Protein 8XJE (pdb70)

B-factor: mean 44.14, std 16.65, range [17.63, 106.44]

InterPro domains:
  IPR003789 Aspartyl/glutamyl-tRNA amidotransferase subunit B-like [SSF89095] (1-147)
  IPR019004 Uncharacterised protein YqeY/Aim41 [PF09424] (4-146)
  IPR019004 Uncharacterised protein YqeY/Aim41 [PTHR28055] (1-147)
  IPR023168 Aspartyl/glutamyl-tRNA(Asn/Gln) amidotransferase, C-terminal, domain 2 [G3DSA:1.10.10.410] (91-146)
  IPR042184 YqeY/Aim41, N-terminal domain [G3DSA:1.10.1510.10] (1-90)

Nearest PDB structures (foldseek):
  8xje-assembly1_A  TM=1.007E+00  e=1.521E-19  Campylobacter jejuni
  8xje-assembly3_C  TM=9.426E-01  e=9.479E-17  Campylobacter jejuni
  8xje-assembly4_D  TM=9.937E-01  e=7.173E-16  Campylobacter jejuni
  8xjg-assembly1_A  TM=7.263E-01  e=2.066E-08  Vibrio parahaemolyticus
  1ng6-assembly1_A  TM=7.360E-01  e=9.306E-08  Bacillus subtilis

Secondary structure (DSSP, 8-state):
--HHHHHHHHHHHHHHHT-HHHHHHHHHHHHHHHHHHHHHT----HHHHHHHHHHHHHHHHHHHHHHHHTT-HHHHHHHHHHHHHHHTTSPPPPPHHHHHHHHHHHHHHHT--SGGGHHHHHHHHHHHHGGGS-HHHHHHHHHHH-/-PPPPHHHHHHHHHHHHHHTT-HHHHHHHHHHHHHHHHHHHHHT----HHHHHHHHHHHHHHHHHHHHHHHHTT-HHHHHHHHHHHHHHHTTSPPPPPHHHHHHHHHHHHHHHT--SGGGHHHHHHHHHHHHGGGS-HHHHHHHHHHH-/--HHHHHHHHHHHHHHTT-HHHHHHHHHHHHHHHHHHHHHT-PPPHHHHHHHHHHHHHHHHHHHHHHHHTT-HHHHHHHHHHHHHHHTTSPPPPPHHHHHHHHHHHHH---TTHHHHHHHHHHHHGGGS-HHHHHHHHHHH-/--HHHHHHHHHHHHHHHT-HHHHHHHHHHHHHHHHHHHHHT----HHHHHHHHHHHHHHHHHHHHHHHHTT-HHHHHHHHHHHHHHHTTSPPPPPHHHHHHHHHH--HHHHHHHHHHHGGGS-HHHHHHHHHHH-

Organism: Campylobacter jejuni (NCBI:txid197)

Sequence (572 aa):
MTLKEQILNDIKEAMKQKDDFKRDSLRTLNAAFKQIEVDERIELDNERIYKIIASEIKKRKDAIELYLKANREDLAQKEQNEISLFEIYLPKQLSDEELTLALKQLIEELGVSSLKEQGLVMKEAKIKLGASVDGKRLNLALKELLKDPMTLKEQILNDIKEAMKQKDDFKRDSLRTLNAAFKQIEVDERIELDNERIYKIIASEIKKRKDAIELYLKANREDLAQKEQNEISLFEIYLPKQLSDEELTLALKQLIEELGVSSLKEQGLVMKEAKIKLGASVDGKRLNLALKELLMTLKEQILNDIKEAMKQKDDFKRDSLRTLNAAFKQIEVDERIELDNERIYKIIASEIKKRKDAIELYLKANREDLAQKEQNEISLFEIYLPKQLSDEELTLALKQLIEESLKEQGLVMKEAKIKLGASVDGKRLNLALKELLMTLKEQILNDIKEAMKQKDDFKRDSLRTLNAAFKQIEVDERIELDNERIYKIIASEIKKRKDAIELYLKANREDLAQKEQNEISLFEIYLPKQLSDEELTLALKQLQGLVMKEAKIKLGASVDGKRLNLALKELL

Foldseek 3Di:
DALLVVLVVQLVVCVVVVVVLSNVLSVVLVVLQVVCCVVVVDHDHLLNSLVSLVVLLVVLVVVLVVCVVVVNNVSNVSSVVSNVSSCVSFDAAADLVRLLVVLVVVCVVVVDDDCVCVVVSLVVCCVVCPRNYDSVSNVVSSVVPD/DDDDALVVVLVVQLVVCVVVVVVLLNVLSVVLVVLLVVCCVVVVDHDHLLNSLVSLLVLLVVLVVVLVVCVVVVNNVSNVSSVVSNVSSVVSFPAADDLVRLLVLLVVLCVVVVHQDCVCLVVSLVVCCVVVRSNHHSVVNSVSSVVRD/DALVVVLVVQLVVCVVVVVVLSNVLSVVLVVVVVVCCVVVVDDDDLLRSLVSLLVLLVVLVVVLVVCVVVVNVVSNVSSVVSNVSSVVSHPAADDPVRLLVVLVVVVVCPPVCVVVSLVVCCVVPRNSYHNVRNNVSSVVVD/DAVLVVLVVQLVVCVVVVVVLSNVLSVVLNVLQVVCCVVVVDHDHNLVSLVSLVVLLVVLVVVLVVCVVVVNVVSNVSSVVSNVSSCVSQDAAADLVRLLVLLVVDVVVSLVVVCVVCGRNDDSVSNVVSNVVVD

Solvent-accessible surface area: 34067 Å² total; per-residue (Å²): 161,73,14,26,84,81,0,36,72,32,13,73,43,2,72,182,129,181,62,82,77,55,62,68,6,0,66,64,1,12,37,22,1,16,107,26,12,34,106,87,204,54,59,7,31,70,88,65,2,26,131,8,0,52,63,28,10,51,116,21,107,88,22,23,88,120,58,82,161,60,131,108,129,86,49,7,102,88,20,71,63,18,3,60,30,1,80,121,18,54,38,94,88,44,54,108,150,97,4,47,104,13,0,114,88,11,28,77,125,60,64,19,90,40,90,142,67,21,55,85,0,35,123,53,0,94,82,107,28,20,28,20,6,73,22,66,59,0,52,125,18,1,119,92,60,41,156,137,125,101,81,20,52,80,72,1,78,61,26,16,37,60,2,94,151,135,183,58,78,77,54,60,61,6,0,103,68,1,42,61,22,0,123,118,25,29,91,104,88,214,69,151,19,88,82,47,69,2,46,128,14,0,43,72,27,10,121,88,20,78,53,1,20,50,6,5,47,55,24,83,25,72,76,32,4,95,101,26,68,61,21,1,55,34,1,75,112,7,35,40,186,60,44,66,101,82,38,5,66,107,17,2,124,110,37,32,79,93,77,64,16,84,58,59,100,81,22,53,100,0,73,91,34,0,56,86,70,38,36,19,23,8,50,43,47,70,3,29,54,24,3,65,91,51,45,152,39,16,43,68,67,1,63,64,37,9,88,70,0,71,163,126,108,59,74,81,45,45,67,4,0,41,69,2,34,56,24,0,87,110,36,39,89,100,87,215,70,31,11,38,51,116,78,2,44,51,18,0,28,68,38,9,125,86,27,94,73,23,23,120,102,52,102,170,63,135,112,68,84,73,7,100,56,36,70,62,27,2,59,30,1,80,121,11,37,38,94,80,39,56,106,79,90,5,52,106,19,0,110,107,40,63,155,107,106,69,100,58,29,52,130,16,38,50,31,0,124,154,90,26,40,19,21,8,56,44,147,60,6,70,90,18,2,68,148,62,55,138,47,18,42,40,96,0,70,96,32,12,68,51,1,99,177,136,133,61,69,77,58,67,58,2,0,122,46,1,34,61,23,0,62,102,35,42,103,101,86,220,67,167,10,68,58,119,72,0,39,137,8,0,52,69,47,12,70,58,6,112,91,6,25,42,26,0,37,86,24,117,43,62,76,10,8,86,61,3,52,61,12,2,59,38,0,83,117,9,50,36,97,96,51,62,97,151,39,3,66,110,22,16,60,140,113,100,62,84,45,36,70,66,11,59,91,85,40,37,38,22,17,58,49,50,40,18,56,41,21,28,59,94,79,109

Radius of gyration: 30.29 Å; Cα contacts (8 Å, |Δi|>4): 457; chains: 4; bounding box: 58×76×81 Å

Structure (mmCIF, N/CA/C/O backbone):
data_8XJE
#
_entry.id   8XJE
#
_cell.length_a   36.199
_cell.length_b   153.707
_cell.length_c   54.018
_cell.angle_alpha   90.000
_cell.angle_beta   91.741
_cell.angle_gamma   90.000
#
_symmetry.space_group_name_H-M   'P 1 21 1'
#
loop_
_entity.id
_entity.type
_entity.pdbx_description
1 polymer YqeY
2 water water
#
loop_
_atom_site.group_PDB
_atom_site.id
_atom_site.type_symbol
_atom_site.label_atom_id
_atom_site.label_alt_id
_atom_site.label_comp_id
_atom_site.label_asym_id
_atom_site.label_entity_id
_atom_site.label_seq_id
_atom_site.pdbx_PDB_ins_code
_atom_site.Cartn_x
_atom_site.Cartn_y
_atom_site.Cartn_z
_atom_site.occupancy
_atom_site.B_iso_or_equiv
_atom_site.auth_seq_id
_atom_site.auth_comp_id
_atom_site.auth_asym_id
_atom_site.auth_atom_id
_atom_site.pdbx_PDB_model_num
ATOM 1 N N . MET A 1 7 ? 10.54200 -36.40700 27.24600 1.000 70.39781 1 MET A N 1
ATOM 2 C CA . MET A 1 7 ? 10.30100 -34.97600 27.39900 1.000 66.09610 1 MET A CA 1
ATOM 3 C C . MET A 1 7 ? 10.47600 -34.56600 28.85500 1.000 49.28356 1 MET A C 1
ATOM 4 O O . MET A 1 7 ? 9.82900 -35.11900 29.74300 1.000 37.76067 1 MET A O 1
ATOM 9 N N . THR A 1 8 ? 11.33500 -33.57700 29.09200 1.000 47.16096 2 THR A N 1
ATOM 10 C CA . THR A 1 8 ? 11.70400 -33.20900 30.45400 1.000 44.05804 2 THR A CA 1
ATOM 11 C C . THR A 1 8 ? 10.57300 -32.42700 31.13900 1.000 42.82040 2 THR A C 1
ATOM 12 O O . THR A 1 8 ? 9.64500 -31.91600 30.50200 1.000 37.22544 2 THR A O 1
ATOM 16 N N . LEU A 1 9 ? 10.68100 -32.31400 32.46500 1.000 43.98858 3 LEU A N 1
ATOM 17 C CA . LEU A 1 9 ? 9.66500 -31.59800 33.22800 1.000 43.52307 3 LEU A CA 1
ATOM 18 C C . LEU A 1 9 ? 9.64500 -30.12100 32.84000 1.000 42.27570 3 LEU A C 1
ATOM 19 O O . LEU A 1 9 ? 8.57900 -29.49700 32.79000 1.000 45.02192 3 LEU A O 1
ATOM 24 N N . LYS A 1 10 ? 10.82600 -29.53800 32.62400 1.000 40.50331 4 LYS A N 1
ATOM 25 C CA . LYS A 1 10 ? 10.92800 -28.16500 32.14300 1.000 36.77721 4 LYS A CA 1
ATOM 26 C C . LYS A 1 10 ? 10.24400 -28.03000 30.79300 1.000 32.22197 4 LYS A C 1
ATOM 27 O O . LYS A 1 10 ? 9.51800 -27.06300 30.54500 1.000 30.19651 4 LYS A O 1
ATOM 33 N N . GLU A 1 11 ? 10.45300 -29.00900 29.91200 1.000 35.32214 5 GLU A N 1
ATOM 34 C CA . GLU A 1 11 ? 9.81300 -28.97600 28.60200 1.000 41.77678 5 GLU A CA 1
ATOM 35 C C . GLU A 1 11 ? 8.30500 -29.09100 28.74900 1.000 40.80451 5 GLU A C 1
ATOM 36 O O . GLU A 1 11 ? 7.54700 -28.40100 28.06000 1.000 40.95607 5 GLU A O 1
ATOM 42 N N . GLN A 1 12 ? 7.86200 -29.94700 29.66700 1.000 41.12829 6 GLN A N 1
ATOM 43 C CA . GLN A 1 12 ? 6.44200 -30.10700 29.93200 1.000 41.35174 6 GLN A CA 1
ATOM 44 C C . GLN A 1 12 ? 5.81700 -28.77600 30.32900 1.000 33.95999 6 GLN A C 1
ATOM 45 O O . GLN A 1 12 ? 4.80000 -28.35800 29.76600 1.000 32.83404 6 GLN A O 1
ATOM 51 N N . ILE A 1 13 ? 6.46400 -28.05100 31.23800 1.000 32.36044 7 ILE A N 1
ATOM 52 C CA . ILE A 1 13 ? 5.89700 -26.78600 31.68100 1.000 27.78837 7 ILE A CA 1
ATOM 53 C C . ILE A 1 13 ? 5.94200 -25.74800 30.56500 1.000 27.66806 7 ILE A C 1
ATOM 54 O O . ILE A 1 13 ? 4.96200 -25.02900 30.34300 1.000 28.82392 7 ILE A O 1
ATOM 59 N N . LEU A 1 14 ? 7.04600 -25.67400 29.81400 1.000 25.96021 8 LEU A N 1
ATOM 60 C CA . LEU A 1 14 ? 7.08700 -24.72600 28.70100 1.000 29.51126 8 LEU A CA 1
ATOM 61 C C . LEU A 1 14 ? 6.01900 -25.06000 27.66400 1.000 31.75996 8 LEU A C 1
ATOM 62 O O . LEU A 1 14 ? 5.39000 -24.16100 27.09000 1.000 33.02852 8 LEU A O 1
ATOM 67 N N . ASN A 1 15 ? 5.78200 -26.35200 27.43500 1.000 31.99605 9 ASN A N 1
ATOM 68 C CA . ASN A 1 15 ? 4.74700 -26.77700 26.49700 1.000 34.05958 9 ASN A CA 1
ATOM 69 C C . ASN A 1 15 ? 3.35600 -26.33800 26.95400 1.000 38.23300 9 ASN A C 1
ATOM 70 O O . ASN A 1 15 ? 2.51800 -25.93900 26.12700 1.000 36.19499 9 ASN A O 1
ATOM 75 N N . ASP A 1 16 ? 3.09000 -26.41000 28.27000 1.000 30.07627 10 ASP A N 1
ATOM 76 C CA . ASP A 1 16 ? 1.81300 -25.96000 28.82100 1.000 34.24974 10 ASP A CA 1
ATOM 77 C C . ASP A 1 16 ? 1.65100 -24.45000 28.72900 1.000 33.30124 10 ASP A C 1
ATOM 78 O O . ASP A 1 16 ? 0.52100 -23.95900 28.66100 1.000 32.88296 10 ASP A O 1
ATOM 83 N N . ILE A 1 17 ? 2.75300 -23.70100 28.78900 1.000 28.45758 11 ILE A N 1
ATOM 84 C CA . ILE A 1 17 ? 2.68800 -22.25600 28.58300 1.000 27.16078 11 ILE A CA 1
ATOM 85 C C . ILE A 1 17 ? 2.26100 -21.95000 27.15200 1.000 30.60484 11 ILE A C 1
ATOM 86 O O . ILE A 1 17 ? 1.40300 -21.09100 26.90500 1.000 35.02623 11 ILE A O 1
ATOM 91 N N . LYS A 1 18 ? 2.87600 -22.63700 26.18500 1.000 29.74545 12 LYS A N 1
ATOM 92 C CA . LYS A 1 18 ? 2.50900 -22.44300 24.79000 1.000 33.53005 12 LYS A CA 1
ATOM 93 C C . LYS A 1 18 ? 1.04900 -22.81300 24.56100 1.000 32.98072 12 LYS A C 1
ATOM 94 O O . LYS A 1 18 ? 0.30300 -22.07200 23.91300 1.000 33.87394 12 LYS A O 1
ATOM 98 N N . GLU A 1 19 ? 0.62400 -23.96000 25.09600 1.000 33.45908 13 GLU A N 1
ATOM 99 C CA . GLU A 1 19 ? -0.77100 -24.37400 24.97200 1.000 35.58865 13 GLU A CA 1
ATOM 100 C C . GLU A 1 19 ? -1.70800 -23.31100 25.54600 1.000 31.51299 13 GLU A C 1
ATOM 101 O O . GLU A 1 19 ? -2.66000 -22.88700 24.88300 1.000 35.44781 13 GLU A O 1
ATOM 104 N N . ALA A 1 20 ? -1.37800 -22.78600 26.73300 1.000 30.04253 14 ALA A N 1
ATOM 105 C CA . ALA A 1 20 ? -2.20000 -21.74900 27.35200 1.000 32.45020 14 ALA A CA 1
ATOM 106 C C . ALA A 1 20 ? -2.30000 -20.51900 26.46200 1.000 33.16985 14 ALA A C 1
ATOM 107 O O . ALA A 1 20 ? -3.34000 -19.84600 26.42100 1.000 33.83562 14 ALA A O 1
ATOM 109 N N . MET A 1 21 ? -1.20900 -20.18500 25.78300 1.000 34.46244 15 MET A N 1
ATOM 110 C CA . MET A 1 21 ? -1.21300 -19.06200 24.86200 1.000 36.09724 15 MET A CA 1
ATOM 111 C C . MET A 1 21 ? -2.11500 -19.35000 23.67900 1.000 35.70104 15 MET A C 1
ATOM 112 O O . MET A 1 21 ? -2.91500 -18.49600 23.27700 1.000 36.23458 15 MET A O 1
ATOM 117 N N . LYS A 1 22 ? -2.01500 -20.56200 23.12700 1.000 37.41054 16 LYS A N 1
ATOM 118 C CA . LYS A 1 22 ? -2.80200 -20.91700 21.94600 1.000 40.61089 16 LYS A CA 1
ATOM 119 C C . LYS A 1 22 ? -4.27700 -21.09200 22.28800 1.000 43.53621 16 LYS A C 1
ATOM 120 O O . LYS A 1 22 ? -5.13000 -20.92100 21.42000 1.000 42.37602 16 LYS A O 1
ATOM 126 N N . GLN A 1 23 ? -4.60400 -21.43900 23.53200 1.000 44.36733 17 GLN A N 1
ATOM 127 C CA . GLN A 1 23 ? -5.99900 -21.61000 23.91400 1.000 44.77323 17 GLN A CA 1
ATOM 128 C C . GLN A 1 23 ? -6.56300 -20.37400 24.59600 1.000 42.85719 17 GLN A C 1
ATOM 129 O O . GLN A 1 23 ? -7.75400 -20.34800 24.91900 1.000 48.82697 17 GLN A O 1
ATOM 135 N N . LYS A 1 24 ? -5.74200 -19.33800 24.76400 1.000 35.16279 18 LYS A N 1
ATOM 136 C CA . LYS A 1 24 ? -6.17000 -18.03900 25.26100 1.000 35.36211 18 LYS A CA 1
ATOM 137 C C . LYS A 1 24 ? -6.64900 -18.15200 26.70500 1.000 34.65706 18 LYS A C 1
ATOM 138 O O . LYS A 1 24 ? -7.75500 -17.74000 27.05300 1.000 36.94573 18 LYS A O 1
ATOM 144 N N . ASP A 1 25 ? -5.81500 -18.77300 27.52800 1.000 36.16535 19 ASP A N 1
ATOM 145 C CA . ASP A 1 25 ? -5.96600 -18.88500 28.97900 1.000 39.89752 19 ASP A CA 1
ATOM 146 C C . ASP A 1 25 ? -4.79900 -18.08300 29.57200 1.000 41.30945 19 ASP A C 1
ATOM 147 O O . ASP A 1 25 ? -3.72800 -18.62700 29.84900 1.000 36.17555 19 ASP A O 1
ATOM 152 N N . ASP A 1 26 ? -5.01100 -16.76800 29.71200 1.000 41.94138 20 ASP A N 1
ATOM 153 C CA . ASP A 1 26 ? -3.96000 -15.85900 30.16000 1.000 31.29874 20 ASP A CA 1
ATOM 154 C C . ASP A 1 26 ? -3.51000 -16.16700 31.58400 1.000 31.84454 20 ASP A C 1
ATOM 155 O O . ASP A 1 26 ? -2.31900 -16.05800 31.91200 1.000 29.17251 20 ASP A O 1
ATOM 160 N N . PHE A 1 27 ? -4.44300 -16.55800 32.44100 1.000 30.64678 21 PHE A N 1
ATOM 161 C CA . PHE A 1 27 ? -4.07500 -16.85300 33.82500 1.000 36.67475 21 PHE A CA 1
ATOM 162 C C . PHE A 1 27 ? -3.09300 -18.01700 33.89100 1.000 28.66614 21 PHE A C 1
ATOM 163 O O . PHE A 1 27 ? -2.10600 -17.96900 34.63700 1.000 27.85015 21 PHE A O 1
ATOM 171 N N . LYS A 1 28 ? -3.35000 -19.07700 33.12300 1.000 28.62996 22 LYS A N 1
ATOM 172 C CA . LYS A 1 28 ? -2.43300 -20.20900 33.10000 1.000 28.35249 22 LYS A CA 1
ATOM 173 C C . LYS A 1 28 ? -1.07700 -19.79400 32.54400 1.000 28.92110 22 LYS A C 1
ATOM 174 O O . LYS A 1 28 ? -0.03800 -20.12000 33.12100 1.000 25.77531 22 LYS A O 1
ATOM 180 N N . ARG A 1 29 ? -1.08000 -19.00400 31.46800 1.000 28.50670 23 ARG A N 1
ATOM 181 C CA . ARG A 1 29 ? 0.16500 -18.50800 30.89100 1.000 35.44356 23 ARG A CA 1
ATOM 182 C C . ARG A 1 29 ? 0.98200 -17.75000 31.93700 1.000 33.66098 23 ARG A C 1
ATOM 183 O O . ARG A 1 29 ? 2.16700 -18.02400 32.13600 1.000 27.53125 23 ARG A O 1
ATOM 191 N N . ASP A 1 30 ? 0.34600 -16.80700 32.62900 1.000 34.19830 24 ASP A N 1
ATOM 192 C CA . ASP A 1 30 ? 1.06200 -15.93800 33.55000 1.000 32.96558 24 ASP A CA 1
ATOM 193 C C . ASP A 1 30 ? 1.55200 -16.69800 34.77800 1.000 32.34592 24 ASP A C 1
ATOM 194 O O . ASP A 1 30 ? 2.66600 -16.44600 35.27100 1.000 27.58738 24 ASP A O 1
ATOM 199 N N . SER A 1 31 ? 0.74500 -17.63300 35.27800 1.000 25.93964 25 SER A N 1
ATOM 200 C CA . SER A 1 31 ? 1.13700 -18.39900 36.45800 1.000 28.80741 25 SER A CA 1
ATOM 201 C C . SER A 1 31 ? 2.32600 -19.30400 36.14700 1.000 31.16475 25 SER A C 1
ATOM 202 O O . SER A 1 31 ? 3.28800 -19.37200 36.91900 1.000 24.29422 25 SER A O 1
ATOM 205 N N . LEU A 1 32 ? 2.26700 -20.02600 35.02400 1.000 25.75706 26 LEU A N 1
ATOM 206 C CA . LEU A 1 32 ? 3.35200 -20.93900 34.68100 1.000 23.58233 26 LEU A CA 1
ATOM 207 C C . LEU A 1 32 ? 4.63300 -20.18500 34.31800 1.000 24.94772 26 LEU A C 1
ATOM 208 O O . LEU A 1 32 ? 5.73500 -20.64400 34.64400 1.000 30.26719 26 LEU A O 1
ATOM 213 N N . ARG A 1 33 ? 4.51200 -19.03900 33.63100 1.000 34.97766 27 ARG A N 1
ATOM 214 C CA . ARG A 1 33 ? 5.67700 -18.19500 33.37300 1.000 28.86778 27 ARG A CA 1
ATOM 215 C C . ARG A 1 33 ? 6.31300 -17.73900 34.68600 1.000 25.76611 27 ARG A C 1
ATOM 216 O O . ARG A 1 33 ? 7.53700 -17.65300 34.79700 1.000 23.41649 27 ARG A O 1
ATOM 224 N N . THR A 1 34 ? 5.49600 -17.45800 35.70000 1.000 23.90218 28 THR A N 1
ATOM 225 C CA . THR A 1 34 ? 6.06000 -17.14600 37.01000 1.000 24.09728 28 THR A CA 1
ATOM 226 C C . THR A 1 34 ? 6.88500 -18.31200 37.51000 1.000 34.67657 28 THR A C 1
ATOM 227 O O . THR A 1 34 ? 8.03500 -18.13900 37.93100 1.000 34.90765 28 THR A O 1
ATOM 231 N N . LEU A 1 35 ? 6.35700 -19.52500 37.36400 1.000 22.97070 29 LEU A N 1
ATOM 232 C CA . LEU A 1 35 ? 7.12700 -20.69500 37.75300 1.000 22.57422 29 LEU A CA 1
ATOM 233 C C . LEU A 1 35 ? 8.42000 -20.81500 36.93700 1.000 23.24287 29 LEU A C 1
ATOM 234 O O . LEU A 1 35 ? 9.49700 -21.04100 37.49900 1.000 23.30788 29 LEU A O 1
ATOM 239 N N . ASN A 1 36 ? 8.34500 -20.62500 35.61100 1.000 28.56626 30 ASN A N 1
ATOM 240 C CA . ASN A 1 36 ? 9.54900 -20.73900 34.78800 1.000 25.88401 30 ASN A CA 1
ATOM 241 C C . ASN A 1 36 ? 10.57200 -19.65700 35.10700 1.000 27.53498 30 ASN A C 1
ATOM 242 O O . ASN A 1 36 ? 11.78500 -19.91300 35.03300 1.000 28.77341 30 ASN A O 1
ATOM 247 N N . ALA A 1 37 ? 10.11000 -18.44800 35.44800 1.000 22.88546 31 ALA A N 1
ATOM 248 C CA . ALA A 1 37 ? 11.02100 -17.39300 35.87700 1.000 35.41555 31 ALA A CA 1
ATOM 249 C C . ALA A 1 37 ? 11.80700 -17.82200 37.11100 1.000 34.31522 31 ALA A C 1
ATOM 250 O O . ALA A 1 37 ? 12.99700 -17.50800 37.24100 1.000 37.59992 31 ALA A O 1
ATOM 252 N N . ALA A 1 38 ? 11.15000 -18.51700 38.04000 1.000 29.37172 32 ALA A N 1
ATOM 253 C CA . ALA A 1 38 ? 11.84400 -19.02100 39.22600 1.000 25.64766 32 ALA A CA 1
ATOM 254 C C . ALA A 1 38 ? 12.90900 -20.05300 38.85900 1.000 22.87630 32 ALA A C 1
ATOM 255 O O . ALA A 1 38 ? 13.99100 -20.07200 39.45300 1.000 28.97788 32 ALA A O 1
ATOM 257 N N . PHE A 1 39 ? 12.60000 -20.93900 37.90100 1.000 22.36841 33 PHE A N 1
ATOM 258 C CA . PHE A 1 39 ? 13.56400 -21.91700 37.41300 1.000 34.71793 33 PHE A CA 1
ATOM 259 C C . PHE A 1 39 ? 14.82100 -21.22900 36.86900 1.000 33.22846 33 PHE A C 1
ATOM 260 O O . PHE A 1 39 ? 15.94600 -21.58100 37.24100 1.000 28.93812 33 PHE A O 1
ATOM 268 N N . LYS A 1 40 ? 14.64600 -20.26000 35.95300 1.000 31.75720 34 LYS A N 1
ATOM 269 C CA . LYS A 1 40 ? 15.79700 -19.62100 35.32400 1.000 29.34722 34 LYS A CA 1
ATOM 270 C C . LYS A 1 40 ? 16.60000 -18.77400 36.30500 1.000 33.81210 34 LYS A C 1
ATOM 271 O O . LYS A 1 40 ? 17.81000 -18.60100 36.11500 1.000 27.07637 34 LYS A O 1
ATOM 277 N N . GLN A 1 41 ? 15.95900 -18.21900 37.33800 1.000 35.35039 35 GLN A N 1
ATOM 278 C CA . GLN A 1 41 ? 16.72700 -17.48200 38.33400 1.000 37.55132 35 GLN A CA 1
ATOM 279 C C . GLN A 1 41 ? 17.69300 -18.40100 39.07900 1.000 37.08612 35 GLN A C 1
ATOM 280 O O . GLN A 1 41 ? 18.85300 -18.04000 39.30900 1.000 30.24813 35 GLN A O 1
ATOM 286 N N . ILE A 1 42 ? 17.23200 -19.59300 39.46200 1.000 24.75222 36 ILE A N 1
ATOM 287 C CA . ILE A 1 42 ? 18.10100 -20.52400 40.16800 1.000 25.00968 36 ILE A CA 1
ATOM 288 C C . ILE A 1 42 ? 19.18300 -21.05400 39.23800 1.000 25.25405 36 ILE A C 1
ATOM 289 O O . ILE A 1 42 ? 20.33700 -21.22900 39.64400 1.000 26.06731 36 ILE A O 1
ATOM 294 N N . GLU A 1 43 ? 18.82200 -21.33300 37.98500 1.000 27.64827 37 GLU A N 1
ATOM 295 C CA . GLU A 1 43 ? 19.79400 -21.83100 37.02000 1.000 25.36003 37 GLU A CA 1
ATOM 296 C C . GLU A 1 43 ? 20.89400 -20.81200 36.78000 1.000 27.71192 37 GLU A C 1
ATOM 297 O O . GLU A 1 43 ? 22.06600 -21.17300 36.65300 1.000 27.44904 37 GLU A O 1
ATOM 303 N N . VAL A 1 44 ? 20.53900 -19.53300 36.72900 1.000 28.92905 38 VAL A N 1
ATOM 304 C CA . VAL A 1 44 ? 21.54300 -18.50100 36.51200 1.000 30.17120 38 VAL A CA 1
ATOM 305 C C . VAL A 1 44 ? 22.35000 -18.25700 37.78400 1.000 38.47952 38 VAL A C 1
ATOM 306 O O . VAL A 1 44 ? 23.58800 -18.25700 37.75600 1.000 40.12030 38 VAL A O 1
ATOM 310 N N . ASP A 1 45 ? 21.66800 -18.06900 38.92300 1.000 29.92372 39 ASP A N 1
ATOM 311 C CA . ASP A 1 45 ? 22.38100 -17.78700 40.16800 1.000 32.14569 39 ASP A CA 1
ATOM 312 C C . ASP A 1 45 ? 23.28800 -18.95100 40.54900 1.000 29.89765 39 ASP A C 1
ATOM 313 O O . ASP A 1 45 ? 24.44900 -18.74300 40.91300 1.000 31.56210 39 ASP A O 1
ATOM 318 N N . GLU A 1 46 ? 22.80900 -20.18400 40.41800 1.000 32.43863 40 GLU A N 1
ATOM 319 C CA . GLU A 1 46 ? 23.57800 -21.32300 40.91800 1.000 33.43949 40 GLU A CA 1
ATOM 320 C C . GLU A 1 46 ? 24.39000 -22.04700 39.84100 1.000 29.39587 40 GLU A C 1
ATOM 321 O O . GLU A 1 46 ? 25.07800 -23.01600 40.16400 1.000 29.94950 40 GLU A O 1
ATOM 327 N N . ARG A 1 47 ? 24.31500 -21.61300 38.58000 1.000 29.35350 41 ARG A N 1
ATOM 328 C CA . ARG A 1 47 ? 24.99300 -22.25300 37.44600 1.000 33.89796 41 ARG A CA 1
ATOM 329 C C . ARG A 1 47 ? 24.79400 -23.76900 37.44500 1.000 33.02476 41 ARG A C 1
ATOM 330 O O . ARG A 1 47 ? 25.74300 -24.54800 37.42700 1.000 36.26341 41 ARG A O 1
ATOM 338 N N . ILE A 1 48 ? 23.52800 -24.18400 37.44100 1.000 32.39489 42 ILE A N 1
ATOM 339 C CA . ILE A 1 48 ? 23.18300 -25.60100 37.45100 1.000 29.76926 42 ILE A CA 1
ATOM 340 C C . ILE A 1 48 ? 22.13100 -25.85100 36.39000 1.000 27.41858 42 ILE A C 1
ATOM 341 O O . ILE A 1 48 ? 21.48700 -24.92500 35.89400 1.000 31.20850 42 ILE A O 1
ATOM 346 N N . GLU A 1 49 ? 21.92500 -27.13300 36.09700 1.000 27.78561 43 GLU A N 1
ATOM 347 C CA . GLU A 1 49 ? 20.75300 -27.60400 35.36100 1.000 35.53110 43 GLU A CA 1
ATOM 348 C C . GLU A 1 49 ? 19.76500 -28.21800 36.33500 1.000 32.12623 43 GLU A C 1
ATOM 349 O O . GLU A 1 49 ? 20.16100 -28.93800 37.25700 1.000 34.96202 43 GLU A O 1
ATOM 355 N N . LEU A 1 50 ? 18.48500 -27.89800 36.16200 1.000 32.45597 44 LEU A N 1
ATOM 356 C CA . LEU A 1 50 ? 17.46600 -28.35400 37.10600 1.000 26.60283 44 LEU A CA 1
ATOM 357 C C . LEU A 1 50 ? 17.07000 -29.79600 36.81800 1.000 27.63267 44 LEU A C 1
ATOM 358 O O . LEU A 1 50 ? 16.64400 -30.11900 35.70500 1.000 35.91813 44 LEU A O 1
ATOM 363 N N . ASP A 1 51 ? 17.20600 -30.66100 37.81000 1.000 27.32616 45 ASP A N 1
ATOM 364 C CA . ASP A 1 51 ? 16.61300 -31.98200 37.71800 1.000 28.55362 45 ASP A CA 1
ATOM 365 C C . ASP A 1 51 ? 15.20500 -31.94400 38.32500 1.000 28.19315 45 ASP A C 1
ATOM 366 O O . ASP A 1 51 ? 14.75300 -30.91400 38.83400 1.000 27.02650 45 ASP A O 1
ATOM 371 N N . ASN A 1 52 ? 14.47200 -33.05600 38.20900 1.000 24.59658 46 ASN A N 1
ATOM 372 C CA . ASN A 1 52 ? 13.09700 -33.05000 38.69800 1.000 27.51464 46 ASN A CA 1
ATOM 373 C C . ASN A 1 52 ? 13.05400 -32.81300 40.20300 1.000 31.54369 46 ASN A C 1
ATOM 374 O O . ASN A 1 52 ? 12.13600 -32.15400 40.70600 1.000 32.04954 46 ASN A O 1
ATOM 379 N N . GLU A 1 53 ? 14.03700 -33.34600 40.93000 1.000 26.01835 47 GLU A N 1
ATOM 380 C CA . GLU A 1 53 ? 14.06400 -33.18000 42.37600 1.000 26.21901 47 GLU A CA 1
ATOM 381 C C . GLU A 1 53 ? 14.12300 -31.71000 42.76000 1.000 26.48339 47 GLU A C 1
ATOM 382 O O . GLU A 1 53 ? 13.35800 -31.25500 43.61300 1.000 32.43007 47 GLU A O 1
ATOM 388 N N . ARG A 1 54 ? 15.02400 -30.94600 42.13700 1.000 26.63462 48 ARG A N 1
ATOM 389 C CA . ARG A 1 54 ? 15.09600 -29.52300 42.44500 1.000 24.99295 48 ARG A CA 1
ATOM 390 C C . ARG A 1 54 ? 13.83200 -28.79800 41.99500 1.000 26.06210 48 ARG A C 1
ATOM 391 O O . ARG A 1 54 ? 13.38200 -27.85900 42.66200 1.000 28.11804 48 ARG A O 1
ATOM 399 N N . ILE A 1 55 ? 13.24000 -29.22200 40.87400 1.000 27.39512 49 ILE A N 1
ATOM 400 C CA . ILE A 1 55 ? 11.99500 -28.60900 40.42600 1.000 28.35934 49 ILE A CA 1
ATOM 401 C C . ILE A 1 55 ? 10.89800 -28.79500 41.46600 1.000 25.55448 49 ILE A C 1
ATOM 402 O O . ILE A 1 55 ? 10.13400 -27.87100 41.73800 1.000 24.23605 49 ILE A O 1
ATOM 407 N N . TYR A 1 56 ? 10.79900 -29.99100 42.05200 1.000 25.44142 50 TYR A N 1
ATOM 408 C CA . TYR A 1 56 ? 9.80900 -30.23800 43.10100 1.000 25.97894 50 TYR A CA 1
ATOM 409 C C . TYR A 1 56 ? 9.99300 -29.30100 44.28900 1.000 26.53144 50 TYR A C 1
ATOM 410 O O . TYR A 1 56 ? 9.00600 -28.84700 44.89100 1.000 28.05394 50 TYR A O 1
ATOM 419 N N . LYS A 1 57 ? 11.24300 -29.08600 44.70800 1.000 19.98453 51 LYS A N 1
ATOM 420 C CA . LYS A 1 57 ? 11.50000 -28.19100 45.83200 1.000 21.89249 51 LYS A CA 1
ATOM 421 C C . LYS A 1 57 ? 11.10300 -26.76700 45.49800 1.000 19.53186 51 LYS A C 1
ATOM 422 O O . LYS A 1 57 ? 10.56200 -26.04200 46.34700 1.000 22.42701 51 LYS A O 1
ATOM 428 N N . ILE A 1 58 ? 11.35800 -26.34000 44.26000 1.000 21.85035 52 ILE A N 1
ATOM 429 C CA . ILE A 1 58 ? 10.97200 -24.99000 43.87700 1.000 18.65577 52 ILE A CA 1
ATOM 430 C C . ILE A 1 58 ? 9.45600 -24.86400 43.92700 1.000 19.64801 52 ILE A C 1
ATOM 431 O O . ILE A 1 58 ? 8.91700 -23.87800 44.44500 1.000 24.59243 52 ILE A O 1
ATOM 436 N N . ILE A 1 59 ? 8.75200 -25.86600 43.38700 1.000 19.57324 53 ILE A N 1
ATOM 437 C CA . ILE A 1 59 ? 7.29000 -25.85600 43.40100 1.000 21.27163 53 ILE A CA 1
ATOM 438 C C . ILE A 1 59 ? 6.78100 -25.84800 44.83000 1.000 23.43299 53 ILE A C 1
ATOM 439 O O . ILE A 1 59 ? 5.89900 -25.05700 45.18300 1.000 31.25890 53 ILE A O 1
ATOM 444 N N . ALA A 1 60 ? 7.33500 -26.73000 45.67400 1.000 22.19282 54 ALA A N 1
ATOM 445 C CA . ALA A 1 60 ? 6.88100 -26.81000 47.05500 1.000 26.85170 54 ALA A CA 1
ATOM 446 C C . ALA A 1 60 ? 7.01300 -25.46700 47.75700 1.000 25.10402 54 ALA A C 1
ATOM 447 O O . ALA A 1 60 ? 6.12800 -25.06500 48.51800 1.000 27.95607 54 ALA A O 1
ATOM 449 N N . SER A 1 61 ? 8.11900 -24.76900 47.52500 1.000 23.81019 55 SER A N 1
ATOM 450 C CA . SER A 1 61 ? 8.35400 -23.48200 48.17700 1.000 22.51232 55 SER A CA 1
ATOM 451 C C . SER A 1 61 ? 7.41800 -22.40900 47.64900 1.000 19.73176 55 SER A C 1
ATOM 452 O O . SER A 1 61 ? 6.97200 -21.53400 48.40200 1.000 23.03754 55 SER A O 1
ATOM 455 N N . GLU A 1 62 ? 7.14500 -22.42900 46.35400 1.000 19.06927 56 GLU A N 1
ATOM 456 C CA . GLU A 1 62 ? 6.19900 -21.47600 45.79700 1.000 18.91746 56 GLU A CA 1
ATOM 457 C C . GLU A 1 62 ? 4.78000 -21.74300 46.29000 1.000 20.74226 56 GLU A C 1
ATOM 458 O O . GLU A 1 62 ? 3.99200 -20.80500 46.43600 1.000 21.14574 56 GLU A O 1
ATOM 464 N N . ILE A 1 63 ? 4.41300 -23.01500 46.47500 1.000 19.34694 57 ILE A N 1
ATOM 465 C CA . ILE A 1 63 ? 3.10300 -23.33300 47.03500 1.000 20.80112 57 ILE A CA 1
ATOM 466 C C . ILE A 1 63 ? 3.02100 -22.91200 48.50500 1.000 25.55316 57 ILE A C 1
ATOM 467 O O . ILE A 1 63 ? 1.99200 -22.37800 48.94800 1.000 26.08596 57 ILE A O 1
ATOM 472 N N . LYS A 1 64 ? 4.07500 -23.20300 49.29800 1.000 23.72935 58 LYS A N 1
ATOM 473 C CA . LYS A 1 64 ? 4.04200 -22.86800 50.73300 1.000 22.01905 58 LYS A CA 1
ATOM 474 C C . LYS A 1 64 ? 3.87800 -21.36800 50.92600 1.000 21.99333 58 LYS A C 1
ATOM 475 O O . LYS A 1 64 ? 3.03600 -20.91800 51.71100 1.000 31.76399 58 LYS A O 1
ATOM 477 N N . LYS A 1 65 ? 4.61800 -20.57400 50.15200 1.000 21.34157 59 LYS A N 1
ATOM 478 C CA . LYS A 1 65 ? 4.47000 -19.12700 50.23300 1.000 30.19787 59 LYS A CA 1
ATOM 479 C C . LYS A 1 65 ? 3.03100 -18.69900 49.94500 1.000 28.18020 59 LYS A C 1
ATOM 480 O O . LYS A 1 65 ? 2.48900 -17.81600 50.62700 1.000 24.03028 59 LYS A O 1
ATOM 486 N N . ARG A 1 66 ? 2.38700 -19.34400 48.95800 1.000 26.25271 60 ARG A N 1
ATOM 487 C CA . ARG A 1 66 ? 1.00900 -19.01500 48.60900 1.000 28.58050 60 ARG A CA 1
ATOM 488 C C . ARG A 1 66 ? 0.01600 -19.48700 49.67300 1.000 26.03499 60 ARG A C 1
ATOM 489 O O . ARG A 1 66 ? -0.97700 -18.80100 49.93900 1.000 24.77947 60 ARG A O 1
ATOM 497 N N . LYS A 1 67 ? 0.24100 -20.66200 50.26900 1.000 28.89621 61 LYS A N 1
ATOM 498 C CA . LYS A 1 67 ? -0.62000 -21.07400 51.37600 1.000 28.30676 61 LYS A CA 1
ATOM 499 C C . LYS A 1 67 ? -0.56000 -20.04800 52.49600 1.000 29.82844 61 LYS A C 1
ATOM 500 O O . LYS A 1 67 ? -1.59200 -19.67900 53.06100 1.000 36.41908 61 LYS A O 1
ATOM 506 N N . ASP A 1 68 ? 0.63900 -19.53700 52.78900 1.000 31.44172 62 ASP A N 1
ATOM 507 C CA . ASP A 1 68 ? 0.79200 -18.48100 53.78300 1.000 32.51270 62 ASP A CA 1
ATOM 508 C C . ASP A 1 68 ? 0.05300 -17.20900 53.37200 1.000 24.81878 62 ASP A C 1
ATOM 509 O O . ASP A 1 68 ? -0.57700 -16.56100 54.20600 1.000 33.02750 62 ASP A O 1
ATOM 514 N N . ALA A 1 69 ? 0.13600 -16.81600 52.09400 1.000 24.79694 63 ALA A N 1
ATOM 515 C CA . ALA A 1 69 ? -0.57700 -15.62100 51.64900 1.000 23.83479 63 ALA A CA 1
ATOM 516 C C . ALA A 1 69 ? -2.08800 -15.78800 51.78100 1.000 31.77873 63 ALA A C 1
ATOM 517 O O . ALA A 1 69 ? -2.79400 -14.84300 52.17100 1.000 28.83995 63 ALA A O 1
ATOM 519 N N . ILE A 1 70 ? -2.59900 -16.98600 51.47000 1.000 23.94861 64 ILE A N 1
ATOM 520 C CA . ILE A 1 70 ? -4.04200 -17.21000 51.46700 1.000 24.56394 64 ILE A CA 1
ATOM 521 C C . ILE A 1 70 ? -4.62000 -16.91000 52.84500 1.000 35.49002 64 ILE A C 1
ATOM 522 O O . ILE A 1 70 ? -5.69000 -16.30700 52.97200 1.000 31.78681 64 ILE A O 1
ATOM 527 N N . GLU A 1 71 ? -3.87500 -17.26700 53.89600 1.000 36.55946 65 GLU A N 1
ATOM 528 C CA . GLU A 1 71 ? -4.33300 -17.05100 55.26100 1.000 38.07912 65 GLU A CA 1
ATOM 529 C C . GLU A 1 71 ? -4.31400 -15.57500 55.64500 1.000 32.27447 65 GLU A C 1
ATOM 530 O O . GLU A 1 71 ? -5.25700 -15.08400 56.28200 1.000 34.04532 65 GLU A O 1
ATOM 536 N N . LEU A 1 72 ? -3.25400 -14.85600 55.28300 1.000 27.91471 66 LEU A N 1
ATOM 537 C CA . LEU A 1 72 ? -3.21700 -13.40700 55.48600 1.000 36.88712 66 LEU A CA 1
ATOM 538 C C . LEU A 1 72 ? -4.29900 -12.68700 54.67300 1.000 35.06613 66 LEU A C 1
ATOM 539 O O . LEU A 1 72 ? -4.84500 -11.66900 55.11800 1.000 29.35320 66 LEU A O 1
ATOM 544 N N . TYR A 1 73 ? -4.57800 -13.16300 53.45400 1.000 28.86686 67 TYR A N 1
ATOM 545 C CA . TYR A 1 73 ? -5.66000 -12.57800 52.66200 1.000 27.80823 67 TYR A CA 1
ATOM 546 C C . TYR A 1 73 ? -7.01100 -12.77000 53.34000 1.000 36.17945 67 TYR A C 1
ATOM 547 O O . TYR A 1 73 ? -7.83100 -11.84600 53.36500 1.000 39.93877 67 TYR A O 1
ATOM 556 N N . LEU A 1 74 ? -7.26700 -13.96700 53.87600 1.000 38.67699 68 LEU A N 1
ATOM 557 C CA . LEU A 1 74 ? -8.52600 -14.21200 54.57600 1.000 37.14316 68 LEU A CA 1
ATOM 558 C C . LEU A 1 74 ? -8.63100 -13.34500 55.82100 1.000 37.14350 68 LEU A C 1
ATOM 559 O O . LEU A 1 74 ? -9.69400 -12.78900 56.11000 1.000 37.89476 68 LEU A O 1
ATOM 564 N N . LYS A 1 75 ? -7.53100 -13.19700 56.56700 1.000 41.19985 69 LYS A N 1
ATOM 565 C CA . LYS A 1 75 ? -7.55800 -12.28600 57.70600 1.000 44.16106 69 LYS A CA 1
ATOM 566 C C . LYS A 1 75 ? -7.81000 -10.85100 57.25800 1.000 40.30858 69 LYS A C 1
ATOM 567 O O . LYS A 1 75 ? -8.39300 -10.06500 58.00600 1.000 45.34228 69 LYS A O 1
ATOM 573 N N . ALA A 1 76 ? -7.43400 -10.51000 56.02700 1.000 39.62343 70 ALA A N 1
ATOM 574 C CA . ALA A 1 76 ? -7.67300 -9.19200 55.45300 1.000 36.71380 70 ALA A CA 1
ATOM 575 C C . ALA A 1 76 ? -9.01400 -9.07900 54.73100 1.000 39.79187 70 ALA A C 1
ATOM 576 O O . ALA A 1 76 ? -9.26100 -8.05700 54.07800 1.000 40.29062 70 ALA A O 1
ATOM 578 N N . ASN A 1 77 ? -9.86800 -10.10400 54.80800 1.000 37.73488 71 ASN A N 1
ATOM 579 C CA . ASN A 1 77 ? -11.18700 -10.09400 54.16000 1.000 37.59433 71 ASN A CA 1
ATOM 580 C C . ASN A 1 77 ? -11.08500 -9.91900 52.64400 1.000 40.95216 71 ASN A C 1
ATOM 581 O O . ASN A 1 77 ? -11.90000 -9.22000 52.03700 1.000 48.59299 71 ASN A O 1
ATOM 586 N N . ARG A 1 78 ? -10.09700 -10.54800 52.01600 1.000 31.84233 72 ARG A N 1
ATOM 587 C CA . ARG A 1 78 ? -9.93200 -10.47200 50.55700 1.000 30.81393 72 ARG A CA 1
ATOM 588 C C . ARG A 1 78 ? -10.05700 -11.87500 49.97900 1.000 28.95412 72 ARG A C 1
ATOM 589 O O . ARG A 1 78 ? -9.06000 -12.46900 49.57400 1.000 30.53986 72 ARG A O 1
ATOM 597 N N . GLU A 1 79 ? -11.28000 -12.40700 49.97300 1.000 33.76991 73 GLU A N 1
ATOM 598 C CA . GLU A 1 79 ? -11.51700 -13.74100 49.42200 1.000 34.92853 73 GLU A CA 1
ATOM 599 C C . GLU A 1 79 ? -11.05900 -13.82800 47.96700 1.000 38.40352 73 GLU A C 1
ATOM 600 O O . GLU A 1 79 ? -10.56100 -14.87200 47.53200 1.000 32.53504 73 GLU A O 1
ATOM 606 N N . ASP A 1 80 ? -11.22600 -12.74100 47.20400 1.000 29.55435 74 ASP A N 1
ATOM 607 C CA . ASP A 1 80 ? -10.76300 -12.71400 45.82300 1.000 29.36816 74 ASP A CA 1
ATOM 608 C C . ASP A 1 80 ? -9.28000 -13.07300 45.72700 1.000 27.86691 74 ASP A C 1
ATOM 609 O O . ASP A 1 80 ? -8.88900 -13.93000 44.93000 1.000 39.00096 74 ASP A O 1
ATOM 614 N N . LEU A 1 81 ? -8.44000 -12.42200 46.53500 1.000 36.00767 75 LEU A N 1
ATOM 615 C CA . LEU A 1 81 ? -7.00000 -12.69800 46.50800 1.000 30.65198 75 LEU A CA 1
ATOM 616 C C . LEU A 1 81 ? -6.68300 -14.12600 46.95200 1.000 26.03959 75 LEU A C 1
ATOM 617 O O . LEU A 1 81 ? -5.82700 -14.79000 46.36200 1.000 25.40612 75 LEU A O 1
ATOM 622 N N . ALA A 1 82 ? -7.33900 -14.61100 48.00100 1.000 25.66635 76 ALA A N 1
ATOM 623 C CA . ALA A 1 82 ? -7.07000 -15.97200 48.44200 1.000 25.29330 76 ALA A CA 1
ATOM 624 C C . ALA A 1 82 ? -7.40600 -16.98000 47.35200 1.000 25.36128 76 ALA A C 1
ATOM 625 O O . ALA A 1 82 ? -6.67300 -17.95600 47.16100 1.000 35.55847 76 ALA A O 1
ATOM 627 N N . GLN A 1 83 ? -8.54800 -16.80100 46.66700 1.000 28.30877 77 GLN A N 1
ATOM 628 C CA . GLN A 1 83 ? -8.90800 -17.75400 45.61800 1.000 26.89594 77 GLN A CA 1
ATOM 629 C C . GLN A 1 83 ? -7.88300 -17.73200 44.49600 1.000 26.08422 77 GLN A C 1
ATOM 630 O O . GLN A 1 83 ? -7.53500 -18.78400 43.95500 1.000 29.47557 77 GLN A O 1
ATOM 636 N N . LYS A 1 84 ? -7.42200 -16.53600 44.11300 1.000 25.80233 78 LYS A N 1
ATOM 637 C CA . LYS A 1 84 ? -6.42500 -16.41400 43.04600 1.000 30.19054 78 LYS A CA 1
ATOM 638 C C . LYS A 1 84 ? -5.15400 -17.17400 43.39200 1.000 32.40404 78 LYS A C 1
ATOM 639 O O . LYS A 1 84 ? -4.59000 -17.88400 42.54900 1.000 34.49741 78 LYS A O 1
ATOM 645 N N . GLU A 1 85 ? -4.65900 -16.99100 44.62100 1.000 31.51574 79 GLU A N 1
ATOM 646 C CA . GLU A 1 85 ? -3.47600 -17.71900 45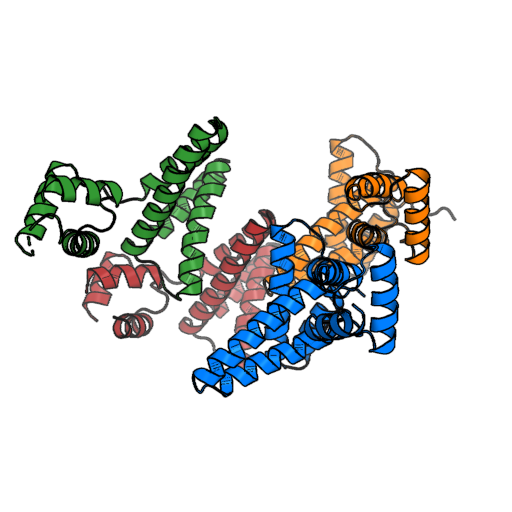.06200 1.000 31.24199 79 GLU A CA 1
ATOM 647 C C . GLU A 1 85 ? -3.74700 -19.21100 45.07500 1.000 30.57929 79 GLU A C 1
ATOM 648 O O . GLU A 1 85 ? -2.88200 -20.01200 44.70400 1.000 29.87218 79 GLU A O 1
ATOM 654 N N . GLN A 1 86 ? -4.94400 -19.60300 45.52000 1.000 23.42715 80 GLN A N 1
ATOM 655 C CA . GLN A 1 86 ? -5.27600 -21.01700 45.54900 1.000 26.75073 80 GLN A CA 1
ATOM 656 C C . GLN A 1 86 ? -5.34300 -21.59100 44.13900 1.000 30.07547 80 GLN A C 1
ATOM 657 O O . GLN A 1 86 ? -4.90300 -22.72400 43.90200 1.000 31.38400 80 GLN A O 1
ATOM 663 N N . ASN A 1 87 ? -5.87700 -20.81500 43.18700 1.000 24.90390 81 ASN A N 1
ATOM 664 C CA . ASN A 1 87 ? -5.88700 -21.25100 41.79800 1.000 25.57287 81 ASN A CA 1
ATOM 665 C C . ASN A 1 87 ? -4.47400 -21.43900 41.28700 1.000 24.45764 81 ASN A C 1
ATOM 666 O O . ASN A 1 87 ? -4.25100 -22.29200 40.42600 1.000 25.73641 81 ASN A O 1
ATOM 671 N N . GLU A 1 88 ? -3.52000 -20.62600 41.77100 1.000 23.24769 82 GLU A N 1
ATOM 672 C CA . GLU A 1 88 ? -2.12200 -20.80300 41.36600 1.000 26.98156 82 GLU A CA 1
ATOM 673 C C . GLU A 1 88 ? -1.56200 -22.12300 41.88000 1.000 27.86386 82 GLU A C 1
ATOM 674 O O . GLU A 1 88 ? -0.84900 -22.82700 41.15700 1.000 27.85342 82 GLU A O 1
ATOM 680 N N . ILE A 1 89 ? -1.86600 -22.46200 43.13500 1.000 30.68584 83 ILE A N 1
ATOM 681 C CA . ILE A 1 89 ? -1.40100 -23.71800 43.71500 1.000 27.74734 83 ILE A CA 1
ATOM 682 C C . ILE A 1 89 ? -1.90400 -24.90700 42.89900 1.000 30.47739 83 ILE A C 1
ATOM 683 O O . ILE A 1 89 ? -1.15700 -25.85600 42.62800 1.000 35.98431 83 ILE A O 1
ATOM 688 N N . SER A 1 90 ? -3.19400 -24.89500 42.53600 1.000 28.23085 84 SER A N 1
ATOM 689 C CA . SER A 1 90 ? -3.76300 -26.00200 41.76900 1.000 30.53950 84 SER A CA 1
ATOM 690 C C . SER A 1 90 ? -3.02200 -26.20700 40.45400 1.000 27.98497 84 SER A C 1
ATOM 691 O O . SER A 1 90 ? -2.81600 -27.34600 40.02700 1.000 28.44541 84 SER A O 1
ATOM 694 N N . LEU A 1 91 ? -2.59400 -25.11300 39.81200 1.000 28.70041 85 LEU A N 1
ATOM 695 C CA . LEU A 1 91 ? -1.80400 -25.22300 38.58800 1.000 34.29823 85 LEU A CA 1
ATOM 696 C C . LEU A 1 91 ? -0.41600 -25.80900 38.86700 1.000 31.70626 85 LEU A C 1
ATOM 697 O O . LEU A 1 91 ? 0.10600 -26.60600 38.06600 1.000 24.13895 85 LEU A O 1
ATOM 702 N N . PHE A 1 92 ? 0.22000 -25.40400 39.97700 1.000 23.45420 86 PHE A N 1
ATOM 703 C CA . PHE A 1 92 ? 1.58500 -25.88500 40.22200 1.000 25.84433 86 PHE A CA 1
ATOM 704 C C . PHE A 1 92 ? 1.59300 -27.33400 40.68600 1.000 24.67738 86 PHE A C 1
ATOM 705 O O . PHE A 1 92 ? 2.55400 -28.06000 40.42100 1.000 21.81605 86 PHE A O 1
ATOM 713 N N . GLU A 1 93 ? 0.55500 -27.74700 41.42200 1.000 22.82215 87 GLU A N 1
ATOM 714 C CA . GLU A 1 93 ? 0.50600 -29.07700 42.03200 1.000 33.36310 87 GLU A CA 1
ATOM 715 C C . GLU A 1 93 ? 0.49100 -30.18600 40.98800 1.000 32.91643 87 GLU A C 1
ATOM 716 O O . GLU A 1 93 ? 0.84600 -31.33400 41.28500 1.000 32.66821 87 GLU A O 1
ATOM 722 N N . ILE A 1 94 ? 0.01100 -29.87200 39.78800 1.000 33.03012 88 ILE A N 1
ATOM 723 C CA . ILE A 1 94 ? -0.14400 -30.84600 38.71000 1.000 35.20729 88 ILE A CA 1
ATOM 724 C C . ILE A 1 94 ? 1.17400 -31.52900 38.37900 1.000 33.38624 88 ILE A C 1
ATOM 725 O O . ILE A 1 94 ? 1.19900 -32.70100 37.97800 1.000 35.22672 88 ILE A O 1
ATOM 730 N N . TYR A 1 95 ? 2.28700 -30.82800 38.58000 1.000 30.51891 89 TYR A N 1
ATOM 731 C CA . TYR A 1 95 ? 3.60900 -31.30800 38.21200 1.000 26.33237 89 TYR A CA 1
ATOM 732 C C . TYR A 1 95 ? 4.30200 -32.12400 39.29200 1.000 32.20546 89 TYR A C 1
ATOM 733 O O . TYR A 1 95 ? 5.36300 -32.69300 39.00300 1.000 35.49724 89 TYR A O 1
ATOM 742 N N . LEU A 1 96 ? 3.74700 -32.17900 40.51600 1.000 33.50167 90 LEU A N 1
ATOM 743 C CA . LEU A 1 96 ? 4.36800 -32.91900 41.60900 1.000 33.83905 90 LEU A CA 1
ATOM 744 C C . LEU A 1 96 ? 4.28700 -34.43500 41.37700 1.000 40.48426 90 LEU A C 1
ATOM 745 O O . LEU A 1 96 ? 3.37700 -34.91800 40.70100 1.000 36.45398 90 LEU A O 1
ATOM 750 N N . PRO A 1 97 ? 5.24700 -35.19800 41.92200 1.000 41.04344 91 PRO A N 1
ATOM 751 C CA . PRO A 1 97 ? 5.25900 -36.65500 41.70400 1.000 35.35735 91 PRO A CA 1
ATOM 752 C C . PRO A 1 97 ? 4.14900 -37.37300 42.45900 1.000 32.47590 91 PRO A C 1
ATOM 753 O O . PRO A 1 97 ? 3.54700 -36.85100 43.40000 1.000 33.69829 91 PRO A O 1
ATOM 757 N N . LYS A 1 98 ? 3.93200 -38.62900 42.05100 1.000 31.99278 92 LYS A N 1
ATOM 758 C CA . LYS A 1 98 ? 2.98600 -39.51100 42.72600 1.000 37.40011 92 LYS A CA 1
ATOM 759 C C . LYS A 1 98 ? 3.31800 -39.60700 44.21300 1.000 36.42586 92 LYS A C 1
ATOM 760 O O . LYS A 1 98 ? 4.48100 -39.75400 44.59000 1.000 36.70118 92 LYS A O 1
ATOM 762 N N . GLN A 1 99 ? 2.31100 -39.43700 45.06100 1.000 35.15554 93 GLN A N 1
ATOM 763 C CA . GLN A 1 99 ? 2.53500 -39.49500 46.50300 1.000 40.05514 93 GLN A CA 1
ATOM 764 C C . GLN A 1 99 ? 2.48300 -40.92700 47.04200 1.000 38.27046 93 GLN A C 1
ATOM 765 O O . GLN A 1 99 ? 1.66000 -41.73800 46.61000 1.000 38.12777 93 GLN A O 1
ATOM 771 N N . LEU A 1 100 ? 3.37300 -41.24100 47.98600 1.000 34.06369 94 LEU A N 1
ATOM 772 C CA . LEU A 1 100 ? 3.38600 -42.57900 48.58200 1.000 33.24053 94 LEU A CA 1
ATOM 773 C C . LEU A 1 100 ? 2.08200 -42.84500 49.33400 1.000 31.44417 94 LEU A C 1
ATOM 774 O O . LEU A 1 100 ? 1.54400 -41.96300 50.01100 1.000 27.76912 94 LEU A O 1
ATOM 779 N N . SER A 1 101 ? 1.60600 -44.08400 49.26000 1.000 29.13959 95 SER A N 1
ATOM 780 C CA . SER A 1 101 ? 0.44800 -44.49300 50.03700 1.000 33.51091 95 SER A CA 1
ATOM 781 C C . SER A 1 101 ? 0.83100 -44.68000 51.50600 1.000 34.36658 95 SER A C 1
ATOM 782 O O . SER A 1 101 ? 2.00600 -44.71800 51.86400 1.000 39.56920 95 SER A O 1
ATOM 785 N N . ASP A 1 102 ? -0.18700 -44.75700 52.36500 1.000 35.88535 96 ASP A N 1
ATOM 786 C CA . ASP A 1 102 ? 0.06600 -44.95600 53.79100 1.000 37.10853 96 ASP A CA 1
ATOM 787 C C . ASP A 1 102 ? 0.88600 -46.21600 54.03800 1.000 38.84810 96 ASP A C 1
ATOM 788 O O . ASP A 1 102 ? 1.81900 -46.20500 54.84900 1.000 36.63079 96 ASP A O 1
ATOM 793 N N . GLU A 1 103 ? 0.56000 -47.31200 53.34000 1.000 32.64073 97 GLU A N 1
ATOM 794 C CA . GLU A 1 103 ? 1.29900 -48.55700 53.52900 1.000 36.59150 97 GLU A CA 1
ATOM 795 C C . GLU A 1 103 ? 2.70800 -48.46000 52.96300 1.000 35.29178 97 GLU A C 1
ATOM 796 O O . GLU A 1 103 ? 3.66400 -48.97300 53.56200 1.000 30.07264 97 GLU A O 1
ATOM 802 N N . GLU A 1 104 ? 2.85200 -47.79600 51.81300 1.000 37.28685 98 GLU A N 1
ATOM 803 C CA . GLU A 1 104 ? 4.17200 -47.56400 51.23500 1.000 33.13132 98 GLU A CA 1
ATOM 804 C C . GLU A 1 104 ? 5.00400 -46.64500 52.12300 1.000 27.88692 98 GLU A C 1
ATOM 805 O O . GLU A 1 104 ? 6.20300 -46.88000 52.31500 1.000 27.87929 98 GLU A O 1
ATOM 811 N N . LEU A 1 105 ? 4.38100 -45.61200 52.69100 1.000 28.70902 99 LEU A N 1
ATOM 812 C CA . LEU A 1 105 ? 5.11400 -44.71000 53.56800 1.000 29.53235 99 LEU A CA 1
ATOM 813 C C . LEU A 1 105 ? 5.62300 -45.44600 54.80300 1.000 31.91574 99 LEU A C 1
ATOM 814 O O . LEU A 1 105 ? 6.74000 -45.19200 55.27100 1.000 34.36732 99 LEU A O 1
ATOM 819 N N . THR A 1 106 ? 4.84100 -46.39300 55.31100 1.000 28.44977 100 THR A N 1
ATOM 820 C CA . THR A 1 106 ? 5.24200 -47.14100 56.50000 1.000 33.02704 100 THR A CA 1
ATOM 821 C C . THR A 1 106 ? 6.45600 -48.03000 56.25100 1.000 34.34352 100 THR A C 1
ATOM 822 O O . THR A 1 106 ? 7.39900 -48.04000 57.05500 1.000 28.60649 100 THR A O 1
ATOM 826 N N . LEU A 1 107 ? 6.44100 -48.81600 55.16500 1.000 35.34699 101 LEU A N 1
ATOM 827 C CA . LEU A 1 107 ? 7.60000 -49.65400 54.86300 1.000 37.71129 101 LEU A CA 1
ATOM 828 C C . LEU A 1 107 ? 8.84200 -48.80200 54.61900 1.000 34.09456 101 LEU A C 1
ATOM 829 O O . LEU A 1 107 ? 9.94600 -49.16000 55.04800 1.000 41.99288 101 LEU A O 1
ATOM 834 N N . ALA A 1 108 ? 8.68300 -47.67800 53.92300 1.000 33.05369 102 ALA A N 1
ATOM 835 C CA . ALA A 1 108 ? 9.81800 -46.79500 53.68800 1.000 34.60738 102 ALA A CA 1
ATOM 836 C C . ALA A 1 108 ? 10.38400 -46.28800 55.00500 1.000 33.75368 102 ALA A C 1
ATOM 837 O O . ALA A 1 108 ? 11.60000 -46.25000 55.18800 1.000 30.40202 102 ALA A O 1
ATOM 839 N N . LEU A 1 109 ? 9.52000 -45.90600 55.94300 1.000 36.55755 103 LEU A N 1
ATOM 840 C CA . LEU A 1 109 ? 10.02800 -45.42400 57.22000 1.000 33.87506 103 LEU A CA 1
ATOM 841 C C . LEU A 1 109 ? 10.65400 -46.55100 58.02500 1.000 43.49065 103 LEU A C 1
ATOM 842 O O . LEU A 1 109 ? 11.70800 -46.35900 58.64900 1.000 52.09999 103 LEU A O 1
ATOM 847 N N . LYS A 1 110 ? 10.05700 -47.74600 57.98600 1.000 40.86439 104 LYS A N 1
ATOM 848 C CA . LYS A 1 110 ? 10.65200 -48.88300 58.68300 1.000 47.63314 104 LYS A CA 1
ATOM 849 C C . LYS A 1 110 ? 12.05300 -49.17600 58.15800 1.000 48.11977 104 LYS A C 1
ATOM 850 O O . LYS A 1 110 ? 12.99700 -49.37800 58.93400 1.000 50.70590 104 LYS A O 1
ATOM 856 N N . GLN A 1 111 ? 12.20600 -49.18400 56.83700 1.000 44.97347 105 GLN A N 1
ATOM 857 C CA . GLN A 1 111 ? 13.51600 -49.39400 56.23700 1.000 46.51352 105 GLN A CA 1
ATOM 858 C C . GLN A 1 111 ? 14.50300 -48.32500 56.69300 1.000 51.56505 105 GLN A C 1
ATOM 859 O O . GLN A 1 111 ? 15.58400 -48.63600 57.20600 1.000 52.22866 105 GLN A O 1
ATOM 865 N N . LEU A 1 112 ? 14.10400 -47.05400 56.60100 1.000 50.55915 106 LEU A N 1
ATOM 866 C CA . LEU A 1 112 ? 15.01700 -45.97500 56.96100 1.000 48.37357 106 LEU A CA 1
ATOM 867 C C . LEU A 1 112 ? 15.33700 -45.97700 58.45400 1.000 52.46563 106 LEU A C 1
ATOM 868 O O . LEU A 1 112 ? 16.47300 -45.67600 58.84400 1.000 58.01923 106 LEU A O 1
ATOM 873 N N . ILE A 1 113 ? 14.36500 -46.33800 59.29700 1.000 51.44150 107 ILE A N 1
ATOM 874 C CA . ILE A 1 113 ? 14.61400 -46.42600 60.73500 1.000 50.51043 107 ILE A CA 1
ATOM 875 C C . ILE A 1 113 ? 15.65600 -47.49600 61.05100 1.000 51.53789 107 ILE A C 1
ATOM 876 O O . ILE A 1 113 ? 16.47500 -47.31900 61.96100 1.000 49.47674 107 ILE A O 1
ATOM 881 N N . GLU A 1 114 ? 15.66000 -48.60600 60.30200 1.000 57.48422 108 GLU A N 1
ATOM 882 C CA . GLU A 1 114 ? 16.67800 -49.63700 60.49200 1.000 59.17556 108 GLU A CA 1
ATOM 883 C C . GLU A 1 114 ? 18.03500 -49.16600 59.98900 1.000 58.95264 108 GLU A C 1
ATOM 884 O O . GLU A 1 114 ? 19.06300 -49.44400 60.61400 1.000 64.47364 108 GLU A O 1
ATOM 886 N N . GLU A 1 115 ? 18.05300 -48.44800 58.86500 1.000 56.39397 109 GLU A N 1
ATOM 887 C CA . GLU A 1 115 ? 19.30000 -47.89100 58.35200 1.000 60.92834 109 GLU A CA 1
ATOM 888 C C . GLU A 1 115 ? 19.95800 -46.96000 59.36700 1.000 60.38752 109 GLU A C 1
ATOM 889 O O . GLU A 1 115 ? 21.18700 -46.95600 59.51300 1.000 62.76796 109 GLU A O 1
ATOM 895 N N . LEU A 1 116 ? 19.15800 -46.15900 60.07400 1.000 55.30342 110 LEU A N 1
ATOM 896 C CA . LEU A 1 116 ? 19.69000 -45.19400 61.02900 1.000 55.55453 110 LEU A CA 1
ATOM 897 C C . LEU A 1 116 ? 19.99300 -45.80200 62.39100 1.000 57.90057 110 LEU A C 1
ATOM 898 O O . LEU A 1 116 ? 20.78500 -45.22600 63.14100 1.000 64.65396 110 LEU A O 1
ATOM 903 N N . GLY A 1 117 ? 19.38100 -46.93300 62.73500 1.000 55.53727 111 GLY A N 1
ATOM 904 C CA . GLY A 1 117 ? 19.52400 -47.48000 64.06900 1.000 67.79742 111 GLY A CA 1
ATOM 905 C C . GLY A 1 117 ? 18.72800 -46.76600 65.14000 1.000 69.60431 111 GLY A C 1
ATOM 906 O O . GLY A 1 117 ? 19.04200 -46.90700 66.33000 1.000 72.21696 111 GLY A O 1
ATOM 907 N N . VAL A 1 118 ? 17.70100 -46.00300 64.75300 1.000 65.56856 112 VAL A N 1
ATOM 908 C CA . VAL A 1 118 ? 16.89500 -45.26700 65.72300 1.000 69.15846 112 VAL A CA 1
ATOM 909 C C . VAL A 1 118 ? 15.99900 -46.22700 66.49800 1.000 72.51703 112 VAL A C 1
ATOM 910 O O . VAL A 1 118 ? 15.77700 -47.37900 66.11000 1.000 74.16564 112 VAL A O 1
ATOM 914 N N . SER A 1 119 ? 15.46500 -45.73200 67.60200 1.000 76.93553 113 SER A N 1
ATOM 915 C CA . SER A 1 119 ? 14.66500 -46.58300 68.47200 1.000 84.04368 113 SER A CA 1
ATOM 916 C C . SER A 1 119 ? 13.62300 -45.83300 69.28700 1.000 87.08856 113 SER A C 1
ATOM 917 O O . SER A 1 119 ? 12.87500 -46.48300 70.02100 1.000 96.51645 113 SER A O 1
ATOM 919 N N . SER A 1 120 ? 13.53500 -44.50900 69.19900 1.000 77.04518 114 SER A N 1
ATOM 920 C CA . SER A 1 120 ? 12.64000 -43.79200 70.09300 1.000 70.11075 114 SER A CA 1
ATOM 921 C C . SER A 1 120 ? 12.30500 -42.44200 69.48800 1.000 67.90366 114 SER A C 1
ATOM 922 O O . SER A 1 120 ? 12.97300 -41.97000 68.56500 1.000 63.28249 114 SER A O 1
ATOM 925 N N . LEU A 1 121 ? 11.25600 -41.82300 70.03500 1.000 67.73973 115 LEU A N 1
ATOM 926 C CA . LEU A 1 121 ? 10.81800 -40.51400 69.56400 1.000 65.59951 115 LEU A CA 1
ATOM 927 C C . LEU A 1 121 ? 11.87700 -39.44400 69.76200 1.000 62.02229 115 LEU A C 1
ATOM 928 O O . LEU A 1 121 ? 11.83400 -38.41800 69.07800 1.000 58.49767 115 LEU A O 1
ATOM 933 N N . LYS A 1 122 ? 12.82200 -39.66000 70.68300 1.000 63.36211 116 LYS A N 1
ATOM 934 C CA . LYS A 1 122 ? 13.87100 -38.67600 70.93100 1.000 63.69231 116 LYS A CA 1
ATOM 935 C C . LYS A 1 122 ? 14.74300 -38.43800 69.70400 1.000 59.59348 116 LYS A C 1
ATOM 936 O O . LYS A 1 122 ? 15.47200 -37.44300 69.66400 1.000 63.35040 116 LYS A O 1
ATOM 940 N N . GLU A 1 123 ? 14.69000 -39.32500 68.71100 1.000 52.35236 117 GLU A N 1
ATOM 941 C CA . GLU A 1 123 ? 15.42700 -39.16800 67.46500 1.000 48.81488 117 GLU A CA 1
ATOM 942 C C . GLU A 1 123 ? 14.52600 -38.78900 66.28900 1.000 48.46806 117 GLU A C 1
ATOM 943 O O . GLU A 1 123 ? 14.96700 -38.87100 65.13400 1.000 42.50241 117 GLU A O 1
ATOM 949 N N . GLN A 1 124 ? 13.28200 -38.36800 66.55500 1.000 41.57798 118 GLN A N 1
ATOM 950 C CA . GLN A 1 124 ? 12.34900 -38.10800 65.46400 1.000 44.02374 118 GLN A CA 1
ATOM 951 C C . GLN A 1 124 ? 12.83100 -36.97300 64.57500 1.000 39.94734 118 GLN A C 1
ATOM 952 O O . GLN A 1 124 ? 12.65700 -37.02300 63.35700 1.000 34.20950 118 GLN A O 1
ATOM 954 N N . GLY A 1 125 ? 13.41100 -35.92800 65.16800 1.000 42.12816 119 GLY A N 1
ATOM 955 C CA . GLY A 1 125 ? 13.91800 -34.83800 64.35500 1.000 40.69742 119 GLY A CA 1
ATOM 956 C C . GLY A 1 125 ? 14.95700 -35.30800 63.36100 1.000 42.49531 119 GLY A C 1
ATOM 957 O O . GLY A 1 125 ? 14.96200 -34.88000 62.20200 1.000 40.92216 119 GLY A O 1
ATOM 958 N N . LEU A 1 126 ? 15.80000 -36.25900 63.77800 1.000 41.96288 120 LEU A N 1
ATOM 959 C CA . LEU A 1 126 ? 16.80800 -36.80200 62.87800 1.000 45.04070 120 LEU A CA 1
ATOM 960 C C . LEU A 1 126 ? 16.15100 -37.60700 61.76900 1.000 43.49507 120 LEU A C 1
ATOM 961 O O . LEU A 1 126 ? 16.51400 -37.46700 60.59400 1.000 39.77898 120 LEU A O 1
ATOM 966 N N . VAL A 1 127 ? 15.13300 -38.40000 62.12100 1.000 39.48128 121 VAL A N 1
ATOM 967 C CA . VAL A 1 127 ? 14.43800 -39.21200 61.12800 1.000 39.27469 121 VAL A CA 1
ATOM 968 C C . VAL A 1 127 ? 13.63600 -38.33500 60.17100 1.000 37.24688 121 VAL A C 1
ATOM 969 O O . VAL A 1 127 ? 13.58900 -38.60400 58.96400 1.000 35.43077 121 VAL A O 1
ATOM 973 N N . MET A 1 128 ? 12.99500 -37.27700 60.68500 1.000 36.09666 122 MET A N 1
ATOM 974 C CA . MET A 1 128 ? 12.20800 -36.39000 59.82600 1.000 33.47619 122 MET A CA 1
ATOM 975 C C . MET A 1 128 ? 13.06400 -35.78800 58.71400 1.000 33.70027 122 MET A C 1
ATOM 976 O O . MET A 1 128 ? 12.67700 -35.79400 57.53500 1.000 32.36013 122 MET A O 1
ATOM 981 N N . LYS A 1 129 ? 14.24400 -35.27800 59.07800 1.000 31.45039 123 LYS A N 1
ATOM 982 C CA . LYS A 1 129 ? 15.12400 -34.63300 58.11000 1.000 32.40274 123 LYS A CA 1
ATOM 983 C C . LYS A 1 129 ? 15.64500 -35.63400 57.09500 1.000 32.58041 123 LYS A C 1
ATOM 984 O O . LYS A 1 129 ? 15.73000 -35.32000 55.90000 1.000 33.04959 123 LYS A O 1
ATOM 990 N N . GLU A 1 130 ? 16.01300 -36.83300 57.55500 1.000 33.15422 124 GLU A N 1
ATOM 991 C CA . GLU A 1 130 ? 16.55300 -37.84400 56.65300 1.000 41.44504 124 GLU A CA 1
ATOM 992 C C . GLU A 1 130 ? 15.48100 -38.38200 55.71700 1.000 39.70675 124 GLU A C 1
ATOM 993 O O . GLU A 1 130 ? 15.74600 -38.61200 54.52700 1.000 41.75817 124 GLU A O 1
ATOM 999 N N . ALA A 1 131 ? 14.26100 -38.55900 56.22800 1.000 37.58406 125 ALA A N 1
ATOM 1000 C CA . ALA A 1 131 ? 13.16400 -39.02400 55.39000 1.000 33.20187 125 ALA A CA 1
ATOM 1001 C C . ALA A 1 131 ? 12.82500 -38.00300 54.31400 1.000 33.98391 125 ALA A C 1
ATOM 1002 O O . ALA A 1 131 ? 12.51000 -38.37100 53.17000 1.000 34.69186 125 ALA A O 1
ATOM 1004 N N . LYS A 1 132 ? 12.87200 -36.71200 54.66300 1.000 30.59722 126 LYS A N 1
ATOM 1005 C CA . LYS A 1 132 ? 12.60800 -35.68400 53.66600 1.000 41.81145 126 LYS A CA 1
ATOM 1006 C C . LYS A 1 132 ? 13.64500 -35.71900 52.55400 1.000 48.58293 126 LYS A C 1
ATOM 1007 O O . LYS A 1 132 ? 13.35300 -35.31700 51.42400 1.000 52.78919 126 LYS A O 1
ATOM 1013 N N . ILE A 1 133 ? 14.84500 -36.21500 52.84700 1.000 47.74436 127 ILE A N 1
ATOM 1014 C CA . ILE A 1 133 ? 15.87400 -36.30300 51.82500 1.000 50.99181 127 ILE A CA 1
ATOM 1015 C C . ILE A 1 133 ? 15.70400 -37.57000 51.00000 1.000 48.06221 127 ILE A C 1
ATOM 1016 O O . ILE A 1 133 ? 15.80500 -37.54000 49.76900 1.000 44.97589 127 ILE A O 1
ATOM 1018 N N . LYS A 1 134 ? 15.40200 -38.69300 51.65100 1.000 49.44354 128 LYS A N 1
ATOM 1019 C CA . LYS A 1 134 ? 15.34100 -39.95300 50.91900 1.000 55.64152 128 LYS A CA 1
ATOM 1020 C C . LYS A 1 134 ? 14.05100 -40.05900 50.11100 1.000 56.50359 128 LYS A C 1
ATOM 1021 O O . LYS A 1 134 ? 14.06500 -40.56100 48.97900 1.000 57.26722 128 LYS A O 1
ATOM 1027 N N . LEU A 1 135 ? 12.94200 -39.54800 50.65600 1.000 48.06291 129 LEU A N 1
ATOM 1028 C CA . LEU A 1 135 ? 11.64900 -39.64900 49.99700 1.000 43.80974 129 LEU A CA 1
ATOM 1029 C C . LEU A 1 135 ? 11.31700 -38.41200 49.16800 1.000 44.21307 129 LEU A C 1
ATOM 1030 O O . LEU A 1 135 ? 10.60600 -38.52300 48.16500 1.000 39.06109 129 LEU A O 1
ATOM 1035 N N . GLY A 1 136 ? 11.81200 -37.24300 49.55600 1.000 45.23873 130 GLY A N 1
ATOM 1036 C CA . GLY A 1 136 ? 11.63500 -36.06100 48.72400 1.000 42.89202 130 GLY A CA 1
ATOM 1037 C C . GLY A 1 136 ? 10.19700 -35.59300 48.66400 1.000 40.23732 130 GLY A C 1
ATOM 1038 O O . GLY A 1 136 ? 9.51000 -35.47000 49.68400 1.000 37.02387 130 GLY A O 1
ATOM 1039 N N . ALA A 1 137 ? 9.72800 -35.32400 47.45000 1.000 40.28735 131 ALA A N 1
ATOM 1040 C CA . ALA A 1 137 ? 8.40500 -34.75600 47.23700 1.000 40.30682 131 ALA A CA 1
ATOM 1041 C C . ALA A 1 137 ? 7.32300 -35.81600 47.11300 1.000 34.99535 131 ALA A C 1
ATOM 1042 O O . ALA A 1 137 ? 6.19600 -35.48700 46.74400 1.000 39.41844 131 ALA A O 1
ATOM 1044 N N . SER A 1 138 ? 7.65500 -37.07900 47.36200 1.000 34.04767 132 SER A N 1
ATOM 1045 C CA . SER A 1 138 ? 6.68500 -38.16100 47.36700 1.000 38.37514 132 SER A CA 1
ATOM 1046 C C . SER A 1 138 ? 5.89600 -38.24100 48.66300 1.000 34.28438 132 SER A C 1
ATOM 1047 O O . SER A 1 138 ? 4.98200 -39.06100 48.75000 1.000 35.49994 132 SER A O 1
ATOM 1050 N N . VAL A 1 139 ? 6.27300 -37.48500 49.69100 1.000 37.25688 133 VAL A N 1
ATOM 1051 C CA . VAL A 1 139 ? 5.47100 -37.39300 50.90900 1.000 38.88974 133 VAL A CA 1
ATOM 1052 C C . VAL A 1 139 ? 5.63600 -36.00200 51.51800 1.000 40.78809 133 VAL A C 1
ATOM 1053 O O . VAL A 1 139 ? 6.74300 -35.45100 51.55600 1.000 35.05767 133 VAL A O 1
ATOM 1057 N N . ASP A 1 140 ? 4.54300 -35.45300 52.04200 1.000 43.37800 134 ASP A N 1
ATOM 1058 C CA . ASP A 1 140 ? 4.61400 -34.15100 52.68900 1.000 50.05316 134 ASP A CA 1
ATOM 1059 C C . ASP A 1 140 ? 4.98200 -34.28500 54.17200 1.000 48.62000 134 ASP A C 1
ATOM 1060 O O . ASP A 1 140 ? 4.94400 -35.37100 54.75500 1.000 47.79269 134 ASP A O 1
ATOM 1065 N N . GLY A 1 141 ? 5.38800 -33.15500 54.75700 1.000 47.36739 135 GLY A N 1
ATOM 1066 C CA . GLY A 1 141 ? 5.84100 -33.14300 56.14200 1.000 44.24875 135 GLY A CA 1
ATOM 1067 C C . GLY A 1 141 ? 4.81000 -33.66400 57.13300 1.000 41.26676 135 GLY A C 1
ATOM 1068 O O . GLY A 1 141 ? 5.15000 -34.41200 58.05400 1.000 33.89965 135 GLY A O 1
ATOM 1069 N N . LYS A 1 142 ? 3.54600 -33.24800 56.97700 1.000 42.50705 136 LYS A N 1
ATOM 1070 C CA . LYS A 1 142 ? 2.50400 -33.64200 57.92300 1.000 45.23935 136 LYS A CA 1
ATOM 1071 C C . LYS A 1 142 ? 2.33800 -35.15600 57.98100 1.000 44.23482 136 LYS A C 1
ATOM 1072 O O . LYS A 1 142 ? 2.27100 -35.74200 59.07000 1.000 43.03472 136 LYS A O 1
ATOM 1074 N N . ARG A 1 143 ? 2.27300 -35.81100 56.81800 1.000 36.57201 137 ARG A N 1
ATOM 1075 C CA . ARG A 1 143 ? 2.08000 -37.25800 56.81100 1.000 31.33678 137 ARG A CA 1
ATOM 1076 C C . ARG A 1 143 ? 3.30100 -37.95700 57.36900 1.000 36.28994 137 ARG A C 1
ATOM 1077 O O . ARG A 1 143 ? 3.19600 -38.98900 58.04800 1.000 31.51734 137 ARG A O 1
ATOM 1085 N N . LEU A 1 144 ? 4.47200 -37.40500 57.05700 1.000 36.61433 138 LEU A N 1
ATOM 1086 C CA . LEU A 1 144 ? 5.71800 -37.95600 57.53400 1.000 35.45787 138 LEU A CA 1
ATOM 1087 C C . LEU A 1 144 ? 5.77500 -37.86000 59.05100 1.000 39.39551 138 LEU A C 1
ATOM 1088 O O . LEU A 1 144 ? 6.18800 -38.80500 59.73400 1.000 40.15533 138 LEU A O 1
ATOM 1093 N N . ASN A 1 145 ? 5.33900 -36.71700 59.58700 1.000 31.56766 139 ASN A N 1
ATOM 1094 C CA . ASN A 1 145 ? 5.27200 -36.51800 61.02600 1.000 32.40388 139 ASN A CA 1
ATOM 1095 C C . ASN A 1 145 ? 4.32200 -37.52000 61.66900 1.000 36.51216 139 ASN A C 1
ATOM 1096 O O . ASN A 1 145 ? 4.66300 -38.16800 62.66600 1.000 30.53874 139 ASN A O 1
ATOM 1101 N N . LEU A 1 146 ? 3.12700 -37.67800 61.09500 1.000 31.80607 140 LEU A N 1
ATOM 1102 C CA . LEU A 1 146 ? 2.14700 -38.56000 61.70900 1.000 33.05630 140 LEU A CA 1
ATOM 1103 C C . LEU A 1 146 ? 2.60600 -40.00700 61.65100 1.000 35.29671 140 LEU A C 1
ATOM 1104 O O . LEU A 1 146 ? 2.41600 -40.75900 62.61300 1.000 32.18862 140 LEU A O 1
ATOM 1109 N N . ALA A 1 147 ? 3.24200 -40.42000 60.55000 1.000 28.75309 141 ALA A N 1
ATOM 1110 C CA . ALA A 1 147 ? 3.67400 -41.81500 60.47900 1.000 34.20888 141 ALA A CA 1
ATOM 1111 C C . ALA A 1 147 ? 4.85400 -42.09200 61.41900 1.000 35.89710 141 ALA A C 1
ATOM 1112 O O . ALA A 1 147 ? 4.93800 -43.17700 62.01000 1.000 36.85963 141 ALA A O 1
ATOM 1114 N N . LEU A 1 148 ? 5.73400 -41.10900 61.61400 1.000 39.01941 142 LEU A N 1
ATOM 1115 C CA . LEU A 1 148 ? 6.86900 -41.28100 62.51900 1.000 41.67794 142 LEU A CA 1
ATOM 1116 C C . LEU A 1 148 ? 6.39600 -41.48400 63.95400 1.000 42.83601 142 LEU A C 1
ATOM 1117 O O . LEU A 1 148 ? 6.93000 -42.32600 64.68600 1.000 40.82334 142 LEU A O 1
ATOM 1122 N N . LYS A 1 149 ? 5.43000 -40.67200 64.38700 1.000 47.33276 143 LYS A N 1
ATOM 1123 C CA . LYS A 1 149 ? 4.85100 -40.83200 65.71500 1.000 50.68773 143 LYS A CA 1
ATOM 1124 C C . LYS A 1 149 ? 4.34600 -42.25800 65.94100 1.000 51.76207 143 LYS A C 1
ATOM 1125 O O . LYS A 1 149 ? 4.63100 -42.86400 66.98300 1.000 60.31305 143 LYS A O 1
ATOM 1131 N N . GLU A 1 150 ? 3.63300 -42.82600 64.95100 1.000 43.39560 144 GLU A N 1
ATOM 1132 C CA . GLU A 1 150 ? 3.08600 -44.17800 65.08300 1.000 44.47490 144 GLU A CA 1
ATOM 1133 C C . GLU A 1 150 ? 4.17100 -45.24500 65.15400 1.000 51.70047 144 GLU A C 1
ATOM 1134 O O . GLU A 1 150 ? 3.97400 -46.27700 65.80200 1.000 56.30213 144 GLU A O 1
ATOM 1136 N N . LEU A 1 151 ? 5.29300 -45.05400 64.46000 1.000 51.55243 145 LEU A N 1
ATOM 1137 C CA . LEU A 1 151 ? 6.34700 -46.06100 64.45700 1.000 46.85671 145 LEU A CA 1
ATOM 1138 C C . LEU A 1 151 ? 7.31000 -45.93500 65.63100 1.000 51.91221 145 LEU A C 1
ATOM 1139 O O . LEU A 1 151 ? 7.69400 -46.95000 66.21500 1.000 59.15172 145 LEU A O 1
ATOM 1144 N N . LEU A 1 152 ? 7.73600 -44.72300 65.97600 1.000 53.08632 146 LEU A N 1
ATOM 1145 C CA . LEU A 1 152 ? 8.68100 -44.55700 67.08200 1.000 60.07307 146 LEU A CA 1
ATOM 1146 C C . LEU A 1 152 ? 7.94700 -44.53100 68.41900 1.000 65.87818 146 LEU A C 1
ATOM 1147 O O . LEU A 1 152 ? 8.54900 -44.77400 69.46400 1.000 72.26838 146 LEU A O 1
ATOM 1152 N N . LYS B 1 4 ? 28.81200 -44.86000 -4.62700 1.000 56.66240 -2 LYS B N 1
ATOM 1153 C CA . LYS B 1 4 ? 29.23400 -45.93600 -3.72900 1.000 58.99198 -2 LYS B CA 1
ATOM 1154 C C . LYS B 1 4 ? 29.94400 -45.42200 -2.46200 1.000 55.75089 -2 LYS B C 1
ATOM 1155 O O . LYS B 1 4 ? 29.65200 -45.86900 -1.35500 1.000 54.81952 -2 LYS B O 1
ATOM 1157 N N . ASP B 1 5 ? 30.87300 -44.49200 -2.62200 1.000 54.89134 -1 ASP B N 1
ATOM 1158 C CA . ASP B 1 5 ? 31.58200 -43.98900 -1.44300 1.000 51.54219 -1 ASP B CA 1
ATOM 1159 C C . ASP B 1 5 ? 30.75300 -42.90000 -0.76700 1.000 55.08901 -1 ASP B C 1
ATOM 1160 O O . ASP B 1 5 ? 30.17400 -42.05600 -1.45900 1.000 58.94697 -1 ASP B O 1
ATOM 1165 N N . PRO B 1 6 ? 30.63900 -42.90000 0.56000 1.000 53.49163 0 PRO B N 1
ATOM 1166 C CA . PRO B 1 6 ? 29.87700 -41.83700 1.22800 1.000 49.11612 0 PRO B CA 1
ATOM 1167 C C . PRO B 1 6 ? 30.58800 -40.49100 1.17900 1.000 46.84216 0 PRO B C 1
ATOM 1168 O O . PRO B 1 6 ? 31.81900 -40.39800 1.20800 1.000 43.55335 0 PRO B O 1
ATOM 1172 N N . MET B 1 7 ? 29.77800 -39.43700 1.08300 1.000 48.63899 1 MET B N 1
ATOM 1173 C CA . MET B 1 7 ? 30.27700 -38.07000 1.15500 1.000 45.93178 1 MET B CA 1
ATOM 1174 C C . MET B 1 7 ? 30.95100 -37.83200 2.49800 1.000 42.23353 1 MET B C 1
ATOM 1175 O O . MET B 1 7 ? 30.46000 -38.28900 3.53100 1.000 42.27681 1 MET B O 1
ATOM 1180 N N . THR B 1 8 ? 32.07600 -37.11000 2.50200 1.000 40.57785 2 THR B N 1
ATOM 1181 C CA . THR B 1 8 ? 32.57000 -36.67900 3.80200 1.000 36.82329 2 THR B CA 1
ATOM 1182 C C . THR B 1 8 ? 31.52400 -35.77300 4.43800 1.000 37.75678 2 THR B C 1
ATOM 1183 O O . THR B 1 8 ? 30.61900 -35.25300 3.76900 1.000 35.58317 2 THR B O 1
ATOM 1187 N N . LEU B 1 9 ? 31.67400 -35.56500 5.74400 1.000 32.49081 3 LEU B N 1
ATOM 1188 C CA . LEU B 1 9 ? 30.71500 -34.75800 6.48800 1.000 28.81303 3 LEU B CA 1
ATOM 1189 C C . LEU B 1 9 ? 30.69400 -33.31300 6.01100 1.000 28.95364 3 LEU B C 1
ATOM 1190 O O . LEU B 1 9 ? 29.62700 -32.73500 5.79600 1.000 30.31902 3 LEU B O 1
ATOM 1195 N N . LYS B 1 10 ? 31.86700 -32.72900 5.79700 1.000 29.47705 4 LYS B N 1
ATOM 1196 C CA . LYS B 1 10 ? 31.94500 -31.36600 5.29000 1.000 29.24649 4 LYS B CA 1
ATOM 1197 C C . LYS B 1 10 ? 31.29400 -31.24200 3.90300 1.000 29.94802 4 LYS B C 1
ATOM 1198 O O . LYS B 1 10 ? 30.62700 -30.24100 3.60400 1.000 23.92153 4 LYS B O 1
ATOM 1204 N N . GLU B 1 11 ? 31.50900 -32.23500 3.03000 1.000 29.05776 5 GLU B N 1
ATOM 1205 C CA . GLU B 1 11 ? 30.86700 -32.21000 1.72200 1.000 35.60266 5 GLU B CA 1
ATOM 1206 C C . GLU B 1 11 ? 29.36100 -32.33200 1.87300 1.000 33.64500 5 GLU B C 1
ATOM 1207 O O . GLU B 1 11 ? 28.59800 -31.70000 1.13200 1.000 35.95805 5 GLU B O 1
ATOM 1213 N N . GLN B 1 12 ? 28.91600 -33.15900 2.82000 1.000 27.43312 6 GLN B N 1
ATOM 1214 C CA . GLN B 1 12 ? 27.48600 -33.30300 3.06100 1.000 27.20709 6 GLN B CA 1
ATOM 1215 C C . GLN B 1 12 ? 26.85200 -31.95500 3.39200 1.000 26.29563 6 GLN B C 1
ATOM 1216 O O . GLN B 1 12 ? 25.76900 -31.61200 2.88800 1.000 26.59415 6 GLN B O 1
ATOM 1222 N N . ILE B 1 13 ? 27.50700 -31.17900 4.25100 1.000 23.81705 7 ILE B N 1
ATOM 1223 C CA . ILE B 1 13 ? 26.95600 -29.89800 4.66400 1.000 23.48073 7 ILE B CA 1
ATOM 1224 C C . ILE B 1 13 ? 26.98600 -28.90600 3.51300 1.000 23.45819 7 ILE B C 1
ATOM 1225 O O . ILE B 1 13 ? 26.03600 -28.14000 3.31300 1.000 25.48107 7 ILE B O 1
ATOM 1230 N N . LEU B 1 14 ? 28.08600 -28.88900 2.75000 1.000 25.16784 8 LEU B N 1
ATOM 1231 C CA . LEU B 1 14 ? 28.18300 -28.02800 1.57400 1.000 25.41201 8 LEU B CA 1
ATOM 1232 C C . LEU B 1 14 ? 27.12500 -28.40100 0.54500 1.000 25.98680 8 LEU B C 1
ATOM 1233 O O . LEU B 1 14 ? 26.51000 -27.52700 -0.07100 1.000 31.42845 8 LEU B O 1
ATOM 1238 N N . ASN B 1 15 ? 26.88200 -29.70100 0.37200 1.000 27.27220 9 ASN B N 1
ATOM 1239 C CA . ASN B 1 15 ? 25.85100 -30.16100 -0.55000 1.000 32.53231 9 ASN B CA 1
ATOM 1240 C C . ASN B 1 15 ? 24.46000 -29.72100 -0.09600 1.000 29.50722 9 ASN B C 1
ATOM 1241 O O . ASN B 1 15 ? 23.63000 -29.32600 -0.91900 1.000 27.18805 9 ASN B O 1
ATOM 1246 N N . ASP B 1 16 ? 24.19600 -29.75500 1.21500 1.000 30.20113 10 ASP B N 1
ATOM 1247 C CA . ASP B 1 16 ? 22.90400 -29.29800 1.72000 1.000 34.00453 10 ASP B CA 1
ATOM 1248 C C . ASP B 1 16 ? 22.71900 -27.79600 1.52800 1.000 34.74679 10 ASP B C 1
ATOM 1249 O O . ASP B 1 16 ? 21.57900 -27.32200 1.36000 1.000 31.37204 10 ASP B O 1
ATOM 1254 N N . ILE B 1 17 ? 23.81700 -27.04000 1.55700 1.000 29.76396 11 ILE B N 1
ATOM 1255 C CA . ILE B 1 17 ? 23.75100 -25.61800 1.24500 1.000 24.43494 11 ILE B CA 1
ATOM 1256 C C . ILE B 1 17 ? 23.31400 -25.44300 -0.20900 1.000 25.38440 11 ILE B C 1
ATOM 1257 O O . ILE B 1 17 ? 22.37600 -24.69800 -0.50300 1.000 25.79460 11 ILE B O 1
ATOM 1262 N N . LYS B 1 18 ? 23.93600 -26.19400 -1.12100 1.000 26.06040 12 LYS B N 1
ATOM 1263 C CA . LYS B 1 18 ? 23.54700 -26.13900 -2.53200 1.000 34.02683 12 LYS B CA 1
ATOM 1264 C C . LYS B 1 18 ? 22.08900 -26.55100 -2.71700 1.000 33.23780 12 LYS B C 1
ATOM 1265 O O . LYS B 1 18 ? 21.34100 -25.89000 -3.44400 1.000 32.85990 12 LYS B O 1
ATOM 1267 N N . GLU B 1 19 ? 21.66200 -27.64400 -2.06800 1.000 28.50922 13 GLU B N 1
ATOM 1268 C CA . GLU B 1 19 ? 20.25600 -28.03200 -2.15400 1.000 33.37471 13 GLU B CA 1
ATOM 1269 C C . GLU B 1 19 ? 19.35200 -26.90300 -1.67700 1.000 36.97380 13 GLU B C 1
ATOM 1270 O O . GLU B 1 19 ? 18.36200 -26.57200 -2.33800 1.000 30.92589 13 GLU B O 1
ATOM 1276 N N . ALA B 1 20 ? 19.72300 -26.25100 -0.57400 1.000 28.13612 14 ALA B N 1
ATOM 1277 C CA . ALA B 1 20 ? 18.91800 -25.14900 -0.05300 1.000 28.09630 14 ALA B CA 1
ATOM 1278 C C . ALA B 1 20 ? 18.80200 -24.01600 -1.06700 1.000 28.34652 14 ALA B C 1
ATOM 1279 O O . ALA B 1 20 ? 17.74900 -23.38700 -1.18500 1.000 31.15440 14 ALA B O 1
ATOM 1281 N N . MET B 1 21 ? 19.87900 -23.73300 -1.79100 1.000 27.91223 15 MET B N 1
ATOM 1282 C CA . MET B 1 21 ? 19.84000 -22.71200 -2.83200 1.000 33.63440 15 MET B CA 1
ATOM 1283 C C . MET B 1 21 ? 18.90800 -23.12100 -3.96700 1.000 33.57906 15 MET B C 1
ATOM 1284 O O . MET B 1 21 ? 18.11300 -22.30800 -4.45200 1.000 31.28879 15 MET B O 1
ATOM 1289 N N . LYS B 1 22 ? 19.00300 -24.38500 -4.39400 1.000 31.33292 16 LYS B N 1
ATOM 1290 C CA . LYS B 1 22 ? 18.16400 -24.91200 -5.46500 1.000 33.60971 16 LYS B CA 1
ATOM 1291 C C . LYS B 1 22 ? 16.68000 -24.84700 -5.11300 1.000 34.58590 16 LYS B C 1
ATOM 1292 O O . LYS B 1 22 ? 15.82400 -24.82300 -6.00500 1.000 36.67210 16 LYS B O 1
ATOM 1298 N N . GLN B 1 23 ? 16.35100 -24.82300 -3.82600 1.000 33.51514 17 GLN B N 1
ATOM 1299 C CA . GLN B 1 23 ? 14.96200 -24.82700 -3.39900 1.000 36.22558 17 GLN B CA 1
ATOM 1300 C C . GLN B 1 23 ? 14.56400 -23.47800 -2.82500 1.000 37.39405 17 GLN B C 1
ATOM 1301 O O . GLN B 1 23 ? 13.42500 -23.30900 -2.37900 1.000 43.75773 17 GLN B O 1
ATOM 1307 N N . LYS B 1 24 ? 15.46800 -22.49800 -2.91100 1.000 32.54398 18 LYS B N 1
ATOM 1308 C CA . LYS B 1 24 ? 15.25700 -21.13200 -2.44200 1.000 31.89764 18 LYS B CA 1
ATOM 1309 C C . LYS B 1 24 ? 14.86500 -21.09900 -0.95900 1.000 31.52738 18 LYS B C 1
ATOM 1310 O O . LYS B 1 24 ? 13.98500 -20.34400 -0.53700 1.000 38.94464 18 LYS B O 1
ATOM 1316 N N . ASP B 1 25 ? 15.51400 -21.93200 -0.16100 1.000 30.67249 19 ASP B N 1
ATOM 1317 C CA . ASP B 1 25 ? 15.32300 -21.89900 1.29000 1.000 30.55363 19 ASP B CA 1
ATOM 1318 C C . ASP B 1 25 ? 16.41600 -20.99700 1.85600 1.000 28.89135 19 ASP B C 1
ATOM 1319 O O . ASP B 1 25 ? 17.48300 -21.46300 2.23900 1.000 27.79133 19 ASP B O 1
ATOM 1324 N N . ASP B 1 26 ? 16.16500 -19.68300 1.87400 1.000 24.04072 20 ASP B N 1
ATOM 1325 C CA . ASP B 1 26 ? 17.20600 -18.74800 2.29800 1.000 25.08501 20 ASP B CA 1
ATOM 1326 C C . ASP B 1 26 ? 17.62400 -18.98000 3.74900 1.000 29.03647 20 ASP B C 1
ATOM 1327 O O . ASP B 1 26 ? 18.80400 -18.81000 4.09500 1.000 30.92349 20 ASP B O 1
ATOM 1332 N N . PHE B 1 27 ? 16.68200 -19.35500 4.61900 1.000 23.28947 21 PHE B N 1
ATOM 1333 C CA . PHE B 1 27 ? 17.05300 -19.58800 6.01500 1.000 32.12793 21 PHE B CA 1
ATOM 1334 C C . PHE B 1 27 ? 18.02300 -20.75600 6.13200 1.000 28.68532 21 PHE B C 1
ATOM 1335 O O . PHE B 1 27 ? 19.04200 -20.67000 6.82800 1.000 27.38044 21 PHE B O 1
ATOM 1343 N N . LYS B 1 28 ? 17.71800 -21.86100 5.44800 1.000 28.24422 22 LYS B N 1
ATOM 1344 C CA . LYS B 1 28 ? 18.60000 -23.01500 5.49900 1.000 21.66912 22 LYS B CA 1
ATOM 1345 C C . LYS B 1 28 ? 19.96400 -22.67300 4.91000 1.000 24.35649 22 LYS B C 1
ATOM 1346 O O . LYS B 1 28 ? 20.99900 -23.01900 5.48400 1.000 24.09003 22 LYS B O 1
ATOM 1352 N N . ARG B 1 29 ? 19.97900 -21.97200 3.78000 1.000 23.56633 23 ARG B N 1
ATOM 1353 C CA . ARG B 1 29 ? 21.23400 -21.57100 3.15500 1.000 25.43032 23 ARG B CA 1
ATOM 1354 C C . ARG B 1 29 ? 22.06700 -20.71200 4.10400 1.000 26.77293 23 ARG B C 1
ATOM 1355 O O . ARG B 1 29 ? 23.26100 -20.96800 4.32700 1.000 25.10949 23 ARG B O 1
ATOM 1363 N N . ASP B 1 30 ? 21.45200 -19.67900 4.66700 1.000 26.28710 24 ASP B N 1
ATOM 1364 C CA . ASP B 1 30 ? 22.20900 -18.74100 5.49000 1.000 29.09697 24 ASP B CA 1
ATOM 1365 C C . ASP B 1 30 ? 22.69100 -19.38900 6.79200 1.000 26.71338 24 ASP B C 1
ATOM 1366 O O . ASP B 1 30 ? 23.83600 -19.16100 7.20800 1.000 25.45928 24 ASP B O 1
ATOM 1371 N N . SER B 1 31 ? 21.86500 -20.25400 7.40600 1.000 23.94046 25 SER B N 1
ATOM 1372 C CA . SER B 1 31 ? 22.25800 -20.89700 8.67100 1.000 24.50220 25 SER B CA 1
ATOM 1373 C C . SER B 1 31 ? 23.45600 -21.82100 8.47600 1.000 24.32516 25 SER B C 1
ATOM 1374 O O . SER B 1 31 ? 24.40100 -21.78200 9.25700 1.000 22.27863 25 SER B O 1
ATOM 1377 N N . LEU B 1 32 ? 23.41100 -22.68100 7.44800 1.000 24.74679 26 LEU B N 1
ATOM 1378 C CA . LEU B 1 32 ? 24.50200 -23.61200 7.18200 1.000 22.92659 26 LEU B CA 1
ATOM 1379 C C . LEU B 1 32 ? 25.76000 -22.88300 6.70600 1.000 21.48116 26 LEU B C 1
ATOM 1380 O O . LEU B 1 32 ? 26.87400 -23.32300 7.00200 1.000 20.83108 26 LEU B O 1
ATOM 1385 N N . ARG B 1 33 ? 25.60500 -21.75600 6.00000 1.000 28.45803 27 ARG B N 1
ATOM 1386 C CA . ARG B 1 33 ? 26.76400 -20.92500 5.68900 1.000 28.06075 27 ARG B CA 1
ATOM 1387 C C . ARG B 1 33 ? 27.41700 -20.39100 6.95100 1.000 27.31042 27 ARG B C 1
ATOM 1388 O O . ARG B 1 33 ? 28.64000 -20.21500 6.99600 1.000 27.05647 27 ARG B O 1
ATOM 1396 N N . THR B 1 34 ? 26.61600 -20.11300 7.97500 1.000 27.02730 28 THR B N 1
ATOM 1397 C CA . THR B 1 34 ? 27.17400 -19.72000 9.25700 1.000 31.25064 28 THR B CA 1
ATOM 1398 C C . THR B 1 34 ? 27.98700 -20.86200 9.84000 1.000 30.07781 28 THR B C 1
ATOM 1399 O O . THR B 1 34 ? 29.10700 -20.65800 10.31500 1.000 30.04198 28 THR B O 1
ATOM 1403 N N . LEU B 1 35 ? 27.46400 -22.08600 9.75000 1.000 25.92099 29 LEU B N 1
ATOM 1404 C CA . LEU B 1 35 ? 28.21100 -23.22800 10.25000 1.000 27.41435 29 LEU B CA 1
ATOM 1405 C C . LEU B 1 35 ? 29.52700 -23.39400 9.49300 1.000 28.40770 29 LEU B C 1
ATOM 1406 O O . LEU B 1 35 ? 30.57700 -23.60200 10.10600 1.000 29.88040 29 LEU B O 1
ATOM 1411 N N . ASN B 1 36 ? 29.49000 -23.27800 8.15900 1.000 27.32847 30 ASN B N 1
ATOM 1412 C CA . ASN B 1 36 ? 30.70300 -23.41300 7.36300 1.000 27.15307 30 ASN B CA 1
ATOM 1413 C C . ASN B 1 36 ? 31.70600 -22.30600 7.68000 1.000 26.32955 30 ASN B C 1
ATOM 1414 O O . ASN B 1 36 ? 32.92700 -22.53400 7.65100 1.000 24.54775 30 ASN B O 1
ATOM 1419 N N . ALA B 1 37 ? 31.21400 -21.09700 7.97300 1.000 27.65178 31 ALA B N 1
ATOM 1420 C CA . ALA B 1 37 ? 32.10200 -20.01100 8.37300 1.000 31.67065 31 ALA B CA 1
ATOM 1421 C C . ALA B 1 37 ? 32.85700 -20.37800 9.63200 1.000 34.34314 31 ALA B C 1
ATOM 1422 O O . ALA B 1 37 ? 34.04100 -20.06100 9.76800 1.000 42.07692 31 ALA B O 1
ATOM 1424 N N . ALA B 1 38 ? 32.18400 -21.02900 10.57100 1.000 26.74547 32 ALA B N 1
ATOM 1425 C CA . ALA B 1 38 ? 32.87300 -21.49100 11.77100 1.000 32.44750 32 ALA B CA 1
ATOM 1426 C C . ALA B 1 38 ? 33.91900 -22.53300 11.41600 1.000 35.13894 32 ALA B C 1
ATOM 1427 O O . ALA B 1 38 ? 35.02600 -22.51600 11.96100 1.000 35.88913 32 ALA B O 1
ATOM 1429 N N . PHE B 1 39 ? 33.58700 -23.44600 10.49100 1.000 30.19800 33 PHE B N 1
ATOM 1430 C CA . PHE B 1 39 ? 34.56800 -24.42700 10.03400 1.000 36.08035 33 PHE B CA 1
ATOM 1431 C C . PHE B 1 39 ? 35.80000 -23.73800 9.44400 1.000 36.96985 33 PHE B C 1
ATOM 1432 O O . PHE B 1 39 ? 36.94000 -24.11900 9.74200 1.000 31.00519 33 PHE B O 1
ATOM 1440 N N . LYS B 1 40 ? 35.58300 -22.71100 8.61300 1.000 35.36518 34 LYS B N 1
ATOM 1441 C CA . LYS B 1 40 ? 36.68300 -22.03400 7.93400 1.000 35.89302 34 LYS B CA 1
ATOM 1442 C C . LYS B 1 40 ? 37.58400 -21.29300 8.91800 1.000 32.26356 34 LYS B C 1
ATOM 1443 O O . LYS B 1 40 ? 38.80900 -21.32700 8.78100 1.000 34.77292 34 LYS B O 1
ATOM 1449 N N . GLN B 1 41 ? 36.99900 -20.60700 9.90200 1.000 31.53719 35 GLN B N 1
ATOM 1450 C CA . GLN B 1 41 ? 37.79400 -19.94600 10.92900 1.000 36.38493 35 GLN B CA 1
ATOM 1451 C C . GLN B 1 41 ? 38.79700 -20.91100 11.56000 1.000 37.87705 35 GLN B C 1
ATOM 1452 O O . GLN B 1 41 ? 39.95500 -20.55500 11.79100 1.000 39.82610 35 GLN B O 1
ATOM 1458 N N . ILE B 1 42 ? 38.36300 -22.13400 11.86500 1.000 30.81258 36 ILE B N 1
ATOM 1459 C CA . ILE B 1 42 ? 39.26600 -23.09500 12.47900 1.000 27.57056 36 ILE B CA 1
ATOM 1460 C C . ILE B 1 42 ? 40.28600 -23.62500 11.47900 1.000 30.49141 36 ILE B C 1
ATOM 1461 O O . ILE B 1 42 ? 41.45900 -23.80500 11.81500 1.000 27.26282 36 ILE B O 1
ATOM 1466 N N . GLU B 1 43 ? 39.86700 -23.91300 10.24700 1.000 30.77165 37 GLU B N 1
ATOM 1467 C CA . GLU B 1 43 ? 40.83300 -24.41300 9.27400 1.000 26.17311 37 GLU B CA 1
ATOM 1468 C C . GLU B 1 43 ? 41.90600 -23.36600 9.00700 1.000 28.39845 37 GLU B C 1
ATOM 1469 O O . GLU B 1 43 ? 43.09900 -23.68400 8.91600 1.000 28.28603 37 GLU B O 1
ATOM 1475 N N . VAL B 1 44 ? 41.50000 -22.10000 8.92700 1.000 25.78515 38 VAL B N 1
ATOM 1476 C CA . VAL B 1 44 ? 42.43600 -21.03700 8.59900 1.000 31.40504 38 VAL B CA 1
ATOM 1477 C C . VAL B 1 44 ? 43.34600 -20.75000 9.78500 1.000 27.36162 38 VAL B C 1
ATOM 1478 O O . VAL B 1 44 ? 44.56000 -20.63600 9.63200 1.000 30.28870 38 VAL B O 1
ATOM 1482 N N . ASP B 1 45 ? 42.76000 -20.60900 10.97900 1.000 29.45596 39 ASP B N 1
ATOM 1483 C CA . ASP B 1 45 ? 43.52400 -20.26700 12.17500 1.000 28.30242 39 ASP B CA 1
ATOM 1484 C C . ASP B 1 45 ? 44.48400 -21.38500 12.58600 1.000 28.12331 39 ASP B C 1
ATOM 1485 O O . ASP B 1 45 ? 45.65800 -21.13500 12.88700 1.000 27.60625 39 ASP B O 1
ATOM 1490 N N . GLU B 1 46 ? 44.01200 -22.62700 12.58900 1.000 33.14332 40 GLU B N 1
ATOM 1491 C CA . GLU B 1 46 ? 44.79000 -23.72600 13.13900 1.000 33.36291 40 GLU B CA 1
ATOM 1492 C C . GLU B 1 46 ? 45.54400 -24.50400 12.08300 1.000 25.19360 40 GLU B C 1
ATOM 1493 O O . GLU B 1 46 ? 46.19700 -25.48700 12.41900 1.000 25.15312 40 GLU B O 1
ATOM 1499 N N . ARG B 1 47 ? 45.42300 -24.11400 10.81700 1.000 27.99497 41 ARG B N 1
ATOM 1500 C CA . ARG B 1 47 ? 46.04900 -24.81200 9.69800 1.000 31.84761 41 ARG B CA 1
ATOM 1501 C C . ARG B 1 47 ? 45.78100 -26.31300 9.75700 1.000 32.23619 41 ARG B C 1
ATOM 1502 O O . ARG B 1 47 ? 46.69700 -27.13400 9.77800 1.000 37.55223 41 ARG B O 1
ATOM 1510 N N . ILE B 1 48 ? 44.50700 -26.68300 9.82700 1.000 30.76435 42 ILE B N 1
ATOM 1511 C CA . ILE B 1 48 ? 44.13600 -28.09100 9.86000 1.000 31.59236 42 ILE B CA 1
ATOM 1512 C C . ILE B 1 48 ? 42.97000 -28.32900 8.92400 1.000 30.76542 42 ILE B C 1
ATOM 1513 O O . ILE B 1 48 ? 42.25400 -27.40800 8.52900 1.000 30.92642 42 ILE B O 1
ATOM 1518 N N . GLU B 1 49 ? 42.75100 -29.60700 8.64700 1.000 37.71395 43 GLU B N 1
ATOM 1519 C CA . GLU B 1 49 ? 41.51900 -30.09800 8.05600 1.000 40.86099 43 GLU B CA 1
ATOM 1520 C C . GLU B 1 49 ? 40.67000 -30.71600 9.16400 1.000 37.17598 43 GLU B C 1
ATOM 1521 O O . GLU B 1 49 ? 41.19200 -31.38100 10.06200 1.000 37.17641 43 GLU B O 1
ATOM 1527 N N . LEU B 1 50 ? 39.37000 -30.45200 9.13300 1.000 34.77496 44 LEU B N 1
ATOM 1528 C CA . LEU B 1 50 ? 38.49700 -30.88100 10.21600 1.000 30.26672 44 LEU B CA 1
ATOM 1529 C C . LEU B 1 50 ? 38.17300 -32.36400 10.08800 1.000 29.91107 44 LEU B C 1
ATOM 1530 O O . LEU B 1 50 ? 37.56100 -32.78200 9.10400 1.000 35.68980 44 LEU B O 1
ATOM 1535 N N . ASP B 1 51 ? 38.48100 -33.14500 11.11600 1.000 29.48617 45 ASP B N 1
ATOM 1536 C CA . ASP B 1 51 ? 37.97800 -34.51000 11.12800 1.000 32.54499 45 ASP B CA 1
ATOM 1537 C C . ASP B 1 51 ? 36.55700 -34.52100 11.72200 1.000 31.17558 45 ASP B C 1
ATOM 1538 O O . ASP B 1 51 ? 36.01700 -33.48500 12.11500 1.000 25.40276 45 ASP B O 1
ATOM 1543 N N . ASN B 1 52 ? 35.91100 -35.69300 11.71100 1.000 25.88390 46 ASN B N 1
ATOM 1544 C CA . ASN B 1 52 ? 34.51100 -35.77100 12.13100 1.000 26.51942 46 ASN B CA 1
ATOM 1545 C C . ASN B 1 52 ? 34.34300 -35.37300 13.58900 1.000 21.81614 46 ASN B C 1
ATOM 1546 O O . ASN B 1 52 ? 33.42100 -34.62300 13.91700 1.000 26.09389 46 ASN B O 1
ATOM 1551 N N . GLU B 1 53 ? 35.22900 -35.86100 14.47400 1.000 22.34628 47 GLU B N 1
ATOM 1552 C CA . GLU B 1 53 ? 35.14400 -35.50900 15.89100 1.000 30.79430 47 GLU B CA 1
ATOM 1553 C C . GLU B 1 53 ? 35.23200 -34.00600 16.09500 1.000 27.34149 47 GLU B C 1
ATOM 1554 O O . GLU B 1 53 ? 34.50400 -33.44500 16.92400 1.000 25.47320 47 GLU B O 1
ATOM 1556 N N . ARG B 1 54 ? 36.10300 -33.32800 15.34000 1.000 27.04670 48 ARG B N 1
ATOM 1557 C CA . ARG B 1 54 ? 36.22100 -31.88200 15.51100 1.000 27.52594 48 ARG B CA 1
ATOM 1558 C C . ARG B 1 54 ? 34.97200 -31.15400 15.01000 1.000 26.55993 48 ARG B C 1
ATOM 1559 O O . ARG B 1 54 ? 34.55500 -30.14900 15.61100 1.000 23.09984 48 ARG B O 1
ATOM 1567 N N . ILE B 1 55 ? 34.37600 -31.63500 13.90800 1.000 23.37777 49 ILE B N 1
ATOM 1568 C CA . ILE B 1 55 ? 33.13100 -31.05200 13.40600 1.000 22.47079 49 ILE B CA 1
ATOM 1569 C C . ILE B 1 55 ? 32.00300 -31.25400 14.41000 1.000 23.52961 49 ILE B C 1
ATOM 1570 O O . ILE B 1 55 ? 31.24000 -30.33000 14.68300 1.000 20.93293 49 ILE B O 1
ATOM 1575 N N . TYR B 1 56 ? 31.88400 -32.45900 14.97700 1.000 20.70687 50 TYR B N 1
ATOM 1576 C CA . TYR B 1 56 ? 30.87100 -32.69600 16.00900 1.000 24.02151 50 TYR B CA 1
ATOM 1577 C C . TYR B 1 56 ? 31.02300 -31.72600 17.18100 1.000 21.18656 50 TYR B C 1
ATOM 1578 O O . TYR B 1 56 ? 30.03200 -31.16700 17.66100 1.000 29.63699 50 TYR B O 1
ATOM 1587 N N . LYS B 1 57 ? 32.26200 -31.51200 17.65400 1.000 23.65421 51 LYS B N 1
ATOM 1588 C CA . LYS B 1 57 ? 32.50800 -30.57500 18.75500 1.000 26.76993 51 LYS B CA 1
ATOM 1589 C C . LYS B 1 57 ? 32.16200 -29.14200 18.36800 1.000 25.81248 51 LYS B C 1
ATOM 1590 O O . LYS B 1 57 ? 31.67600 -28.36700 19.20600 1.000 21.00398 51 LYS B O 1
ATOM 1596 N N . ILE B 1 58 ? 32.44200 -28.75400 17.11100 1.000 28.62149 52 ILE B N 1
ATOM 1597 C CA . ILE B 1 58 ? 32.05900 -27.41700 16.64900 1.000 21.95717 52 ILE B CA 1
ATOM 1598 C C . ILE B 1 58 ? 30.54000 -27.29300 16.65500 1.000 25.11818 52 ILE B C 1
ATOM 1599 O O . ILE B 1 58 ? 29.97200 -26.31000 17.14800 1.000 22.86453 52 ILE B O 1
ATOM 1604 N N . ILE B 1 59 ? 29.86000 -28.31700 16.14000 1.000 24.82149 53 ILE B N 1
ATOM 1605 C CA . ILE B 1 59 ? 28.40400 -28.30300 16.11700 1.000 22.83670 53 ILE B CA 1
ATOM 1606 C C . ILE B 1 59 ? 27.84000 -28.27800 17.53900 1.000 22.47671 53 ILE B C 1
ATOM 1607 O O . ILE B 1 59 ? 26.95700 -27.46800 17.86000 1.000 21.75099 53 ILE B O 1
ATOM 1612 N N . ALA B 1 60 ? 28.33500 -29.16600 18.40900 1.000 19.47177 54 ALA B N 1
ATOM 1613 C CA . ALA B 1 60 ? 27.81400 -29.21300 19.77800 1.000 28.92227 54 ALA B CA 1
ATOM 1614 C C . ALA B 1 60 ? 27.92700 -27.85700 20.46200 1.000 25.97419 54 ALA B C 1
ATOM 1615 O O . ALA B 1 60 ? 27.00900 -27.44000 21.16700 1.000 30.18972 54 ALA B O 1
ATOM 1617 N N . SER B 1 61 ? 29.04600 -27.15600 20.26600 1.000 23.63436 55 SER B N 1
ATOM 1618 C CA . SER B 1 61 ? 29.22900 -25.84200 20.87500 1.000 22.81625 55 SER B CA 1
ATOM 1619 C C . SER B 1 61 ? 28.30400 -24.80000 20.26200 1.000 24.46968 55 SER B C 1
ATOM 1620 O O . SER B 1 61 ? 27.85100 -23.88700 20.95700 1.000 22.90539 55 SER B O 1
ATOM 1623 N N . GLU B 1 62 ? 28.07800 -24.86700 18.94400 1.000 27.46033 56 GLU B N 1
ATOM 1624 C CA . GLU B 1 62 ? 27.14200 -23.93700 18.32300 1.000 23.43519 56 GLU B CA 1
ATOM 1625 C C . GLU B 1 62 ? 25.72900 -24.19600 18.82600 1.000 25.35197 56 GLU B C 1
ATOM 1626 O O . GLU B 1 62 ? 24.95800 -23.26100 19.05900 1.000 19.26357 56 GLU B O 1
ATOM 1632 N N . ILE B 1 63 ? 25.38900 -25.46700 19.02200 1.000 22.81685 57 ILE B N 1
ATOM 1633 C CA . ILE B 1 63 ? 24.08000 -25.81100 19.55800 1.000 29.44764 57 ILE B CA 1
ATOM 1634 C C . ILE B 1 63 ? 23.95900 -25.38200 21.02300 1.000 30.42914 57 ILE B C 1
ATOM 1635 O O . ILE B 1 63 ? 22.92700 -24.83800 21.43400 1.000 27.69683 57 ILE B O 1
ATOM 1640 N N . LYS B 1 64 ? 24.99800 -25.62600 21.83800 1.000 29.05663 58 LYS B N 1
ATOM 1641 C CA . LYS B 1 64 ? 24.91100 -25.27700 23.26100 1.000 26.00431 58 LYS B CA 1
ATOM 1642 C C . LYS B 1 64 ? 24.70100 -23.78100 23.45900 1.000 25.76049 58 LYS B C 1
ATOM 1643 O O . LYS B 1 64 ? 23.87300 -23.36200 24.27500 1.000 32.01583 58 LYS B O 1
ATOM 1649 N N . LYS B 1 65 ? 25.43900 -22.95800 22.71700 1.000 27.48697 59 LYS B N 1
ATOM 1650 C CA . LYS B 1 65 ? 25.25500 -21.51400 22.80600 1.000 29.59248 59 LYS B CA 1
ATOM 1651 C C . LYS B 1 65 ? 23.81900 -21.12500 22.47000 1.000 30.41340 59 LYS B C 1
ATOM 1652 O O . LYS B 1 65 ? 23.24300 -20.21200 23.08400 1.000 27.78550 59 LYS B O 1
ATOM 1658 N N . ARG B 1 66 ? 23.22600 -21.81800 21.49700 1.000 27.29171 60 ARG B N 1
ATOM 1659 C CA . ARG B 1 66 ? 21.86000 -21.51600 21.10200 1.000 26.34491 60 ARG B CA 1
ATOM 1660 C C . ARG B 1 66 ? 20.84900 -21.97400 22.14200 1.000 20.64294 60 ARG B C 1
ATOM 1661 O O . ARG B 1 66 ? 19.90600 -21.24200 22.43200 1.000 22.00818 60 ARG B O 1
ATOM 1669 N N . LYS B 1 67 ? 21.04000 -23.15500 22.73700 1.000 22.18346 61 LYS B N 1
ATOM 1670 C CA . LYS B 1 67 ? 20.13100 -23.60200 23.79000 1.000 29.20376 61 LYS B CA 1
ATOM 1671 C C . LYS B 1 67 ? 20.09900 -22.62900 24.97000 1.000 31.68480 61 LYS B C 1
ATOM 1672 O O . LYS B 1 67 ? 19.03000 -22.36000 25.53200 1.000 30.59501 61 LYS B O 1
ATOM 1678 N N . ASP B 1 68 ? 21.26100 -22.10400 25.36300 1.000 26.68387 62 ASP B N 1
ATOM 1679 C CA . ASP B 1 68 ? 21.32600 -21.12200 26.44400 1.000 29.10414 62 ASP B CA 1
ATOM 1680 C C . ASP B 1 68 ? 20.56000 -19.85900 26.07600 1.000 26.39117 62 ASP B C 1
ATOM 1681 O O . ASP B 1 68 ? 19.74600 -19.36400 26.85500 1.000 25.41344 62 ASP B O 1
ATOM 1686 N N . ALA B 1 69 ? 20.75300 -19.36700 24.85300 1.000 25.50608 63 ALA B N 1
ATOM 1687 C CA . ALA B 1 69 ? 20.02900 -18.17800 24.41600 1.000 23.42903 63 ALA B CA 1
ATOM 1688 C C . ALA B 1 69 ? 18.52300 -18.41300 24.40600 1.000 19.31448 63 ALA B C 1
ATOM 1689 O O . ALA B 1 69 ? 17.75200 -17.49800 24.69300 1.000 23.83914 63 ALA B O 1
ATOM 1691 N N . ILE B 1 70 ? 18.08800 -19.61600 24.01700 1.000 17.73023 64 ILE B N 1
ATOM 1692 C CA . ILE B 1 70 ? 16.66000 -19.91900 23.90000 1.000 23.67006 64 ILE B CA 1
ATOM 1693 C C . ILE B 1 70 ? 15.95900 -19.78000 25.25100 1.000 25.52216 64 ILE B C 1
ATOM 1694 O O . ILE B 1 70 ? 14.87800 -19.19200 25.35600 1.000 26.52796 64 ILE B O 1
ATOM 1699 N N . GLU B 1 71 ? 16.56200 -20.32800 26.30400 1.000 26.42783 65 GLU B N 1
ATOM 1700 C CA . GLU B 1 71 ? 15.94300 -20.25400 27.61800 1.000 27.76282 65 GLU B CA 1
ATOM 1701 C C . GLU B 1 71 ? 15.87900 -18.81800 28.13100 1.000 24.93542 65 GLU B C 1
ATOM 1702 O O . GLU B 1 71 ? 14.90500 -18.43400 28.77900 1.000 26.35352 65 GLU B O 1
ATOM 1708 N N . LEU B 1 72 ? 16.88300 -17.99600 27.83400 1.000 25.40389 66 LEU B N 1
ATOM 1709 C CA . LEU B 1 72 ? 16.79000 -16.59100 28.21800 1.000 25.12967 66 LEU B CA 1
ATOM 1710 C C . LEU B 1 72 ? 15.74500 -15.85400 27.38600 1.000 26.99546 66 LEU B C 1
ATOM 1711 O O . LEU B 1 72 ? 15.02600 -14.99900 27.92000 1.000 25.08511 66 LEU B O 1
ATOM 1716 N N . TYR B 1 73 ? 15.66300 -16.15800 26.07200 1.000 20.90562 67 TYR B N 1
ATOM 1717 C CA . TYR B 1 73 ? 14.64700 -15.55300 25.21800 1.000 23.36253 67 TYR B CA 1
ATOM 1718 C C . TYR B 1 73 ? 13.24300 -15.91400 25.68100 1.000 21.95157 67 TYR B C 1
ATOM 1719 O O . TYR B 1 73 ? 12.34800 -15.07100 25.67300 1.000 20.36505 67 TYR B O 1
ATOM 1728 N N . LEU B 1 74 ? 13.02400 -17.17500 26.04600 1.000 21.40130 68 LEU B N 1
ATOM 1729 C CA . LEU B 1 74 ? 11.71300 -17.57800 26.53000 1.000 21.54882 68 LEU B CA 1
ATOM 1730 C C . LEU B 1 74 ? 11.34300 -16.84700 27.82300 1.000 24.88295 68 LEU B C 1
ATOM 1731 O O . LEU B 1 74 ? 10.22500 -16.33000 27.95400 1.000 23.02443 68 LEU B O 1
ATOM 1736 N N . LYS B 1 75 ? 12.27700 -16.75800 28.77400 1.000 22.93115 69 LYS B N 1
ATOM 1737 C CA . LYS B 1 75 ? 12.01200 -15.97600 29.98300 1.000 23.29594 69 LYS B CA 1
ATOM 1738 C C . LYS B 1 75 ? 11.78300 -14.50200 29.66000 1.000 27.72190 69 LYS B C 1
ATOM 1739 O O . LYS B 1 75 ? 10.98000 -13.84100 30.32400 1.000 23.78416 69 LYS B O 1
ATOM 1745 N N . ALA B 1 76 ? 12.46700 -13.97000 28.63900 1.000 36.12071 70 ALA B N 1
ATOM 1746 C CA . ALA B 1 76 ? 12.22500 -12.59600 28.20000 1.000 33.65979 70 ALA B CA 1
ATOM 1747 C C . ALA B 1 76 ? 10.90500 -12.42800 27.44800 1.000 32.06228 70 ALA B C 1
ATOM 1748 O O . ALA B 1 76 ? 10.56600 -11.29900 27.08400 1.000 33.04966 70 ALA B O 1
ATOM 1750 N N . ASN B 1 77 ? 10.15200 -13.50500 27.23900 1.000 31.99223 71 ASN B N 1
ATOM 1751 C CA . ASN B 1 77 ? 8.96700 -13.48700 26.37500 1.000 38.32856 71 ASN B CA 1
ATOM 1752 C C . ASN B 1 77 ? 9.30900 -13.01300 24.96200 1.000 38.45384 71 ASN B C 1
ATOM 1753 O O . ASN B 1 77 ? 8.57300 -12.23400 24.35000 1.000 36.28053 71 ASN B O 1
ATOM 1758 N N . ARG B 1 78 ? 10.43200 -13.49000 24.43500 1.000 30.57702 72 ARG B N 1
ATOM 1759 C CA . ARG B 1 78 ? 10.74600 -13.32400 23.02400 1.000 30.01961 72 ARG B CA 1
ATOM 1760 C C . ARG B 1 78 ? 10.71100 -14.68900 22.35000 1.000 29.00985 72 ARG B C 1
ATOM 1761 O O . ARG B 1 78 ? 11.74400 -15.24200 21.97400 1.000 27.71940 72 ARG B O 1
ATOM 1769 N N . GLU B 1 79 ? 9.49500 -15.21000 22.16900 1.000 34.34316 73 GLU B N 1
ATOM 1770 C CA . GLU B 1 79 ? 9.33300 -16.53200 21.57400 1.000 29.24561 73 GLU B CA 1
ATOM 1771 C C . GLU B 1 79 ? 9.73900 -16.53700 20.11000 1.000 30.33714 73 GLU B C 1
ATOM 1772 O O . GLU B 1 79 ? 10.13500 -17.58500 19.59000 1.000 30.28488 73 GLU B O 1
ATOM 1778 N N . ASP B 1 80 ? 9.64200 -15.38700 19.43900 1.000 29.22031 74 ASP B N 1
ATOM 1779 C CA . ASP B 1 80 ? 10.13800 -15.27900 18.06900 1.000 28.80419 74 ASP B CA 1
ATOM 1780 C C . ASP B 1 80 ? 11.63000 -15.58400 17.99400 1.000 32.15801 74 ASP B C 1
ATOM 1781 O O . ASP B 1 80 ? 12.06200 -16.43000 17.20300 1.000 29.51467 74 ASP B O 1
ATOM 1786 N N . LEU B 1 81 ? 12.43100 -14.92800 18.84600 1.000 34.72698 75 LEU B N 1
ATOM 1787 C CA . LEU B 1 81 ? 13.87500 -15.15200 18.84900 1.000 26.09083 75 LEU B CA 1
ATOM 1788 C C . LEU B 1 81 ? 14.21200 -16.58300 19.24600 1.000 24.99608 75 LEU B C 1
ATOM 1789 O O . LEU B 1 81 ? 15.10500 -17.20700 18.65500 1.000 24.35450 75 LEU B O 1
ATOM 1794 N N . ALA B 1 82 ? 13.53300 -17.10400 20.27300 1.000 28.84323 76 ALA B N 1
ATOM 1795 C CA . ALA B 1 82 ? 13.75300 -18.47500 20.70800 1.000 24.51615 76 ALA B CA 1
ATOM 1796 C C . ALA B 1 82 ? 13.50400 -19.45200 19.56300 1.000 29.65713 76 ALA B C 1
ATOM 1797 O O . ALA B 1 82 ? 14.30600 -20.36300 19.32000 1.000 30.37398 76 ALA B O 1
ATOM 1799 N N . GLN B 1 83 ? 12.40400 -19.26100 18.82900 1.000 30.71087 77 GLN B N 1
ATOM 1800 C CA . GLN B 1 83 ? 12.07400 -20.17500 17.73400 1.000 24.98861 77 GLN B CA 1
ATOM 1801 C C . GLN B 1 83 ? 13.13400 -20.13100 16.64000 1.000 24.23250 77 GLN B C 1
ATOM 1802 O O . GLN B 1 83 ? 13.48100 -21.16500 16.05900 1.000 23.77864 77 GLN B O 1
ATOM 1808 N N . LYS B 1 84 ? 13.63700 -18.93500 16.33200 1.000 25.48082 78 LYS B N 1
ATOM 1809 C CA . LYS B 1 84 ? 14.67400 -18.79300 15.30900 1.000 25.06918 78 LYS B CA 1
ATOM 1810 C C . LYS B 1 84 ? 15.93700 -19.57200 15.68000 1.000 30.39928 78 LYS B C 1
ATOM 1811 O O . LYS B 1 84 ? 16.48600 -20.30800 14.84800 1.000 31.77901 78 LYS B O 1
ATOM 1817 N N . GLU B 1 85 ? 16.39800 -19.43700 16.93800 1.000 24.16381 79 GLU B N 1
ATOM 1818 C CA . GLU B 1 85 ? 17.57300 -20.17300 17.41000 1.000 27.17893 79 GLU B CA 1
ATOM 1819 C C . GLU B 1 85 ? 17.34200 -21.67600 17.34600 1.000 26.03036 79 GLU B C 1
ATOM 1820 O O . GLU B 1 85 ? 18.24700 -22.43900 16.98300 1.000 28.31865 79 GLU B O 1
ATOM 1826 N N . GLN B 1 86 ? 16.14400 -22.11700 17.72700 1.000 22.05529 80 GLN B N 1
ATOM 1827 C CA . GLN B 1 86 ? 15.79400 -23.53200 17.66400 1.000 22.10798 80 GLN B CA 1
ATOM 1828 C C . GLN B 1 86 ? 15.75300 -24.03300 16.23100 1.000 22.39459 80 GLN B C 1
ATOM 1829 O O . GLN B 1 86 ? 16.07500 -25.19900 15.96500 1.000 23.20435 80 GLN B O 1
ATOM 1835 N N . ASN B 1 87 ? 15.28700 -23.19600 15.30400 1.000 23.48022 81 ASN B N 1
ATOM 1836 C CA . ASN B 1 87 ? 15.27100 -23.61800 13.90000 1.000 24.03403 81 ASN B CA 1
ATOM 1837 C C . ASN B 1 87 ? 16.69000 -23.84800 13.39000 1.000 24.33133 81 ASN B C 1
ATOM 1838 O O . ASN B 1 87 ? 16.91000 -24.73000 12.55800 1.000 25.79900 81 ASN B O 1
ATOM 1843 N N . GLU B 1 88 ? 17.65000 -23.05700 13.87100 1.000 21.82248 82 GLU B N 1
ATOM 1844 C CA . GLU B 1 88 ? 19.06100 -23.27400 13.54100 1.000 21.59040 82 GLU B CA 1
ATOM 1845 C C . GLU B 1 88 ? 19.56900 -24.58100 14.13200 1.000 22.88035 82 GLU B C 1
ATOM 1846 O O . GLU B 1 88 ? 20.25100 -25.35600 13.45400 1.000 23.95497 82 GLU B O 1
ATOM 1852 N N . ILE B 1 89 ? 19.23800 -24.84600 15.40900 1.000 25.68037 83 ILE B N 1
ATOM 1853 C CA . ILE B 1 89 ? 19.64200 -26.09500 16.04500 1.000 20.98162 83 ILE B CA 1
ATOM 1854 C C . ILE B 1 89 ? 19.12100 -27.28800 15.25700 1.000 26.15481 83 ILE B C 1
ATOM 1855 O O . ILE B 1 89 ? 19.83200 -28.27700 15.06800 1.000 22.80099 83 ILE B O 1
ATOM 1860 N N . SER B 1 90 ? 17.85400 -27.24600 14.82700 1.000 32.58228 84 SER B N 1
ATOM 1861 C CA . SER B 1 90 ? 17.29900 -28.37200 14.07400 1.000 29.80844 84 SER B CA 1
ATOM 1862 C C . SER B 1 90 ? 18.09100 -28.63400 12.79700 1.000 23.07527 84 SER B C 1
ATOM 1863 O O . SER B 1 90 ? 18.24600 -29.78500 12.37200 1.000 24.66470 84 SER B O 1
ATOM 1866 N N . LEU B 1 91 ? 18.59000 -27.58000 12.16300 1.000 22.02535 85 LEU B N 1
ATOM 1867 C CA . LEU B 1 91 ? 19.43500 -27.76800 10.98600 1.000 26.24640 85 LEU B CA 1
ATOM 1868 C C . LEU B 1 91 ? 20.79900 -28.38100 11.34900 1.000 27.46886 85 LEU B C 1
ATOM 1869 O O . LEU B 1 91 ? 21.28400 -29.29100 10.66300 1.000 28.47117 85 LEU B O 1
ATOM 1874 N N . PHE B 1 92 ? 21.42700 -27.90600 12.43300 1.000 24.94062 86 PHE B N 1
ATOM 1875 C CA . PHE B 1 92 ? 22.77400 -28.36900 12.78700 1.000 23.24196 86 PHE B CA 1
ATOM 1876 C C . PHE B 1 92 ? 22.75100 -29.78700 13.33500 1.000 22.07361 86 PHE B C 1
ATOM 1877 O O . PHE B 1 92 ? 23.74000 -30.51800 13.20700 1.000 22.51059 86 PHE B O 1
ATOM 1885 N N . GLU B 1 93 ? 21.65000 -30.16400 13.98500 1.000 22.03508 87 GLU B N 1
ATOM 1886 C CA . GLU B 1 93 ? 21.57000 -31.41000 14.74800 1.000 30.43466 87 GLU B CA 1
ATOM 1887 C C . GLU B 1 93 ? 21.74900 -32.64200 13.88300 1.000 28.77713 87 GLU B C 1
ATOM 1888 O O . GLU B 1 93 ? 22.24000 -33.67200 14.36200 1.000 23.89230 87 GLU B O 1
ATOM 1894 N N . ILE B 1 94 ? 21.28900 -32.57800 12.63300 1.000 23.40730 88 ILE B N 1
ATOM 1895 C CA . ILE B 1 94 ? 21.26400 -33.74600 11.76900 1.000 29.11097 88 ILE B CA 1
ATOM 1896 C C . ILE B 1 94 ? 22.65600 -34.29300 11.51800 1.000 24.69066 88 ILE B C 1
ATOM 1897 O O . ILE B 1 94 ? 22.79600 -35.45800 11.13900 1.000 28.38970 88 ILE B O 1
ATOM 1902 N N . TYR B 1 95 ? 23.70200 -33.46800 11.67500 1.000 30.40454 89 TYR B N 1
ATOM 1903 C CA . TYR B 1 95 ? 25.06700 -33.90300 11.37300 1.000 31.43893 89 TYR B CA 1
ATOM 1904 C C . TYR B 1 95 ? 25.75900 -34.57500 12.55100 1.000 33.91172 89 TYR B C 1
ATOM 1905 O O . TYR B 1 95 ? 26.85500 -35.11500 12.37600 1.000 35.79042 89 TYR B O 1
ATOM 1914 N N . LEU B 1 96 ? 25.15500 -34.54200 13.73400 1.000 30.95297 90 LEU B N 1
ATOM 1915 C CA . LEU B 1 96 ? 25.72800 -35.19600 14.89500 1.000 28.02857 90 LEU B CA 1
ATOM 1916 C C . LEU B 1 96 ? 25.63600 -36.70900 14.74200 1.000 29.37331 90 LEU B C 1
ATOM 1917 O O . LEU B 1 96 ? 24.72600 -37.21200 14.09000 1.000 31.29186 90 LEU B O 1
ATOM 1922 N N . PRO B 1 97 ? 26.53900 -37.46000 15.36900 1.000 35.87549 91 PRO B N 1
ATOM 1923 C CA . PRO B 1 97 ? 26.41600 -38.92000 15.32000 1.000 30.45342 91 PRO B CA 1
ATOM 1924 C C . PRO B 1 97 ? 25.14400 -39.33300 16.04100 1.000 33.28932 91 PRO B C 1
ATOM 1925 O O . PRO B 1 97 ? 24.49900 -38.54000 16.72800 1.000 34.04887 91 PRO B O 1
ATOM 1929 N N . LYS B 1 98 ? 24.75800 -40.58500 15.84600 1.000 34.95540 92 LYS B N 1
ATOM 1930 C CA . LYS B 1 98 ? 23.55500 -41.08600 16.48900 1.000 42.23644 92 LYS B CA 1
ATOM 1931 C C . LYS B 1 98 ? 23.63900 -40.86900 17.99900 1.000 37.71369 92 LYS B C 1
ATOM 1932 O O . LYS B 1 98 ? 24.66200 -41.15600 18.62500 1.000 36.47920 92 LYS B O 1
ATOM 1938 N N . GLN B 1 99 ? 22.58200 -40.28800 18.56500 1.000 34.25151 93 GLN B N 1
ATOM 1939 C CA . GLN B 1 99 ? 22.55600 -40.00200 19.99200 1.000 39.02480 93 GLN B CA 1
ATOM 1940 C C . GLN B 1 99 ? 22.22900 -41.26900 20.77100 1.000 38.46875 93 GLN B C 1
ATOM 1941 O O . GLN B 1 99 ? 21.38400 -42.07200 20.36200 1.000 38.97120 93 GLN B O 1
ATOM 1947 N N . LEU B 1 100 ? 22.91200 -41.44600 21.89500 1.000 41.79832 94 LEU B N 1
ATOM 1948 C CA . LEU B 1 100 ? 22.68900 -42.62000 22.73000 1.000 45.02848 94 LEU B CA 1
ATOM 1949 C C . LEU B 1 100 ? 21.24700 -42.68400 23.19600 1.000 41.27067 94 LEU B C 1
ATOM 1950 O O . LEU B 1 100 ? 20.61400 -41.65800 23.45400 1.000 39.10684 94 LEU B O 1
ATOM 1955 N N . SER B 1 101 ? 20.72500 -43.89900 23.28400 1.000 40.24503 95 SER B N 1
ATOM 1956 C CA . SER B 1 101 ? 19.43800 -44.06300 23.92400 1.000 48.79056 95 SER B CA 1
ATOM 1957 C C . SER B 1 101 ? 19.62200 -43.91900 25.43500 1.000 54.61553 95 SER B C 1
ATOM 1958 O O . SER B 1 101 ? 20.74200 -43.98100 25.95200 1.000 54.74647 95 SER B O 1
ATOM 1961 N N . ASP B 1 102 ? 18.51200 -43.68400 26.14300 1.000 66.92852 96 ASP B N 1
ATOM 1962 C CA . ASP B 1 102 ? 18.58200 -43.55200 27.60200 1.000 66.72044 96 ASP B CA 1
ATOM 1963 C C . ASP B 1 102 ? 19.12500 -44.81300 28.27200 1.000 63.72259 96 ASP B C 1
ATOM 1964 O O . ASP B 1 102 ? 19.91200 -44.72600 29.21900 1.000 63.36027 96 ASP B O 1
ATOM 1969 N N . GLU B 1 103 ? 18.70800 -45.99300 27.81100 1.000 66.83053 97 GLU B N 1
ATOM 1970 C CA . GLU B 1 103 ? 19.23500 -47.22200 28.40000 1.000 70.00688 97 GLU B CA 1
ATOM 1971 C C . GLU B 1 103 ? 20.70500 -47.40300 28.04500 1.000 74.63647 97 GLU B C 1
ATOM 1972 O O . GLU B 1 103 ? 21.49400 -47.87700 28.87200 1.000 83.34808 97 GLU B O 1
ATOM 1974 N N . GLU B 1 104 ? 21.08800 -47.03800 26.81400 1.000 68.53105 98 GLU B N 1
ATOM 1975 C CA . GLU B 1 104 ? 22.49900 -47.06800 26.43800 1.000 62.65377 98 GLU B CA 1
ATOM 1976 C C . GLU B 1 104 ? 23.29300 -46.02900 27.22400 1.000 50.97451 98 GLU B C 1
ATOM 1977 O O . GLU B 1 104 ? 24.44400 -46.27400 27.60000 1.000 50.45239 98 GLU B O 1
ATOM 1979 N N . LEU B 1 105 ? 22.70000 -44.85400 27.45700 1.000 58.54107 99 LEU B N 1
ATOM 1980 C CA . LEU B 1 105 ? 23.37000 -43.81200 28.22600 1.000 53.03542 99 LEU B CA 1
ATOM 1981 C C . LEU B 1 105 ? 23.58800 -44.25200 29.66400 1.000 53.98485 99 LEU B C 1
ATOM 1982 O O . LEU B 1 105 ? 24.60100 -43.90700 30.27700 1.000 51.69654 99 LEU B O 1
ATOM 1987 N N . THR B 1 106 ? 22.62600 -44.98900 30.21700 1.000 59.11637 100 THR B N 1
ATOM 1988 C CA . THR B 1 106 ? 22.71600 -45.47500 31.58900 1.000 54.19535 100 THR B CA 1
ATOM 1989 C C . THR B 1 106 ? 23.80800 -46.52500 31.74400 1.000 57.23540 100 THR B C 1
ATOM 1990 O O . THR B 1 106 ? 24.61600 -46.45600 32.67800 1.000 63.08847 100 THR B O 1
ATOM 1994 N N . LEU B 1 107 ? 23.85000 -47.51100 30.84500 1.000 59.25023 101 LEU B N 1
ATOM 1995 C CA . LEU B 1 107 ? 24.90800 -48.51500 30.93200 1.000 66.43226 101 LEU B CA 1
ATOM 1996 C C . LEU B 1 107 ? 26.27600 -47.85900 30.81100 1.000 67.25542 101 LEU B C 1
ATOM 1997 O O . LEU B 1 107 ? 27.22100 -48.23600 31.51500 1.000 64.53367 101 LEU B O 1
ATOM 2002 N N . ALA B 1 108 ? 26.39700 -46.87000 29.92600 1.000 62.43976 102 ALA B N 1
ATOM 2003 C CA . ALA B 1 108 ? 27.66800 -46.17300 29.78200 1.000 59.41861 102 ALA B CA 1
ATOM 2004 C C . ALA B 1 108 ? 28.07000 -45.49800 31.08900 1.000 56.97271 102 ALA B C 1
ATOM 2005 O O . ALA B 1 108 ? 29.23100 -45.58300 31.50500 1.000 54.14667 102 ALA B O 1
ATOM 2007 N N . LEU B 1 109 ? 27.11500 -44.84200 31.76200 1.000 53.39843 103 LEU B N 1
ATOM 2008 C CA . LEU B 1 109 ? 27.42600 -44.17600 33.02300 1.000 52.44202 103 LEU B CA 1
ATOM 2009 C C . LEU B 1 109 ? 27.69300 -45.18400 34.13600 1.000 60.15193 103 LEU B C 1
ATOM 2010 O O . LEU B 1 109 ? 28.58000 -44.96800 34.96800 1.000 62.19124 103 LEU B O 1
ATOM 2015 N N . LYS B 1 110 ? 26.92800 -46.28200 34.17900 1.000 67.57949 104 LYS B N 1
ATOM 2016 C CA . LYS B 1 110 ? 27.21600 -47.34900 35.13700 1.000 72.27082 104 LYS B CA 1
ATOM 2017 C C . LYS B 1 110 ? 28.60300 -47.94100 34.89900 1.000 73.00199 104 LYS B C 1
ATOM 2018 O O . LYS B 1 110 ? 29.35200 -48.19200 35.85200 1.000 68.39590 104 LYS B O 1
ATOM 2024 N N . GLN B 1 111 ? 28.95900 -48.17000 33.62700 1.000 74.95715 105 GLN B N 1
ATOM 2025 C CA . GLN B 1 111 ? 30.30500 -48.63000 33.28600 1.000 76.92343 105 GLN B CA 1
ATOM 2026 C C . GLN B 1 111 ? 31.36200 -47.67400 33.81500 1.000 72.19875 105 GLN B C 1
ATOM 2027 O O . GLN B 1 111 ? 32.34600 -48.09500 34.43300 1.000 73.23079 105 GLN B O 1
ATOM 2033 N N . LEU B 1 112 ? 31.17500 -46.37500 33.56900 1.000 64.14097 106 LEU B N 1
ATOM 2034 C CA . LEU B 1 112 ? 32.16000 -45.39400 34.00000 1.000 59.66216 106 LEU B CA 1
ATOM 2035 C C . LEU B 1 112 ? 32.18600 -45.26900 35.51500 1.000 56.87499 106 LEU B C 1
ATOM 2036 O O . LEU B 1 112 ? 33.25600 -45.10000 36.11200 1.000 62.24526 106 LEU B O 1
ATOM 2041 N N . ILE B 1 113 ? 31.02000 -45.35100 36.15300 1.000 53.05719 107 ILE B N 1
ATOM 2042 C CA . ILE B 1 113 ? 30.96300 -45.27300 37.60900 1.000 57.65282 107 ILE B CA 1
ATOM 2043 C C . ILE B 1 113 ? 31.65200 -46.48100 38.24200 1.000 60.91619 107 ILE B C 1
ATOM 2044 O O . ILE B 1 113 ? 32.39900 -46.34600 39.22000 1.000 66.47868 107 ILE B O 1
ATOM 2049 N N . GLU B 1 114 ? 31.43700 -47.67300 37.68200 1.000 62.97554 108 GLU B N 1
ATOM 2050 C CA . GLU B 1 114 ? 32.06900 -48.87600 38.21500 1.000 60.13585 108 GLU B CA 1
ATOM 2051 C C . GLU B 1 114 ? 33.57400 -48.85200 37.99600 1.000 60.19094 108 GLU B C 1
ATOM 2052 O O . GLU B 1 114 ? 34.35000 -49.05900 38.93600 1.000 64.25044 108 GLU B O 1
ATOM 2054 N N . GLU B 1 115 ? 34.01000 -48.61800 36.75600 1.000 60.91778 109 GLU B N 1
ATOM 2055 C CA . GLU B 1 115 ? 35.44300 -48.58400 36.47700 1.000 67.46144 109 GLU B CA 1
ATOM 2056 C C . GLU B 1 115 ? 36.14900 -47.52300 37.31800 1.000 71.05847 109 GLU B C 1
ATOM 2057 O O . GLU B 1 115 ? 37.20900 -47.78600 37.90000 1.000 71.70448 109 GLU B O 1
ATOM 2059 N N . LEU B 1 116 ? 35.56500 -46.32400 37.41200 1.000 71.42775 110 LEU B N 1
ATOM 2060 C CA . LEU B 1 116 ? 36.22200 -45.23200 38.12500 1.000 72.44319 110 LEU B CA 1
ATOM 2061 C C . LEU B 1 116 ? 36.20000 -45.43200 39.63700 1.000 76.30115 110 LEU B C 1
ATOM 2062 O O . LEU B 1 116 ? 37.04800 -44.87400 40.34500 1.000 78.51804 110 LEU B O 1
ATOM 2067 N N . GLY B 1 117 ? 35.25200 -46.20500 40.15600 1.000 78.78718 111 GLY B N 1
ATOM 2068 C CA . GLY B 1 117 ? 35.17200 -46.38400 41.59300 1.000 79.69892 111 GLY B CA 1
ATOM 2069 C C . GLY B 1 117 ? 34.67000 -45.13200 42.27600 1.000 82.99903 111 GLY B C 1
ATOM 2070 O O . GLY B 1 117 ? 35.31600 -44.59200 43.18000 1.000 85.21086 111 GLY B O 1
ATOM 2071 N N . VAL B 1 118 ? 33.51000 -44.66200 41.82900 1.000 84.03911 112 VAL B N 1
ATOM 2072 C CA . VAL B 1 118 ? 32.88200 -43.44300 42.32400 1.000 87.63134 112 VAL B CA 1
ATOM 2073 C C . VAL B 1 118 ? 31.41500 -43.75100 42.58500 1.000 87.66555 112 VAL B C 1
ATOM 2074 O O . VAL B 1 118 ? 30.79000 -44.50800 41.83700 1.000 94.79465 112 VAL B O 1
ATOM 2078 N N . SER B 1 119 ? 30.86900 -43.18700 43.65400 1.000 80.62685 113 SER B N 1
ATOM 2079 C CA . SER B 1 119 ? 29.46100 -43.41500 43.95500 1.000 79.72866 113 SER B CA 1
ATOM 2080 C C . SER B 1 119 ? 28.70400 -42.16100 44.36200 1.000 78.72718 113 SER B C 1
ATOM 2081 O O . SER B 1 119 ? 27.49900 -42.08400 44.09900 1.000 80.01514 113 SER B O 1
ATOM 2083 N N . SER B 1 120 ? 29.35200 -41.17700 44.96700 1.000 75.93108 114 SER B N 1
ATOM 2084 C CA . SER B 1 120 ? 28.66100 -40.01800 45.50200 1.000 76.83746 114 SER B CA 1
ATOM 2085 C C . SER B 1 120 ? 28.62400 -38.90400 44.46900 1.000 75.98487 114 SER B C 1
ATOM 2086 O O . SER B 1 120 ? 29.53200 -38.75900 43.64500 1.000 76.12988 114 SER B O 1
ATOM 2088 N N . LEU B 1 121 ? 27.55200 -38.11500 44.51300 1.000 79.16258 115 LEU B N 1
ATOM 2089 C CA . LEU B 1 121 ? 27.44300 -36.96700 43.61900 1.000 77.43931 115 LEU B CA 1
ATOM 2090 C C . LEU B 1 121 ? 28.44200 -35.87200 43.96100 1.000 75.97161 115 LEU B C 1
ATOM 2091 O O . LEU B 1 121 ? 28.46100 -34.83500 43.28800 1.000 70.68423 115 LEU B O 1
ATOM 2093 N N . LYS B 1 122 ? 29.25500 -36.07700 45.00100 1.000 81.96235 116 LYS B N 1
ATOM 2094 C CA . LYS B 1 122 ? 30.32100 -35.13700 45.31800 1.000 81.91053 116 LYS B CA 1
ATOM 2095 C C . LYS B 1 122 ? 31.36400 -35.09400 44.21000 1.000 76.16174 116 LYS B C 1
ATOM 2096 O O . LYS B 1 122 ? 31.91800 -34.02800 43.91700 1.000 73.01255 116 LYS B O 1
ATOM 2098 N N . GLU B 1 123 ? 31.64500 -36.23500 43.58500 1.000 68.45544 117 GLU B N 1
ATOM 2099 C CA . GLU B 1 123 ? 32.54600 -36.28500 42.44600 1.000 64.94131 117 GLU B CA 1
ATOM 2100 C C . GLU B 1 123 ? 31.78700 -36.34200 41.12900 1.000 65.10775 117 GLU B C 1
ATOM 2101 O O . GLU B 1 123 ? 32.29100 -36.91300 40.16000 1.000 58.25471 117 GLU B O 1
ATOM 2107 N N . GLN B 1 124 ? 30.57500 -35.77300 41.08900 1.000 66.66509 118 GLN B N 1
ATOM 2108 C CA . GLN B 1 124 ? 29.79300 -35.77000 39.85600 1.000 67.57638 118 GLN B CA 1
ATOM 2109 C C . GLN B 1 124 ? 30.49600 -34.97600 38.76900 1.000 57.12419 118 GLN B C 1
ATOM 2110 O O . GLN B 1 124 ? 30.50500 -35.37700 37.60400 1.000 63.80822 118 GLN B O 1
ATOM 2112 N N . GLY B 1 125 ? 31.08400 -33.84300 39.13300 1.000 63.23018 119 GLY B N 1
ATOM 2113 C CA . GLY B 1 125 ? 31.91100 -33.11200 38.19500 1.000 65.53403 119 GLY B CA 1
ATOM 2114 C C . GLY B 1 125 ? 33.06200 -33.94500 37.66700 1.000 65.05365 119 GLY B C 1
ATOM 2115 O O . GLY B 1 125 ? 33.47500 -33.78300 36.51800 1.000 70.60698 119 GLY B O 1
ATOM 2116 N N . LEU B 1 126 ? 33.59100 -34.84900 38.49000 1.000 62.95257 120 LEU B N 1
ATOM 2117 C CA . LEU B 1 126 ? 34.69400 -35.69200 38.03900 1.000 67.50944 120 LEU B CA 1
ATOM 2118 C C . LEU B 1 126 ? 34.23700 -36.69000 36.97700 1.000 64.74369 120 LEU B C 1
ATOM 2119 O O . LEU B 1 126 ? 34.90800 -36.86000 35.95300 1.000 66.50429 120 LEU B O 1
ATOM 2124 N N . VAL B 1 127 ? 33.08700 -37.33500 37.18600 1.000 58.52980 121 VAL B N 1
ATOM 2125 C CA . VAL B 1 127 ? 32.60000 -38.30600 36.20900 1.000 51.98075 121 VAL B CA 1
ATOM 2126 C C . VAL B 1 127 ? 32.17000 -37.59500 34.94000 1.000 55.26479 121 VAL B C 1
ATOM 2127 O O . VAL B 1 127 ? 32.40700 -38.08100 33.82800 1.000 47.97839 121 VAL B O 1
ATOM 2131 N N . MET B 1 128 ? 31.52600 -36.43200 35.09300 1.000 65.23062 122 MET B N 1
ATOM 2132 C CA . MET B 1 128 ? 31.05600 -35.65300 33.94900 1.000 75.80096 122 MET B CA 1
ATOM 2133 C C . MET B 1 128 ? 32.19800 -35.29700 33.01500 1.000 73.39906 122 MET B C 1
ATOM 2134 O O . MET B 1 128 ? 32.03700 -35.31300 31.78900 1.000 75.28238 122 MET B O 1
ATOM 2139 N N . LYS B 1 129 ? 33.35500 -34.95200 33.57400 1.000 72.86359 123 LYS B N 1
ATOM 2140 C CA . LYS B 1 129 ? 34.48600 -34.58400 32.73400 1.000 72.04134 123 LYS B CA 1
ATOM 2141 C C . LYS B 1 129 ? 34.92300 -35.76300 31.87100 1.000 69.24094 123 LYS B C 1
ATOM 2142 O O . LYS B 1 129 ? 35.05900 -35.63500 30.65000 1.000 70.14793 123 LYS B O 1
ATOM 2145 N N . GLU B 1 130 ? 35.06500 -36.94200 32.48400 1.000 63.56531 124 GLU B N 1
ATOM 2146 C CA . GLU B 1 130 ? 35.51200 -38.12500 31.75400 1.000 62.77378 124 GLU B CA 1
ATOM 2147 C C . GLU B 1 130 ? 34.43600 -38.65200 30.81400 1.000 62.57253 124 GLU B C 1
ATOM 2148 O O . GLU B 1 130 ? 34.74800 -39.18400 29.74400 1.000 61.11190 124 GLU B O 1
ATOM 2150 N N . ALA B 1 131 ? 33.16500 -38.54300 31.20400 1.000 61.58935 125 ALA B N 1
ATOM 2151 C CA . ALA B 1 131 ? 32.09500 -38.98400 30.31300 1.000 61.81056 125 ALA B CA 1
ATOM 2152 C C . ALA B 1 131 ? 32.08300 -38.15100 29.03600 1.000 61.56986 125 ALA B C 1
ATOM 2153 O O . ALA B 1 131 ? 32.12700 -38.69600 27.92200 1.000 62.39954 125 ALA B O 1
ATOM 2155 N N . LYS B 1 132 ? 32.05200 -36.81900 29.18600 1.000 57.68386 126 LYS B N 1
ATOM 2156 C CA . LYS B 1 132 ? 32.20600 -35.91700 28.04800 1.000 59.07419 126 LYS B CA 1
ATOM 2157 C C . LYS B 1 132 ? 33.36000 -36.33900 27.15000 1.000 60.28572 126 LYS B C 1
ATOM 2158 O O . LYS B 1 132 ? 33.27800 -36.21400 25.92200 1.000 65.03203 126 LYS B O 1
ATOM 2160 N N . ILE B 1 133 ? 34.43900 -36.85700 27.74100 1.000 60.35694 127 ILE B N 1
ATOM 2161 C CA . ILE B 1 133 ? 35.59000 -37.28900 26.95400 1.000 67.79322 127 ILE B CA 1
ATOM 2162 C C . ILE B 1 133 ? 35.33700 -38.65200 26.31300 1.000 64.05062 127 ILE B C 1
ATOM 2163 O O . ILE B 1 133 ? 35.65600 -38.86400 25.13800 1.000 66.31556 127 ILE B O 1
ATOM 2165 N N . LYS B 1 134 ? 34.74600 -39.59100 27.05700 1.000 58.16323 128 LYS B N 1
ATOM 2166 C CA . LYS B 1 134 ? 34.56400 -40.94800 26.54600 1.000 58.53666 128 LYS B CA 1
ATOM 2167 C C . LYS B 1 134 ? 33.37400 -41.06400 25.59200 1.000 65.03633 128 LYS B C 1
ATOM 2168 O O . LYS B 1 134 ? 33.43700 -41.82200 24.61700 1.000 71.10560 128 LYS B O 1
ATOM 2170 N N . LEU B 1 135 ? 32.28300 -40.33200 25.84200 1.000 60.91639 129 LEU B N 1
ATOM 2171 C CA . LEU B 1 135 ? 31.08700 -40.46400 25.01000 1.000 57.14610 129 LEU B CA 1
ATOM 2172 C C . LEU B 1 135 ? 31.04600 -39.45400 23.87000 1.000 57.41653 129 LEU B C 1
ATOM 2173 O O . LEU B 1 135 ? 30.38400 -39.70200 22.84700 1.000 52.26727 129 LEU B O 1
ATOM 2178 N N . GLY B 1 136 ? 31.67800 -38.30000 24.04800 1.000 57.82841 130 GLY B N 1
ATOM 2179 C CA . GLY B 1 136 ? 31.79800 -37.34400 22.95500 1.000 58.19245 130 GLY B CA 1
ATOM 2180 C C . GLY B 1 136 ? 30.46600 -36.73300 22.56600 1.000 55.63459 130 GLY B C 1
ATOM 2181 O O . GLY B 1 136 ? 29.67900 -36.31600 23.42000 1.000 53.35485 130 GLY B O 1
ATOM 2182 N N . ALA B 1 137 ? 30.20500 -36.67600 21.26000 1.000 59.34603 131 ALA B N 1
ATOM 2183 C CA . ALA B 1 137 ? 29.01800 -36.01700 20.73500 1.000 54.79251 131 ALA B CA 1
ATOM 2184 C C . ALA B 1 137 ? 27.83300 -36.95800 20.58700 1.000 53.70717 131 ALA B C 1
ATOM 2185 O O . ALA B 1 137 ? 26.83800 -36.58400 19.95600 1.000 53.43688 131 ALA B O 1
ATOM 2187 N N . SER B 1 138 ? 27.93900 -38.17900 21.11000 1.000 52.30246 132 SER B N 1
ATOM 2188 C CA . SER B 1 138 ? 26.83000 -39.12100 21.11200 1.000 53.09580 132 SER B CA 1
ATOM 2189 C C . SER B 1 138 ? 25.78300 -38.81800 22.18200 1.000 48.57513 132 SER B C 1
ATOM 2190 O O . SER B 1 138 ? 24.72800 -39.45400 22.18600 1.000 53.34999 132 SER B O 1
ATOM 2193 N N . VAL B 1 139 ? 26.06000 -37.88700 23.09000 1.000 47.19612 133 VAL B N 1
ATOM 2194 C CA . VAL B 1 139 ? 25.10300 -37.39500 24.08000 1.000 45.51694 133 VAL B CA 1
ATOM 2195 C C . VAL B 1 139 ? 25.41300 -35.92100 24.30600 1.000 45.65389 133 VAL B C 1
ATOM 2196 O O . VAL B 1 139 ? 26.57800 -35.51600 24.28000 1.000 51.69267 133 VAL B O 1
ATOM 2200 N N . ASP B 1 140 ? 24.38900 -35.10400 24.49900 1.000 45.39075 134 ASP B N 1
ATOM 2201 C CA . ASP B 1 140 ? 24.70800 -33.70900 24.75100 1.000 50.32557 134 ASP B CA 1
ATOM 2202 C C . ASP B 1 140 ? 24.97100 -33.48600 26.23900 1.000 55.27719 134 ASP B C 1
ATOM 2203 O O . ASP B 1 140 ? 24.57600 -34.28600 27.09500 1.000 55.76959 134 ASP B O 1
ATOM 2208 N N . GLY B 1 141 ? 25.66500 -32.38300 26.53200 1.000 55.99871 135 GLY B N 1
ATOM 2209 C CA . GLY B 1 141 ? 26.09500 -32.11600 27.90000 1.000 55.16177 135 GLY B CA 1
ATOM 2210 C C . GLY B 1 141 ? 24.94500 -32.06300 28.88600 1.000 55.57427 135 GLY B C 1
ATOM 2211 O O . GLY B 1 141 ? 25.00100 -32.67600 29.95300 1.000 55.99846 135 GLY B O 1
ATOM 2212 N N . LYS B 1 142 ? 23.87700 -31.34200 28.53300 1.000 54.13805 136 LYS B N 1
ATOM 2213 C CA . LYS B 1 142 ? 22.75700 -31.21000 29.45600 1.000 52.42120 136 LYS B CA 1
ATOM 2214 C C . LYS B 1 142 ? 22.18200 -32.57400 29.79900 1.000 47.71682 136 LYS B C 1
ATOM 2215 O O . LYS B 1 142 ? 21.86900 -32.85500 30.96100 1.000 48.79894 136 LYS B O 1
ATOM 2217 N N . ARG B 1 143 ? 22.02400 -33.43200 28.79900 1.000 46.28534 137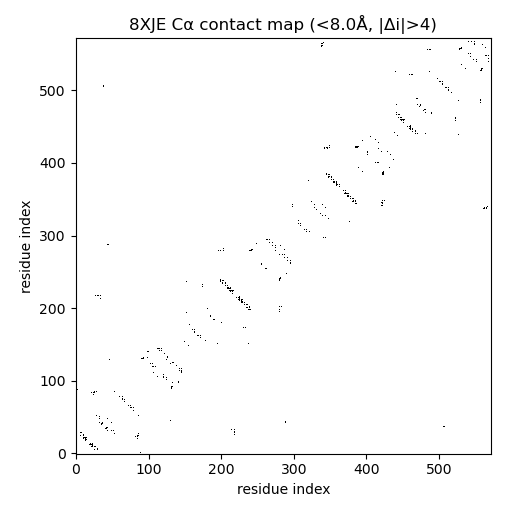 ARG B N 1
ATOM 2218 C CA . ARG B 1 143 ? 21.47300 -34.75200 29.06300 1.000 51.83296 137 ARG B CA 1
ATOM 2219 C C . ARG B 1 143 ? 22.42900 -35.58400 29.90500 1.000 51.04616 137 ARG B C 1
ATOM 2220 O O . ARG B 1 143 ? 21.98500 -36.37200 30.75300 1.000 52.03281 137 ARG B O 1
ATOM 2228 N N . LEU B 1 144 ? 23.73600 -35.39900 29.70600 1.000 48.27009 138 LEU B N 1
ATOM 2229 C CA . LEU B 1 144 ? 24.72600 -36.11300 30.50700 1.000 48.15594 138 LEU B CA 1
ATOM 2230 C C . LEU B 1 144 ? 24.63900 -35.71700 31.97500 1.000 52.16733 138 LEU B C 1
ATOM 2231 O O . LEU B 1 144 ? 24.74600 -36.57100 32.86400 1.000 53.82208 138 LEU B O 1
ATOM 2236 N N . ASN B 1 145 ? 24.47000 -34.42400 32.25200 1.000 53.35740 139 ASN B N 1
ATOM 2237 C CA . ASN B 1 145 ? 24.37900 -33.96800 33.63700 1.000 54.32499 139 ASN B CA 1
ATOM 2238 C C . ASN B 1 145 ? 23.19200 -34.59800 34.36200 1.000 57.46433 139 ASN B C 1
ATOM 2239 O O . ASN B 1 145 ? 23.34200 -35.17100 35.44800 1.000 59.72512 139 ASN B O 1
ATOM 2244 N N . LEU B 1 146 ? 22.00500 -34.53100 33.75800 1.000 57.80553 140 LEU B N 1
ATOM 2245 C CA . LEU B 1 146 ? 20.81000 -35.02900 34.43300 1.000 60.44568 140 LEU B CA 1
ATOM 2246 C C . LEU B 1 146 ? 20.83500 -36.53900 34.59900 1.000 58.00204 140 LEU B C 1
ATOM 2247 O O . LEU B 1 146 ? 20.26300 -37.05800 35.56100 1.000 56.83034 140 LEU B O 1
ATOM 2252 N N . ALA B 1 147 ? 21.42700 -37.26500 33.65100 1.000 50.45910 141 ALA B N 1
ATOM 2253 C CA . ALA B 1 147 ? 21.56500 -38.70200 33.84000 1.000 51.17660 141 ALA B CA 1
ATOM 2254 C C . ALA B 1 147 ? 22.57200 -39.00900 34.94800 1.000 58.44057 141 ALA B C 1
ATOM 2255 O O . ALA B 1 147 ? 22.43500 -40.01400 35.65800 1.000 52.82685 141 ALA B O 1
ATOM 2257 N N . LEU B 1 148 ? 23.60300 -38.17800 35.08600 1.000 56.56119 142 LEU B N 1
ATOM 2258 C CA . LEU B 1 148 ? 24.54400 -38.35300 36.18000 1.000 57.80414 142 LEU B CA 1
ATOM 2259 C C . LEU B 1 148 ? 23.88700 -38.06900 37.51700 1.000 64.98017 142 LEU B C 1
ATOM 2260 O O . LEU B 1 148 ? 23.92000 -38.90700 38.42400 1.000 74.94456 142 LEU B O 1
ATOM 2265 N N . LYS B 1 149 ? 23.23400 -36.90800 37.63600 1.000 66.83404 143 LYS B N 1
ATOM 2266 C CA . LYS B 1 149 ? 22.58700 -36.54200 38.89000 1.000 73.67405 143 LYS B CA 1
ATOM 2267 C C . LYS B 1 149 ? 21.64800 -37.63700 39.37500 1.000 80.42127 143 LYS B C 1
ATOM 2268 O O . LYS B 1 149 ? 21.67600 -38.01300 40.55200 1.000 82.82299 143 LYS B O 1
ATOM 2274 N N . GLU B 1 150 ? 20.83800 -38.19100 38.47200 1.000 82.65966 144 GLU B N 1
ATOM 2275 C CA . GLU B 1 150 ? 19.91200 -39.24200 38.87300 1.000 89.13966 144 GLU B CA 1
ATOM 2276 C C . GLU B 1 150 ? 20.66100 -40.49500 39.31300 1.000 88.97875 144 GLU B C 1
ATOM 2277 O O . GLU B 1 150 ? 20.23300 -41.18200 40.24800 1.000 93.01082 144 GLU B O 1
ATOM 2279 N N . LEU B 1 151 ? 21.78100 -40.80200 38.65700 1.000 80.18586 145 LEU B N 1
ATOM 2280 C CA . LEU B 1 151 ? 22.55400 -42.00500 38.93800 1.000 74.49263 145 LEU B CA 1
ATOM 2281 C C . LEU B 1 151 ? 23.57500 -41.83900 40.06100 1.000 80.42826 145 LEU B C 1
ATOM 2282 O O . LEU B 1 151 ? 24.30200 -42.79700 40.35000 1.000 86.50560 145 LEU B O 1
ATOM 2284 N N . LEU B 1 152 ? 23.66000 -40.67200 40.70000 1.000 79.65339 146 LEU B N 1
ATOM 2285 C CA . LEU B 1 152 ? 24.61700 -40.48400 41.79800 1.000 75.71224 146 LEU B CA 1
ATOM 2286 C C . LEU B 1 152 ? 23.93100 -40.14100 43.12200 1.000 79.20567 146 LEU B C 1
ATOM 2287 O O . LEU B 1 152 ? 22.70400 -40.06500 43.20000 1.000 81.62784 146 LEU B O 1
ATOM 2292 N N . MET C 1 7 ? 22.17400 16.46200 32.15300 1.000 70.08336 1 MET C N 1
ATOM 2293 C CA . MET C 1 7 ? 22.21600 15.01800 32.37000 1.000 65.61261 1 MET C CA 1
ATOM 2294 C C . MET C 1 7 ? 21.62400 14.67700 33.72600 1.000 59.82110 1 MET C C 1
ATOM 2295 O O . MET C 1 7 ? 22.06700 15.20900 34.73800 1.000 67.23298 1 MET C O 1
ATOM 2300 N N . THR C 1 8 ? 20.62100 13.80200 33.76200 1.000 49.30815 2 THR C N 1
ATOM 2301 C CA . THR C 1 8 ? 20.13000 13.35600 35.05600 1.000 48.92315 2 THR C CA 1
ATOM 2302 C C . THR C 1 8 ? 21.14800 12.42700 35.71100 1.000 46.72168 2 THR C C 1
ATOM 2303 O O . THR C 1 8 ? 22.08100 11.92600 35.07500 1.000 43.50916 2 THR C O 1
ATOM 2307 N N . LEU C 1 9 ? 20.94000 12.17300 37.00400 1.000 44.12148 3 LEU C N 1
ATOM 2308 C CA . LEU C 1 9 ? 21.86800 11.31800 37.72700 1.000 43.04027 3 LEU C CA 1
ATOM 2309 C C . LEU C 1 9 ? 21.85900 9.89300 37.18900 1.000 42.61985 3 LEU C C 1
ATOM 2310 O O . LEU C 1 9 ? 22.92400 9.29700 36.98500 1.000 46.33803 3 LEU C O 1
ATOM 2315 N N . LYS C 1 10 ? 20.67500 9.32800 36.93600 1.000 37.51039 4 LYS C N 1
ATOM 2316 C CA . LYS C 1 10 ? 20.63600 7.99600 36.33600 1.000 39.92192 4 LYS C CA 1
ATOM 2317 C C . LYS C 1 10 ? 21.30600 7.98100 34.96000 1.000 39.98715 4 LYS C C 1
ATOM 2318 O O . LYS C 1 10 ? 21.97600 7.00500 34.60800 1.000 40.56925 4 LYS C O 1
ATOM 2324 N N . GLU C 1 11 ? 21.09900 9.02500 34.14700 1.000 37.56460 5 GLU C N 1
ATOM 2325 C CA . GLU C 1 11 ? 21.75700 9.06600 32.84100 1.000 36.60125 5 GLU C CA 1
ATOM 2326 C C . GLU C 1 11 ? 23.27100 9.12900 32.99700 1.000 34.17233 5 GLU C C 1
ATOM 2327 O O . GLU C 1 11 ? 24.00500 8.41800 32.30100 1.000 34.16826 5 GLU C O 1
ATOM 2333 N N . GLN C 1 12 ? 23.75000 9.94400 33.94000 1.000 36.28254 6 GLN C N 1
ATOM 2334 C CA . GLN C 1 12 ? 25.18000 10.02700 34.20700 1.000 43.07719 6 GLN C CA 1
ATOM 2335 C C . GLN C 1 12 ? 25.75600 8.65200 34.53100 1.000 41.59963 6 GLN C C 1
ATOM 2336 O O . GLN C 1 12 ? 26.84100 8.29300 34.05800 1.000 39.55045 6 GLN C O 1
ATOM 2342 N N . ILE C 1 13 ? 25.06100 7.87800 35.36100 1.000 36.55171 7 ILE C N 1
ATOM 2343 C CA . ILE C 1 13 ? 25.58000 6.56900 35.74000 1.000 34.33054 7 ILE C CA 1
ATOM 2344 C C . ILE C 1 13 ? 25.52100 5.60100 34.56400 1.000 33.59222 7 ILE C C 1
ATOM 2345 O O . ILE C 1 13 ? 26.45100 4.81900 34.33900 1.000 37.51806 7 ILE C O 1
ATOM 2350 N N . LEU C 1 14 ? 24.43500 5.63300 33.79400 1.000 38.67879 8 LEU C N 1
ATOM 2351 C CA . LEU C 1 14 ? 24.35000 4.78200 32.60700 1.000 36.94265 8 LEU C CA 1
ATOM 2352 C C . LEU C 1 14 ? 25.44100 5.12100 31.60200 1.000 36.21992 8 LEU C C 1
ATOM 2353 O O . LEU C 1 14 ? 25.97900 4.22900 30.94100 1.000 39.62372 8 LEU C O 1
ATOM 2358 N N . ASN C 1 15 ? 25.75800 6.40900 31.44900 1.000 37.36873 9 ASN C N 1
ATOM 2359 C CA . ASN C 1 15 ? 26.82700 6.81500 30.53900 1.000 43.90069 9 ASN C CA 1
ATOM 2360 C C . ASN C 1 15 ? 28.19900 6.33400 31.01400 1.000 39.26721 9 ASN C C 1
ATOM 2361 O O . ASN C 1 15 ? 29.05500 5.98800 30.19200 1.000 34.07364 9 ASN C O 1
ATOM 2366 N N . ASP C 1 16 ? 28.44400 6.36600 32.32500 1.000 34.54340 10 ASP C N 1
ATOM 2367 C CA . ASP C 1 16 ? 29.70300 5.86500 32.88300 1.000 31.20532 10 ASP C CA 1
ATOM 2368 C C . ASP C 1 16 ? 29.83100 4.35100 32.73600 1.000 30.69606 10 ASP C C 1
ATOM 2369 O O . ASP C 1 16 ? 30.94900 3.82600 32.69000 1.000 33.10949 10 ASP C O 1
ATOM 2374 N N . ILE C 1 17 ? 28.71200 3.63200 32.70400 1.000 32.12243 11 ILE C N 1
ATOM 2375 C CA . ILE C 1 17 ? 28.75800 2.21200 32.37000 1.000 33.79310 11 ILE C CA 1
ATOM 2376 C C . ILE C 1 17 ? 29.21400 2.02000 30.92900 1.000 35.74142 11 ILE C C 1
ATOM 2377 O O . ILE C 1 17 ? 30.07300 1.17700 30.64100 1.000 38.40056 11 ILE C O 1
ATOM 2382 N N . LYS C 1 18 ? 28.64900 2.80600 30.00500 1.000 36.87887 12 LYS C N 1
ATOM 2383 C CA . LYS C 1 18 ? 29.03700 2.70500 28.59900 1.000 40.76173 12 LYS C CA 1
ATOM 2384 C C . LYS C 1 18 ? 30.49900 3.07700 28.40300 1.000 39.89412 12 LYS C C 1
ATOM 2385 O O . LYS C 1 18 ? 31.24300 2.37700 27.71000 1.000 44.23280 12 LYS C O 1
ATOM 2391 N N . GLU C 1 19 ? 30.92500 4.18500 29.00700 1.000 33.61065 13 GLU C N 1
ATOM 2392 C CA . GLU C 1 19 ? 32.32000 4.58200 28.93700 1.000 37.09720 13 GLU C CA 1
ATOM 2393 C C . GLU C 1 19 ? 33.23700 3.47300 29.45200 1.000 37.96285 13 GLU C C 1
ATOM 2394 O O . GLU C 1 19 ? 34.28300 3.19900 28.85700 1.000 38.72396 13 GLU C O 1
ATOM 2400 N N . ALA C 1 20 ? 32.86200 2.82600 30.56200 1.000 35.41905 14 ALA C N 1
ATOM 2401 C CA . ALA C 1 20 ? 33.67000 1.72700 31.08300 1.000 35.02315 14 ALA C CA 1
ATOM 2402 C C . ALA C 1 20 ? 33.74700 0.58100 30.07800 1.000 34.54318 14 ALA C C 1
ATOM 2403 O O . ALA C 1 20 ? 34.80100 -0.04700 29.90900 1.000 42.78907 14 ALA C O 1
ATOM 2405 N N . MET C 1 21 ? 32.63900 0.30100 29.39600 1.000 33.54517 15 MET C N 1
ATOM 2406 C CA . MET C 1 21 ? 32.64500 -0.73200 28.37300 1.000 38.90524 15 MET C CA 1
ATOM 2407 C C . MET C 1 21 ? 33.53500 -0.35200 27.19900 1.000 37.73687 15 MET C C 1
ATOM 2408 O O . MET C 1 21 ? 34.29500 -1.18900 26.70700 1.000 42.99643 15 MET C O 1
ATOM 2413 N N . LYS C 1 22 ? 33.45500 0.90200 26.73700 1.000 37.09946 16 LYS C N 1
ATOM 2414 C CA . LYS C 1 22 ? 34.28200 1.32800 25.60800 1.000 40.54405 16 LYS C CA 1
ATOM 2415 C C . LYS C 1 22 ? 35.76100 1.25800 25.94800 1.000 45.21056 16 LYS C C 1
ATOM 2416 O O . LYS C 1 22 ? 36.59700 1.15800 25.04700 1.000 43.88626 16 LYS C O 1
ATOM 2422 N N . GLN C 1 23 ? 36.09300 1.29300 27.23400 1.000 40.50317 17 GLN C N 1
ATOM 2423 C CA . GLN C 1 23 ? 37.46400 1.28700 27.69400 1.000 46.46401 17 GLN C CA 1
ATOM 2424 C C . GLN C 1 23 ? 37.90200 -0.05800 28.24100 1.000 42.56924 17 GLN C C 1
ATOM 2425 O O . GLN C 1 23 ? 39.05700 -0.19300 28.64600 1.000 44.78290 17 GLN C O 1
ATOM 2431 N N . LYS C 1 24 ? 37.02400 -1.05900 28.22200 1.000 40.76433 18 LYS C N 1
ATOM 2432 C CA . LYS C 1 24 ? 37.34700 -2.40500 28.68600 1.000 41.27534 18 LYS C CA 1
ATOM 2433 C C . LYS C 1 24 ? 37.70200 -2.40900 30.16900 1.000 43.34349 18 LYS C C 1
ATOM 2434 O O . LYS C 1 24 ? 38.55400 -3.18400 30.62000 1.000 43.47011 18 LYS C O 1
ATOM 2437 N N . ASP C 1 25 ? 37.06700 -1.51900 30.92900 1.000 40.02526 19 ASP C N 1
ATOM 2438 C CA . ASP C 1 25 ? 37.22000 -1.49600 32.38500 1.000 40.27911 19 ASP C CA 1
ATOM 2439 C C . ASP C 1 25 ? 36.05700 -2.31100 32.95100 1.000 38.47075 19 ASP C C 1
ATOM 2440 O O . ASP C 1 25 ? 34.97100 -1.80300 33.24300 1.000 36.43147 19 ASP C O 1
ATOM 2445 N N . ASP C 1 26 ? 36.27300 -3.62700 33.00700 1.000 29.91567 20 ASP C N 1
ATOM 2446 C CA . ASP C 1 26 ? 35.23000 -4.55500 33.42400 1.000 29.46523 20 ASP C CA 1
ATOM 2447 C C . ASP C 1 26 ? 34.84100 -4.36000 34.89200 1.000 28.86123 20 ASP C C 1
ATOM 2448 O O . ASP C 1 26 ? 33.66900 -4.50600 35.24300 1.000 27.90610 20 ASP C O 1
ATOM 2453 N N . PHE C 1 27 ? 35.79900 -4.05300 35.76600 1.000 29.67453 21 PHE C N 1
ATOM 2454 C CA . PHE C 1 27 ? 35.46100 -3.84000 37.17800 1.000 29.36945 21 PHE C CA 1
ATOM 2455 C C . PHE C 1 27 ? 34.55700 -2.62700 37.34200 1.000 27.66564 21 PHE C C 1
ATOM 2456 O O . PHE C 1 27 ? 33.56500 -2.67400 38.07700 1.000 33.82868 21 PHE C O 1
ATOM 2464 N N . LYS C 1 28 ? 34.89400 -1.52200 36.66200 1.000 32.72533 22 LYS C N 1
ATOM 2465 C CA . LYS C 1 28 ? 34.03000 -0.34600 36.68800 1.000 28.95617 22 LYS C CA 1
ATOM 2466 C C . LYS C 1 28 ? 32.67800 -0.68100 36.07600 1.000 28.57785 22 LYS C C 1
ATOM 2467 O O . LYS C 1 28 ? 31.62500 -0.32400 36.61300 1.000 31.09523 22 LYS C O 1
ATOM 2473 N N . ARG C 1 29 ? 32.70500 -1.40800 34.96100 1.000 29.27680 23 ARG C N 1
ATOM 2474 C CA . ARG C 1 29 ? 31.49400 -1.83400 34.28900 1.000 27.15624 23 ARG C CA 1
ATOM 2475 C C . ARG C 1 29 ? 30.60400 -2.63000 35.23100 1.000 28.11462 23 ARG C C 1
ATOM 2476 O O . ARG C 1 29 ? 29.41600 -2.32800 35.38300 1.000 23.88501 23 ARG C O 1
ATOM 2484 N N . ASP C 1 30 ? 31.17100 -3.65600 35.87000 1.000 30.63979 24 ASP C N 1
ATOM 2485 C CA . ASP C 1 30 ? 30.37900 -4.55300 36.70300 1.000 33.83697 24 ASP C CA 1
ATOM 2486 C C . ASP C 1 30 ? 29.88600 -3.85800 37.96800 1.000 32.79469 24 ASP C C 1
ATOM 2487 O O . ASP C 1 30 ? 28.75700 -4.08900 38.40700 1.000 31.13698 24 ASP C O 1
ATOM 2492 N N . SER C 1 31 ? 30.71600 -3.00400 38.56800 1.000 33.76330 25 SER C N 1
ATOM 2493 C CA . SER C 1 31 ? 30.32000 -2.32400 39.79800 1.000 27.38507 25 SER C CA 1
ATOM 2494 C C . SER C 1 31 ? 29.18400 -1.34200 39.55000 1.000 26.05979 25 SER C C 1
ATOM 2495 O O . SER C 1 31 ? 28.20200 -1.31700 40.29900 1.000 23.53542 25 SER C O 1
ATOM 2498 N N . LEU C 1 32 ? 29.28800 -0.51900 38.50300 1.000 25.34678 26 LEU C N 1
ATOM 2499 C CA . LEU C 1 32 ? 28.21400 0.43900 38.26200 1.000 22.45315 26 LEU C CA 1
ATOM 2500 C C . LEU C 1 32 ? 26.91500 -0.26400 37.87700 1.000 28.53579 26 LEU C C 1
ATOM 2501 O O . LEU C 1 32 ? 25.82700 0.17500 38.28100 1.000 27.83446 26 LEU C O 1
ATOM 2506 N N . ARG C 1 33 ? 27.01100 -1.37700 37.14500 1.000 31.37722 27 ARG C N 1
ATOM 2507 C CA . ARG C 1 33 ? 25.83000 -2.18900 36.87100 1.000 28.98523 27 ARG C CA 1
ATOM 2508 C C . ARG C 1 33 ? 25.20600 -2.73800 38.14800 1.000 28.72265 27 ARG C C 1
ATOM 2509 O O . ARG C 1 33 ? 23.98100 -2.90700 38.21600 1.000 27.02931 27 ARG C O 1
ATOM 2517 N N . THR C 1 34 ? 26.03000 -3.06500 39.14500 1.000 25.96285 28 THR C N 1
ATOM 2518 C CA . THR C 1 34 ? 25.50700 -3.50000 40.44200 1.000 25.85171 28 THR C CA 1
ATOM 2519 C C . THR C 1 34 ? 24.72800 -2.38200 41.11700 1.000 27.38975 28 THR C C 1
ATOM 2520 O O . THR C 1 34 ? 23.69400 -2.62200 41.75200 1.000 30.11498 28 THR C O 1
ATOM 2524 N N . LEU C 1 35 ? 25.24300 -1.15900 41.04900 1.000 29.40482 29 LEU C N 1
ATOM 2525 C CA . LEU C 1 35 ? 24.50500 -0.01900 41.57700 1.000 28.33985 29 LEU C CA 1
ATOM 2526 C C . LEU C 1 35 ? 23.19800 0.19100 40.82100 1.000 34.70827 29 LEU C C 1
ATOM 2527 O O . LEU C 1 35 ? 22.14600 0.42100 41.42800 1.000 29.76255 29 LEU C O 1
ATOM 2532 N N . ASN C 1 36 ? 23.25100 0.11600 39.48700 1.000 33.21221 30 ASN C N 1
ATOM 2533 C CA . ASN C 1 36 ? 22.05500 0.30300 38.68000 1.000 32.11440 30 ASN C CA 1
ATOM 2534 C C . ASN C 1 36 ? 21.03500 -0.80100 38.94100 1.000 36.64475 30 ASN C C 1
ATOM 2535 O O . ASN C 1 36 ? 19.82800 -0.56300 38.84500 1.000 46.15595 30 ASN C O 1
ATOM 2540 N N . ALA C 1 37 ? 21.49600 -2.01600 39.23400 1.000 30.80235 31 ALA C N 1
ATOM 2541 C CA . ALA C 1 37 ? 20.57300 -3.07400 39.62000 1.000 33.25274 31 ALA C CA 1
ATOM 2542 C C . ALA C 1 37 ? 19.80700 -2.69100 40.88800 1.000 38.47712 31 ALA C C 1
ATOM 2543 O O . ALA C 1 37 ? 18.62500 -3.02000 41.03500 1.000 38.16418 31 ALA C O 1
ATOM 2545 N N . ALA C 1 38 ? 20.48200 -2.02800 41.83300 1.000 38.92106 32 ALA C N 1
ATOM 2546 C CA . ALA C 1 38 ? 19.81000 -1.57500 43.04400 1.000 32.33023 32 ALA C CA 1
ATOM 2547 C C . ALA C 1 38 ? 18.73000 -0.54800 42.72600 1.000 31.55935 32 ALA C C 1
ATOM 2548 O O . ALA C 1 38 ? 17.65400 -0.55400 43.34600 1.000 32.76040 32 ALA C O 1
ATOM 2550 N N . PHE C 1 39 ? 19.02500 0.37900 41.80700 1.000 26.63278 33 PHE C N 1
ATOM 2551 C CA . PHE C 1 39 ? 18.02700 1.34800 41.36500 1.000 31.03456 33 PHE C CA 1
ATOM 2552 C C . PHE C 1 39 ? 16.83500 0.63000 40.74900 1.000 33.85937 33 PHE C C 1
ATOM 2553 O O . PHE C 1 39 ? 15.66900 0.93700 41.04500 1.000 32.60958 33 PHE C O 1
ATOM 2561 N N . LYS C 1 40 ? 17.11600 -0.32900 39.86400 1.000 35.93900 34 LYS C N 1
ATOM 2562 C CA . LYS C 1 40 ? 16.04800 -0.98900 39.12200 1.000 37.76301 34 LYS C CA 1
ATOM 2563 C C . LYS C 1 40 ? 15.12500 -1.74800 40.06200 1.000 37.11958 34 LYS C C 1
ATOM 2564 O O . LYS C 1 40 ? 13.90300 -1.74900 39.87700 1.000 37.15116 34 LYS C O 1
ATOM 2570 N N . GLN C 1 41 ? 15.69300 -2.39700 41.08000 1.000 34.83571 35 GLN C N 1
ATOM 2571 C CA . GLN C 1 41 ? 14.86900 -3.20300 41.96500 1.000 45.08672 35 GLN C CA 1
ATOM 2572 C C . GLN C 1 41 ? 13.87400 -2.32100 42.70000 1.000 45.82231 35 GLN C C 1
ATOM 2573 O O . GLN C 1 41 ? 12.70900 -2.69600 42.86100 1.000 43.23042 35 GLN C O 1
ATOM 2579 N N . ILE C 1 42 ? 14.31600 -1.13700 43.13500 1.000 30.14288 36 ILE C N 1
ATOM 2580 C CA . ILE C 1 42 ? 13.42700 -0.20600 43.81800 1.000 38.60346 36 ILE C CA 1
ATOM 2581 C C . ILE C 1 42 ? 12.37000 0.32200 42.85100 1.000 40.01625 36 ILE C C 1
ATOM 2582 O O . ILE C 1 42 ? 11.18600 0.40300 43.19300 1.000 33.94034 36 ILE C O 1
ATOM 2587 N N . GLU C 1 43 ? 12.77000 0.66800 41.62200 1.000 39.65860 37 GLU C N 1
ATOM 2588 C CA . GLU C 1 43 ? 11.79800 1.18400 40.65900 1.000 40.72671 37 GLU C CA 1
ATOM 2589 C C . GLU C 1 43 ? 10.75300 0.14000 40.29600 1.000 38.20080 37 GLU C C 1
ATOM 2590 O O . GLU C 1 43 ? 9.58300 0.47200 40.09000 1.000 39.35730 37 GLU C O 1
ATOM 2596 N N . VAL C 1 44 ? 11.15600 -1.12300 40.18900 1.000 39.41116 38 VAL C N 1
ATOM 2597 C CA . VAL C 1 44 ? 10.19300 -2.16300 39.85600 1.000 44.32557 38 VAL C CA 1
ATOM 2598 C C . VAL C 1 44 ? 9.30900 -2.45600 41.05800 1.000 41.74433 38 VAL C C 1
ATOM 2599 O O . VAL C 1 44 ? 8.07700 -2.46900 40.96100 1.000 40.26990 38 VAL C O 1
ATOM 2603 N N . ASP C 1 45 ? 9.92900 -2.65000 42.22200 1.000 41.73357 39 ASP C N 1
ATOM 2604 C CA . ASP C 1 45 ? 9.17100 -3.00800 43.41500 1.000 43.91752 39 ASP C CA 1
ATOM 2605 C C . ASP C 1 45 ? 8.20700 -1.89700 43.81100 1.000 39.87574 39 ASP C C 1
ATOM 2606 O O . ASP C 1 45 ? 7.05100 -2.15900 44.14900 1.000 46.22134 39 ASP C O 1
ATOM 2611 N N . GLU C 1 46 ? 8.65600 -0.65000 43.76100 1.000 38.56765 40 GLU C N 1
ATOM 2612 C CA . GLU C 1 46 ? 7.86200 0.46900 44.23000 1.000 40.19975 40 GLU C CA 1
ATOM 2613 C C . GLU C 1 46 ? 7.15600 1.21800 43.11500 1.000 43.11498 40 GLU C C 1
ATOM 2614 O O . GLU C 1 46 ? 6.39600 2.14200 43.40700 1.000 42.41511 40 GLU C O 1
ATOM 2620 N N . ARG C 1 47 ? 7.33800 0.81300 41.85900 1.000 43.60100 41 ARG C N 1
ATOM 2621 C CA . ARG C 1 47 ? 6.68000 1.46700 40.73300 1.000 48.54825 41 ARG C CA 1
ATOM 2622 C C . ARG C 1 47 ? 6.86300 2.98100 40.80100 1.000 48.78759 41 ARG C C 1
ATOM 2623 O O . ARG C 1 47 ? 5.90100 3.74900 40.85200 1.000 45.39147 41 ARG C O 1
ATOM 2631 N N . ILE C 1 48 ? 8.12800 3.40400 40.85100 1.000 44.61521 42 ILE C N 1
ATOM 2632 C CA . ILE C 1 48 ? 8.46300 4.81900 40.88700 1.000 43.31199 42 ILE C CA 1
ATOM 2633 C C . ILE C 1 48 ? 9.60100 5.10200 39.91800 1.000 46.95521 42 ILE C C 1
ATOM 2634 O O . ILE C 1 48 ? 10.31200 4.20200 39.46500 1.000 52.31819 42 ILE C O 1
ATOM 2639 N N . GLU C 1 49 ? 9.77700 6.38900 39.63200 1.000 47.65038 43 GLU C N 1
ATOM 2640 C CA . GLU C 1 49 ? 10.98600 6.91900 39.01800 1.000 46.01958 43 GLU C CA 1
ATOM 2641 C C . GLU C 1 49 ? 11.79900 7.56400 40.13100 1.000 48.57599 43 GLU C C 1
ATOM 2642 O O . GLU C 1 49 ? 11.24800 8.23400 41.00800 1.000 52.79728 43 GLU C O 1
ATOM 2644 N N . LEU C 1 50 ? 13.09800 7.31800 40.13400 1.000 48.95498 44 LEU C N 1
ATOM 2645 C CA . LEU C 1 50 ? 13.91700 7.77100 41.24600 1.000 45.14236 44 LEU C CA 1
ATOM 2646 C C . LEU C 1 50 ? 14.21100 9.25900 41.11700 1.000 45.05628 44 LEU C C 1
ATOM 2647 O O . LEU C 1 50 ? 14.69200 9.71000 40.07800 1.000 48.91646 44 LEU C O 1
ATOM 2652 N N . ASP C 1 51 ? 13.91700 10.02800 42.16400 1.000 43.83888 45 ASP C N 1
ATOM 2653 C CA . ASP C 1 51 ? 14.43600 11.38400 42.18300 1.000 44.50903 45 ASP C CA 1
ATOM 2654 C C . ASP C 1 51 ? 15.85400 11.34700 42.76000 1.000 45.05972 45 ASP C C 1
ATOM 2655 O O . ASP C 1 51 ? 16.32400 10.31900 43.25700 1.000 48.26745 45 ASP C O 1
ATOM 2660 N N . ASN C 1 52 ? 16.55500 12.47500 42.66200 1.000 44.44762 46 ASN C N 1
ATOM 2661 C CA . ASN C 1 52 ? 17.96300 12.47800 43.05600 1.000 43.41169 46 ASN C CA 1
ATOM 2662 C C . ASN C 1 52 ? 18.14600 12.21800 44.54500 1.000 42.39007 46 ASN C C 1
ATOM 2663 O O . ASN C 1 52 ? 19.11900 11.56800 44.94400 1.000 43.53669 46 ASN C O 1
ATOM 2668 N N . GLU C 1 53 ? 17.22600 12.70500 45.37800 1.000 40.51095 47 GLU C N 1
ATOM 2669 C CA . GLU C 1 53 ? 17.33500 12.44300 46.80800 1.000 47.47995 47 GLU C CA 1
ATOM 2670 C C . GLU C 1 53 ? 17.21200 10.95800 47.11300 1.000 42.39319 47 GLU C C 1
ATOM 2671 O O . GLU C 1 53 ? 17.88300 10.45800 48.02200 1.000 41.42704 47 GLU C O 1
ATOM 2677 N N . ARG C 1 54 ? 16.40100 10.22800 46.34700 1.000 44.71331 48 ARG C N 1
ATOM 2678 C CA . ARG C 1 54 ? 16.31400 8.79100 46.57000 1.000 44.53714 48 ARG C CA 1
ATOM 2679 C C . ARG C 1 54 ? 17.56200 8.07700 46.05100 1.000 42.38609 48 ARG C C 1
ATOM 2680 O O . ARG C 1 54 ? 18.04300 7.13300 46.68800 1.000 34.82690 48 ARG C O 1
ATOM 2688 N N . ILE C 1 55 ? 18.10800 8.51400 44.90600 1.000 38.71283 49 ILE C N 1
ATOM 2689 C CA . ILE C 1 55 ? 19.35100 7.91900 44.40200 1.000 40.59184 49 ILE C CA 1
ATOM 2690 C C . ILE C 1 55 ? 20.50600 8.18800 45.35800 1.000 32.63668 49 ILE C C 1
ATOM 2691 O O . ILE C 1 55 ? 21.30000 7.29500 45.66200 1.000 33.23675 49 ILE C O 1
ATOM 2696 N N . TYR C 1 56 ? 20.61900 9.42300 45.84000 1.000 34.14123 50 TYR C N 1
ATOM 2697 C CA . TYR C 1 56 ? 21.63900 9.73300 46.83500 1.000 37.05837 50 TYR C CA 1
ATOM 2698 C C . TYR C 1 56 ? 21.51300 8.82100 48.05600 1.000 34.70502 50 TYR C C 1
ATOM 2699 O O . TYR C 1 56 ? 22.51500 8.29000 48.55300 1.000 33.90535 50 TYR C O 1
ATOM 2708 N N . LYS C 1 57 ? 20.28600 8.61300 48.53700 1.000 35.92420 51 LYS C N 1
ATOM 2709 C CA . LYS C 1 57 ? 20.06100 7.74900 49.69300 1.000 36.52245 51 LYS C CA 1
ATOM 2710 C C . LYS C 1 57 ? 20.48200 6.30800 49.41500 1.000 39.41110 51 LYS C C 1
ATOM 2711 O O . LYS C 1 57 ? 21.01500 5.62700 50.30100 1.000 34.53440 51 LYS C O 1
ATOM 2713 N N . ILE C 1 58 ? 20.21300 5.81200 48.20400 1.000 33.18845 52 ILE C N 1
ATOM 2714 C CA . ILE C 1 58 ? 20.61200 4.45300 47.85600 1.000 31.63823 52 ILE C CA 1
ATOM 2715 C C . ILE C 1 58 ? 22.13000 4.35100 47.77300 1.000 38.32445 52 ILE C C 1
ATOM 2716 O O . ILE C 1 58 ? 22.73600 3.40900 48.30500 1.000 29.74075 52 ILE C O 1
ATOM 2721 N N . ILE C 1 59 ? 22.76800 5.32600 47.11100 1.000 29.94543 53 ILE C N 1
ATOM 2722 C CA . ILE C 1 59 ? 24.22500 5.31700 46.99700 1.000 32.23651 53 ILE C CA 1
ATOM 2723 C C . ILE C 1 59 ? 24.86500 5.35800 48.38200 1.000 33.33676 53 ILE C C 1
ATOM 2724 O O . ILE C 1 59 ? 25.75200 4.55900 48.69600 1.000 38.11295 53 ILE C O 1
ATOM 2729 N N . ALA C 1 60 ? 24.42400 6.28800 49.23300 1.000 31.69593 54 ALA C N 1
ATOM 2730 C CA . ALA C 1 60 ? 24.99000 6.35400 50.57800 1.000 32.45372 54 ALA C CA 1
ATOM 2731 C C . ALA C 1 60 ? 24.79800 5.03100 51.30900 1.000 32.25362 54 ALA C C 1
ATOM 2732 O O . ALA C 1 60 ? 25.70700 4.55700 51.99400 1.000 32.79575 54 ALA C O 1
ATOM 2734 N N . SER C 1 61 ? 23.63400 4.40000 51.14100 1.000 35.24894 55 SER C N 1
ATOM 2735 C CA . SER C 1 61 ? 23.37700 3.12800 51.80700 1.000 38.60345 55 SER C CA 1
ATOM 2736 C C . SER C 1 61 ? 24.29400 2.02600 51.28100 1.000 40.70882 55 SER C C 1
ATOM 2737 O O . SER C 1 61 ? 24.82400 1.23300 52.06600 1.000 39.12954 55 SER C O 1
ATOM 2740 N N . GLU C 1 62 ? 24.52200 1.97900 49.95800 1.000 38.63524 56 GLU C N 1
ATOM 2741 C CA . GLU C 1 62 ? 25.44000 0.99200 49.39500 1.000 30.92353 56 GLU C CA 1
ATOM 2742 C C . GLU C 1 62 ? 26.88000 1.24700 49.85700 1.000 31.90745 56 GLU C C 1
ATOM 2743 O O . GLU C 1 62 ? 27.65100 0.30100 50.04500 1.000 30.94559 56 GLU C O 1
ATOM 2749 N N . ILE C 1 63 ? 27.25400 2.51600 50.03300 1.000 30.94722 57 ILE C N 1
ATOM 2750 C CA . ILE C 1 63 ? 28.57600 2.86000 50.55200 1.000 34.84952 57 ILE C CA 1
ATOM 2751 C C . ILE C 1 63 ? 28.71800 2.43800 52.01200 1.000 42.12466 57 ILE C C 1
ATOM 2752 O O . ILE C 1 63 ? 29.75600 1.90100 52.42400 1.000 44.90492 57 ILE C O 1
ATOM 2757 N N . LYS C 1 64 ? 27.69900 2.69700 52.82800 1.000 42.49176 58 LYS C N 1
ATOM 2758 C CA . LYS C 1 64 ? 27.81100 2.37100 54.24600 1.000 42.74799 58 LYS C CA 1
ATOM 2759 C C . LYS C 1 64 ? 28.02400 0.87500 54.45800 1.000 41.24590 58 LYS C C 1
ATOM 2760 O O . LYS C 1 64 ? 28.89500 0.47000 55.23500 1.000 41.78823 58 LYS C O 1
ATOM 2766 N N . LYS C 1 65 ? 27.24400 0.03400 53.76700 1.000 38.40173 59 LYS C N 1
ATOM 2767 C CA . LYS C 1 65 ? 27.39700 -1.41000 53.94200 1.000 42.07852 59 LYS C CA 1
ATOM 2768 C C . LYS C 1 65 ? 28.78700 -1.88100 53.51400 1.000 38.17812 59 LYS C C 1
ATOM 2769 O O . LYS C 1 65 ? 29.35000 -2.80500 54.11600 1.000 31.51061 59 LYS C O 1
ATOM 2773 N N . ARG C 1 66 ? 29.35100 -1.26600 52.47400 1.000 27.81341 60 ARG C N 1
ATOM 2774 C CA . ARG C 1 66 ? 30.71200 -1.61600 52.05700 1.000 31.66573 60 ARG C CA 1
ATOM 2775 C C . ARG C 1 66 ? 31.74500 -1.16200 53.08600 1.000 30.44292 60 ARG C C 1
ATOM 2776 O O . ARG C 1 66 ? 32.72500 -1.86800 53.33500 1.000 32.37078 60 ARG C O 1
ATOM 2784 N N . LYS C 1 67 ? 31.55300 0.01300 53.68200 1.000 28.51388 61 LYS C N 1
ATOM 2785 C CA . LYS C 1 67 ? 32.43400 0.44900 54.75900 1.000 35.72852 61 LYS C CA 1
ATOM 2786 C C . LYS C 1 67 ? 32.39800 -0.54000 55.92700 1.000 41.65159 61 LYS C C 1
ATOM 2787 O O . LYS C 1 67 ? 33.44200 -0.86200 56.51600 1.000 36.62014 61 LYS C O 1
ATOM 2793 N N . ASP C 1 68 ? 31.20500 -1.04400 56.26300 1.000 31.37541 62 ASP C N 1
ATOM 2794 C CA . ASP C 1 68 ? 31.08400 -2.06300 57.30400 1.000 45.99058 62 ASP C CA 1
ATOM 2795 C C . ASP C 1 68 ? 31.81200 -3.35100 56.92500 1.000 41.83693 62 ASP C C 1
ATOM 2796 O O . ASP C 1 68 ? 32.46400 -3.97400 57.77200 1.000 42.56450 62 ASP C O 1
ATOM 2801 N N . ALA C 1 69 ? 31.69400 -3.78000 55.66500 1.000 37.61209 63 ALA C N 1
ATOM 2802 C CA . ALA C 1 69 ? 32.37800 -4.99800 55.23400 1.000 39.37300 63 ALA C CA 1
ATOM 2803 C C . ALA C 1 69 ? 33.89700 -4.85300 55.32100 1.000 36.22366 63 ALA C C 1
ATOM 2804 O O . ALA C 1 69 ? 34.59200 -5.78600 55.73900 1.000 29.06470 63 ALA C O 1
ATOM 2806 N N . IL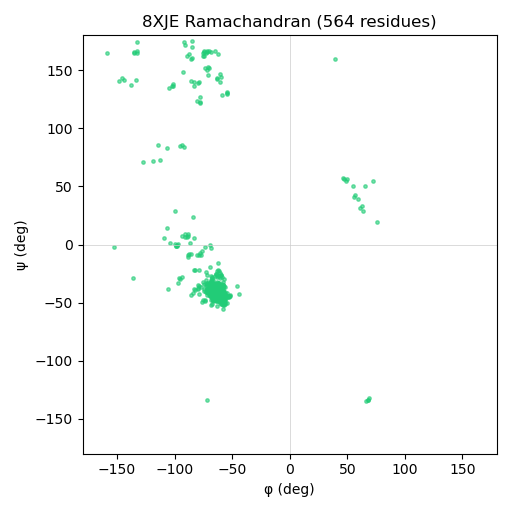E C 1 70 ? 34.42700 -3.68400 54.95500 1.000 34.24399 64 ILE C N 1
ATOM 2807 C CA . ILE C 1 70 ? 35.87500 -3.49200 54.97000 1.000 33.13525 64 ILE C CA 1
ATOM 2808 C C . ILE C 1 70 ? 36.42100 -3.72400 56.37400 1.000 41.06306 64 ILE C C 1
ATOM 2809 O O . ILE C 1 70 ? 37.48400 -4.33500 56.55600 1.000 38.63015 64 ILE C O 1
ATOM 2814 N N . GLU C 1 71 ? 35.69400 -3.25800 57.39000 1.000 40.19439 65 GLU C N 1
ATOM 2815 C CA . GLU C 1 71 ? 36.14900 -3.45800 58.76000 1.000 39.20542 65 GLU C CA 1
ATOM 2816 C C . GLU C 1 71 ? 36.15500 -4.93700 59.12300 1.000 38.56235 65 GLU C C 1
ATOM 2817 O O . GLU C 1 71 ? 36.96100 -5.37200 59.95200 1.000 45.31906 65 GLU C O 1
ATOM 2823 N N . LEU C 1 72 ? 35.30600 -5.73200 58.48000 1.000 38.94883 66 LEU C N 1
ATOM 2824 C CA . LEU C 1 72 ? 35.27600 -7.15100 58.79400 1.000 39.88297 66 LEU C CA 1
ATOM 2825 C C . LEU C 1 72 ? 36.37400 -7.90000 58.05400 1.000 39.64180 66 LEU C C 1
ATOM 2826 O O . LEU C 1 72 ? 37.01400 -8.78800 58.62900 1.000 42.45237 66 LEU C O 1
ATOM 2831 N N . TYR C 1 73 ? 36.61800 -7.53000 56.79200 1.000 38.54832 67 TYR C N 1
ATOM 2832 C CA . TYR C 1 73 ? 37.66300 -8.18100 56.00600 1.000 41.43184 67 TYR C CA 1
ATOM 2833 C C . TYR C 1 73 ? 39.03900 -7.91600 56.60200 1.000 41.43158 67 TYR C C 1
ATOM 2834 O O . TYR C 1 73 ? 39.88100 -8.82000 56.67500 1.000 44.54674 67 TYR C O 1
ATOM 2843 N N . LEU C 1 74 ? 39.29000 -6.66900 57.01400 1.000 37.98419 68 LEU C N 1
ATOM 2844 C CA . LEU C 1 74 ? 40.56200 -6.32300 57.64400 1.000 40.51899 68 LEU C CA 1
ATOM 2845 C C . LEU C 1 74 ? 40.74100 -7.05900 58.96700 1.000 49.21221 68 LEU C C 1
ATOM 2846 O O . LEU C 1 74 ? 41.85800 -7.46400 59.32000 1.000 55.37013 68 LEU C O 1
ATOM 2851 N N . LYS C 1 75 ? 39.65200 -7.23900 59.71700 1.000 45.70538 69 LYS C N 1
ATOM 2852 C CA . LYS C 1 75 ? 39.73700 -8.04000 60.93300 1.000 41.76263 69 LYS C CA 1
ATOM 2853 C C . LYS C 1 75 ? 40.11500 -9.48600 60.62400 1.000 43.24621 69 LYS C C 1
ATOM 2854 O O . LYS C 1 75 ? 40.78600 -10.13500 61.43100 1.000 36.18679 69 LYS C O 1
ATOM 2860 N N . ALA C 1 76 ? 39.68800 -10.00800 59.46900 1.000 40.64112 70 ALA C N 1
ATOM 2861 C CA . ALA C 1 76 ? 39.99200 -11.36900 59.05200 1.000 33.83294 70 ALA C CA 1
ATOM 2862 C C . ALA C 1 76 ? 41.29400 -11.46100 58.27500 1.000 39.59445 70 ALA C C 1
ATOM 2863 O O . ALA C 1 76 ? 41.59100 -12.51400 57.70200 1.000 45.27338 70 ALA C O 1
ATOM 2865 N N . ASN C 1 77 ? 42.06300 -10.37900 58.22500 1.000 36.08562 71 ASN C N 1
ATOM 2866 C CA . ASN C 1 77 ? 43.31300 -10.35300 57.48100 1.000 39.98330 71 ASN C CA 1
ATOM 2867 C C . ASN C 1 77 ? 43.09100 -10.76200 56.02200 1.000 41.53191 71 ASN C C 1
ATOM 2868 O O . ASN C 1 77 ? 43.76800 -11.64200 55.48700 1.000 45.20128 71 ASN C O 1
ATOM 2873 N N . ARG C 1 78 ? 42.10100 -10.13100 55.37400 1.000 38.54082 72 ARG C N 1
ATOM 2874 C CA . ARG C 1 78 ? 41.81100 -10.37700 53.95000 1.000 35.77689 72 ARG C CA 1
ATOM 2875 C C . ARG C 1 78 ? 41.79800 -9.02300 53.24300 1.000 28.00853 72 ARG C C 1
ATOM 2876 O O . ARG C 1 78 ? 40.74500 -8.50700 52.85700 1.000 28.76204 72 ARG C O 1
ATOM 2884 N N . GLU C 1 79 ? 42.99100 -8.45000 53.10600 1.000 28.17358 73 GLU C N 1
ATOM 2885 C CA . GLU C 1 79 ? 43.15200 -7.14300 52.48000 1.000 33.28220 73 GLU C CA 1
ATOM 2886 C C . GLU C 1 79 ? 42.65800 -7.15400 51.04400 1.000 26.89340 73 GLU C C 1
ATOM 2887 O O . GLU C 1 79 ? 42.25700 -6.10900 50.52100 1.000 26.38617 73 GLU C O 1
ATOM 2889 N N . ASP C 1 80 ? 42.69300 -8.31900 50.39200 1.000 27.14287 74 ASP C N 1
ATOM 2890 C CA . ASP C 1 80 ? 42.18500 -8.41100 49.02600 1.000 28.33462 74 ASP C CA 1
ATOM 2891 C C . ASP C 1 80 ? 40.69900 -8.06700 48.98900 1.000 32.36429 74 ASP C C 1
ATOM 2892 O O . ASP C 1 80 ? 40.25000 -7.25400 48.16800 1.000 32.08659 74 ASP C O 1
ATOM 2897 N N . LEU C 1 81 ? 39.91700 -8.67800 49.88100 1.000 31.15410 75 LEU C N 1
ATOM 2898 C CA . LEU C 1 81 ? 38.48900 -8.38600 49.91900 1.000 31.56813 75 LEU C CA 1
ATOM 2899 C C . LEU C 1 81 ? 38.25200 -6.92800 50.30700 1.000 28.67996 75 LEU C C 1
ATOM 2900 O O . LEU C 1 81 ? 37.40400 -6.24200 49.71000 1.000 29.68976 75 LEU C O 1
ATOM 2905 N N . ALA C 1 82 ? 39.01700 -6.43500 51.29200 1.000 26.34600 76 ALA C N 1
ATOM 2906 C CA . ALA C 1 82 ? 38.87500 -5.05900 51.75900 1.000 25.63280 76 ALA C CA 1
ATOM 2907 C C . ALA C 1 82 ? 39.08900 -4.04700 50.63300 1.000 31.36009 76 ALA C C 1
ATOM 2908 O O . ALA C 1 82 ? 38.29500 -3.11600 50.46600 1.000 34.43127 76 ALA C O 1
ATOM 2910 N N . GLN C 1 83 ? 40.15900 -4.21700 49.85000 1.000 27.59475 77 GLN C N 1
ATOM 2911 C CA . GLN C 1 83 ? 40.47100 -3.26200 48.79200 1.000 28.43860 77 GLN C CA 1
ATOM 2912 C C . GLN C 1 83 ? 39.38800 -3.23900 47.71100 1.000 30.39729 77 GLN C C 1
ATOM 2913 O O . GLN C 1 83 ? 39.05600 -2.17200 47.17900 1.000 33.08598 77 GLN C O 1
ATOM 2919 N N . LYS C 1 84 ? 38.83900 -4.41000 47.36000 1.000 27.89876 78 LYS C N 1
ATOM 2920 C CA . LYS C 1 84 ? 37.79700 -4.47600 46.32900 1.000 29.70258 78 LYS C CA 1
ATOM 2921 C C . LYS C 1 84 ? 36.57900 -3.64100 46.71000 1.000 31.85795 78 LYS C C 1
ATOM 2922 O O . LYS C 1 84 ? 36.05500 -2.87400 45.88800 1.000 33.60319 78 LYS C O 1
ATOM 2925 N N . GLU C 1 85 ? 36.10800 -3.77800 47.95300 1.000 29.19542 79 GLU C N 1
ATOM 2926 C CA . GLU C 1 85 ? 34.99000 -2.95400 48.41400 1.000 29.83771 79 GLU C CA 1
ATOM 2927 C C . GLU C 1 85 ? 35.35600 -1.47100 48.38100 1.000 26.04647 79 GLU C C 1
ATOM 2928 O O . GLU C 1 85 ? 34.53100 -0.62300 48.03700 1.000 24.68941 79 GLU C O 1
ATOM 2934 N N . GLN C 1 86 ? 36.59000 -1.14300 48.75900 1.000 27.29639 80 GLN C N 1
ATOM 2935 C CA . GLN C 1 86 ? 37.01600 0.24900 48.76000 1.000 30.78617 80 GLN C CA 1
ATOM 2936 C C . GLN C 1 86 ? 37.04500 0.81400 47.34700 1.000 29.13324 80 GLN C C 1
ATOM 2937 O O . GLN C 1 86 ? 36.65600 1.96900 47.11400 1.000 25.30414 80 GLN C O 1
ATOM 2943 N N . ASN C 1 87 ? 37.49200 0.00700 46.38800 1.000 29.24013 81 ASN C N 1
ATOM 2944 C CA . ASN C 1 87 ? 37.47800 0.45400 45.00300 1.000 29.26774 81 ASN C CA 1
ATOM 2945 C C . ASN C 1 87 ? 36.04800 0.72200 44.54000 1.000 29.87184 81 ASN C C 1
ATOM 2946 O O . ASN C 1 87 ? 35.80400 1.65000 43.76100 1.000 36.60831 81 ASN C O 1
ATOM 2951 N N . GLU C 1 88 ? 35.08500 -0.07200 45.01200 1.000 29.42517 82 GLU C N 1
ATOM 2952 C CA . GLU C 1 88 ? 33.68200 0.19500 44.67800 1.000 28.62582 82 GLU C CA 1
ATOM 2953 C C . GLU C 1 88 ? 33.20200 1.51100 45.28300 1.000 27.88206 82 GLU C C 1
ATOM 2954 O O . GLU C 1 88 ? 32.51300 2.29000 44.62000 1.000 29.93275 82 GLU C O 1
ATOM 2960 N N . ILE C 1 89 ? 33.53900 1.76500 46.55200 1.000 30.63820 83 ILE C N 1
ATOM 2961 C CA . ILE C 1 89 ? 33.15500 3.01400 47.20900 1.000 25.31858 83 ILE C CA 1
ATOM 2962 C C . ILE C 1 89 ? 33.70100 4.20800 46.44300 1.000 25.98044 83 ILE C C 1
ATOM 2963 O O . ILE C 1 89 ? 32.99800 5.20200 46.23100 1.000 29.76875 83 ILE C O 1
ATOM 2968 N N . SER C 1 90 ? 34.98200 4.15400 46.05700 1.000 26.11964 84 SER C N 1
ATOM 2969 C CA . SER C 1 90 ? 35.55600 5.26300 45.30600 1.000 30.09620 84 SER C CA 1
ATOM 2970 C C . SER C 1 90 ? 34.77600 5.52900 44.02000 1.000 32.01797 84 SER C C 1
ATOM 2971 O O . SER C 1 90 ? 34.66600 6.68300 43.58200 1.000 29.47059 84 SER C O 1
ATOM 2974 N N . LEU C 1 91 ? 34.25000 4.47500 43.39000 1.000 31.20879 85 LEU C N 1
ATOM 2975 C CA . LEU C 1 91 ? 33.39500 4.66800 42.22600 1.000 34.46356 85 LEU C CA 1
ATOM 2976 C C . LEU C 1 91 ? 32.03900 5.26600 42.60700 1.000 35.04153 85 LEU C C 1
ATOM 2977 O O . LEU C 1 91 ? 31.51400 6.14700 41.90400 1.000 29.60253 85 LEU C O 1
ATOM 2982 N N . PHE C 1 92 ? 31.43900 4.79300 43.70100 1.000 25.75575 86 PHE C N 1
ATOM 2983 C CA . PHE C 1 92 ? 30.09800 5.26500 44.03300 1.000 26.77156 86 PHE C CA 1
ATOM 2984 C C . PHE C 1 92 ? 30.09700 6.69900 44.54100 1.000 33.15988 86 PHE C C 1
ATOM 2985 O O . PHE C 1 92 ? 29.14900 7.44500 44.27300 1.000 35.83157 86 PHE C O 1
ATOM 2993 N N . GLU C 1 93 ? 31.14500 7.09400 45.26600 1.000 27.96608 87 GLU C N 1
ATOM 2994 C CA . GLU C 1 93 ? 31.17600 8.38000 45.95300 1.000 33.84619 87 GLU C CA 1
ATOM 2995 C C . GLU C 1 93 ? 31.04500 9.54300 44.98800 1.000 37.35041 87 GLU C C 1
ATOM 2996 O O . GLU C 1 93 ? 30.54800 10.61600 45.36500 1.000 38.03127 87 GLU C O 1
ATOM 3002 N N . ILE C 1 94 ? 31.51000 9.35600 43.75100 1.000 36.56867 88 ILE C N 1
ATOM 3003 C CA . ILE C 1 94 ? 31.54200 10.43100 42.76400 1.000 42.51166 88 ILE C CA 1
ATOM 3004 C C . ILE C 1 94 ? 30.14700 10.98300 42.49300 1.000 39.32179 88 ILE C C 1
ATOM 3005 O O . ILE C 1 94 ? 29.99800 12.14400 42.10500 1.000 44.87452 88 ILE C O 1
ATOM 3010 N N . TYR C 1 95 ? 29.11000 10.17300 42.69300 1.000 34.80151 89 TYR C N 1
ATOM 3011 C CA . TYR C 1 95 ? 27.74000 10.58600 42.41300 1.000 37.59561 89 TYR C CA 1
ATOM 3012 C C . TYR C 1 95 ? 27.05100 11.27300 43.58900 1.000 40.79024 89 TYR C C 1
ATOM 3013 O O . TYR C 1 95 ? 25.96900 11.84300 43.40000 1.000 42.56300 89 TYR C O 1
ATOM 3022 N N . LEU C 1 96 ? 27.63400 11.24100 44.78800 1.000 48.36403 90 LEU C N 1
ATOM 3023 C CA . LEU C 1 96 ? 27.01000 11.90400 45.92500 1.000 48.14543 90 LEU C CA 1
ATOM 3024 C C . LEU C 1 96 ? 27.13800 13.42200 45.81900 1.000 48.47871 90 LEU C C 1
ATOM 3025 O O . LEU C 1 96 ? 28.08400 13.93600 45.21900 1.000 51.61078 90 LEU C O 1
ATOM 3030 N N . PRO C 1 97 ? 26.19400 14.16000 46.39800 1.000 47.92391 91 PRO C N 1
ATOM 3031 C CA . PRO C 1 97 ? 26.30800 15.62100 46.40700 1.000 48.88437 91 PRO C CA 1
ATOM 3032 C C . PRO C 1 97 ? 27.45600 16.05000 47.30300 1.000 46.96659 91 PRO C C 1
ATOM 3033 O O . PRO C 1 97 ? 27.98600 15.26700 48.09600 1.000 45.66508 91 PRO C O 1
ATOM 3037 N N . LYS C 1 98 ? 27.84900 17.31500 47.16000 1.000 48.98184 92 LYS C N 1
ATOM 3038 C CA . LYS C 1 98 ? 28.93900 17.84700 47.97000 1.000 52.80669 92 LYS C CA 1
ATOM 3039 C C . LYS C 1 98 ? 28.64200 17.63000 49.44500 1.000 51.75339 92 LYS C C 1
ATOM 3040 O O . LYS C 1 98 ? 27.53500 17.91000 49.91300 1.000 53.98241 92 LYS C O 1
ATOM 3042 N N . GLN C 1 99 ? 29.61100 17.06600 50.15900 1.000 44.54057 93 GLN C N 1
ATOM 3043 C CA . GLN C 1 99 ? 29.43200 16.80300 51.57900 1.000 48.56286 93 GLN C CA 1
ATOM 3044 C C . GLN C 1 99 ? 29.64700 18.08800 52.35700 1.000 52.77383 93 GLN C C 1
ATOM 3045 O O . GLN C 1 99 ? 30.55500 18.86700 52.05100 1.000 57.40662 93 GLN C O 1
ATOM 3051 N N . LEU C 1 100 ? 28.80300 18.32000 53.35700 1.000 45.09466 94 LEU C N 1
ATOM 3052 C CA . LEU C 1 100 ? 28.94600 19.53900 54.13500 1.000 38.43622 94 LEU C CA 1
ATOM 3053 C C . LEU C 1 100 ? 30.28700 19.54400 54.84800 1.000 35.09024 94 LEU C C 1
ATOM 3054 O O . LEU C 1 100 ? 30.75500 18.51200 55.33200 1.000 33.34548 94 LEU C O 1
ATOM 3059 N N . SER C 1 101 ? 30.89800 20.71800 54.93000 1.000 35.63271 95 SER C N 1
ATOM 3060 C CA . SER C 1 101 ? 32.09300 20.84900 55.73800 1.000 35.88682 95 SER C CA 1
ATOM 3061 C C . SER C 1 101 ? 31.69900 20.85500 57.21800 1.000 39.55872 95 SER C C 1
ATOM 3062 O O . SER C 1 101 ? 30.52200 20.96000 57.57000 1.000 38.87700 95 SER C O 1
ATOM 3065 N N . ASP C 1 102 ? 32.69400 20.69100 58.09500 1.000 41.07704 96 ASP C N 1
ATOM 3066 C CA . ASP C 1 102 ? 32.41500 20.69500 59.53100 1.000 46.63570 96 ASP C CA 1
ATOM 3067 C C . ASP C 1 102 ? 31.71900 21.97800 59.97500 1.000 42.91675 96 ASP C C 1
ATOM 3068 O O . ASP C 1 102 ? 30.76500 21.93400 60.76100 1.000 42.87366 96 ASP C O 1
ATOM 3073 N N . GLU C 1 103 ? 32.15900 23.12600 59.46400 1.000 39.70157 97 GLU C N 1
ATOM 3074 C CA . GLU C 1 103 ? 31.52500 24.38000 59.85000 1.000 38.05787 97 GLU C CA 1
ATOM 3075 C C . GLU C 1 103 ? 30.10600 24.47000 59.30400 1.000 40.69101 97 GLU C C 1
ATOM 3076 O O . GLU C 1 103 ? 29.20500 24.99000 59.97500 1.000 34.95644 97 GLU C O 1
ATOM 3078 N N . GLU C 1 104 ? 29.88600 23.97900 58.08400 1.000 46.08247 98 GLU C N 1
ATOM 3079 C CA . GLU C 1 104 ? 28.53000 23.97000 57.54600 1.000 48.72335 98 GLU C CA 1
ATOM 3080 C C . GLU C 1 104 ? 27.63100 23.01000 58.32100 1.000 42.96467 98 GLU C C 1
ATOM 3081 O O . GLU C 1 104 ? 26.47100 23.33400 58.61900 1.000 36.00938 98 GLU C O 1
ATOM 3087 N N . LEU C 1 105 ? 28.15600 21.83600 58.67300 1.000 39.77290 99 LEU C N 1
ATOM 3088 C CA . LEU C 1 105 ? 27.36200 20.86900 59.41500 1.000 39.40010 99 LEU C CA 1
ATOM 3089 C C . LEU C 1 105 ? 27.03300 21.38700 60.81200 1.000 43.35773 99 LEU C C 1
ATOM 3090 O O . LEU C 1 105 ? 25.93200 21.15500 61.32500 1.000 45.06126 99 LEU C O 1
ATOM 3095 N N . THR C 1 106 ? 27.97300 22.09900 61.43900 1.000 45.65573 100 THR C N 1
ATOM 3096 C CA . THR C 1 106 ? 27.72400 22.62800 62.77600 1.000 49.26623 100 THR C CA 1
ATOM 3097 C C . THR C 1 106 ? 26.62100 23.68000 62.73600 1.000 52.10828 100 THR C C 1
ATOM 3098 O O . THR C 1 106 ? 25.72400 23.68200 63.58800 1.000 54.07839 100 THR C O 1
ATOM 3102 N N . LEU C 1 107 ? 26.68600 24.59600 61.76600 1.000 52.50340 101 LEU C N 1
ATOM 3103 C CA . LEU C 1 107 ? 25.64200 25.61000 61.62800 1.000 55.52093 101 LEU C CA 1
ATOM 3104 C C . LEU C 1 107 ? 24.28500 24.98800 61.31300 1.000 53.20227 101 LEU C C 1
ATOM 3105 O O . LEU C 1 107 ? 23.25600 25.43600 61.83200 1.000 52.93737 101 LEU C O 1
ATOM 3110 N N . ALA C 1 108 ? 24.25800 23.97800 60.43400 1.000 50.30114 102 ALA C N 1
ATOM 3111 C CA . ALA C 1 108 ? 22.98900 23.35900 60.05800 1.000 45.06811 102 ALA C CA 1
ATOM 3112 C C . ALA C 1 108 ? 22.31100 22.71000 61.25800 1.000 46.60812 102 ALA C C 1
ATOM 3113 O O . ALA C 1 108 ? 21.08900 22.82700 61.42900 1.000 43.69762 102 ALA C O 1
ATOM 3115 N N . LEU C 1 109 ? 23.08700 22.00000 62.08500 1.000 46.04311 103 LEU C N 1
ATOM 3116 C CA . LEU C 1 109 ? 22.53300 21.35900 63.27500 1.000 50.26859 103 LEU C CA 1
ATOM 3117 C C . LEU C 1 109 ? 22.14500 22.38200 64.33800 1.000 55.91467 103 LEU C C 1
ATOM 3118 O O . LEU C 1 109 ? 21.12400 22.21800 65.01700 1.000 61.15118 103 LEU C O 1
ATOM 3123 N N . LYS C 1 110 ? 22.95900 23.42600 64.52600 1.000 53.58958 104 LYS C N 1
ATOM 3124 C CA . LYS C 1 110 ? 22.57100 24.50100 65.43700 1.000 53.36809 104 LYS C CA 1
ATOM 3125 C C . LYS C 1 110 ? 21.28700 25.17400 64.96700 1.000 54.87470 104 LYS C C 1
ATOM 3126 O O . LYS C 1 110 ? 20.41600 25.50400 65.78100 1.000 55.47659 104 LYS C O 1
ATOM 3132 N N . GLN C 1 111 ? 21.17000 25.41300 63.65500 1.000 54.37172 105 GLN C N 1
ATOM 3133 C CA . GLN C 1 111 ? 19.92900 25.94500 63.10100 1.000 56.09430 105 GLN C CA 1
ATOM 3134 C C . GLN C 1 111 ? 18.75700 25.04300 63.45400 1.000 59.34819 105 GLN C C 1
ATOM 3135 O O . GLN C 1 111 ? 17.68500 25.52300 63.84800 1.000 65.82942 105 GLN C O 1
ATOM 3141 N N . LEU C 1 112 ? 18.94100 23.73000 63.30600 1.000 55.98116 106 LEU C N 1
ATOM 3142 C CA . LEU C 1 112 ? 17.87700 22.78600 63.61700 1.000 58.13457 106 LEU C CA 1
ATOM 3143 C C . LEU C 1 112 ? 17.61400 22.71500 65.11900 1.000 62.09430 106 LEU C C 1
ATOM 3144 O O . LEU C 1 112 ? 16.45300 22.71300 65.54900 1.000 61.26553 106 LEU C O 1
ATOM 3149 N N . ILE C 1 113 ? 18.67800 22.67000 65.93100 1.000 58.58383 107 ILE C N 1
ATOM 3150 C CA . ILE C 1 113 ? 18.52900 22.44600 67.37100 1.000 57.88668 107 ILE C CA 1
ATOM 3151 C C . ILE C 1 113 ? 17.65900 23.52300 68.01400 1.000 59.91273 107 ILE C C 1
ATOM 3152 O O . ILE C 1 113 ? 16.83400 23.23200 68.89000 1.000 60.17094 107 ILE C O 1
ATOM 3157 N N . GLU C 1 114 ? 17.83300 24.78200 67.60800 1.000 60.32070 108 GLU C N 1
ATOM 3158 C CA . GLU C 1 114 ? 17.06400 25.85400 68.22600 1.000 64.92315 108 GLU C CA 1
ATOM 3159 C C . GLU C 1 114 ? 15.64300 25.93700 67.68400 1.000 70.25575 108 GLU C C 1
ATOM 3160 O O . GLU C 1 114 ? 14.76500 26.48200 68.36300 1.000 71.80796 108 GLU C O 1
ATOM 3166 N N . GLU C 1 115 ? 15.39800 25.40400 66.49100 1.000 70.84973 109 GLU C N 1
ATOM 3167 C CA . GLU C 1 115 ? 14.04500 25.26800 65.97700 1.000 71.83676 109 GLU C CA 1
ATOM 3168 C C . GLU C 1 115 ? 13.28500 24.22000 66.78900 1.000 74.81805 109 GLU C C 1
ATOM 3169 O O . GLU C 1 115 ? 13.89000 23.35800 67.43200 1.000 71.28539 109 GLU C O 1
ATOM 3171 N N . SER C 1 120 ? 19.17500 18.66100 75.23700 1.000 80.45471 114 SER C N 1
ATOM 3172 C CA . SER C 1 120 ? 19.65900 17.49100 75.95600 1.000 80.73121 114 SER C CA 1
ATOM 3173 C C . SER C 1 120 ? 20.05600 16.38100 74.98900 1.000 76.48351 114 SER C C 1
ATOM 3174 O O . SER C 1 120 ? 19.61700 16.33800 73.83600 1.000 71.61068 114 SER C O 1
ATOM 3177 N N . LEU C 1 121 ? 20.88900 15.46300 75.48600 1.000 76.80325 115 LEU C N 1
ATOM 3178 C CA . LEU C 1 121 ? 21.37500 14.36300 74.66100 1.000 74.23241 115 LEU C CA 1
ATOM 3179 C C . LEU C 1 121 ? 20.35900 13.23800 74.50000 1.000 78.03905 115 LEU C C 1
ATOM 3180 O O . LEU C 1 121 ? 20.58400 12.34100 73.68100 1.000 81.85860 115 LEU C O 1
ATOM 3182 N N . LYS C 1 122 ? 19.24600 13.27000 75.24100 1.000 77.18711 116 LYS C N 1
ATOM 3183 C CA . LYS C 1 122 ? 18.24700 12.20900 75.13900 1.000 79.69315 116 LYS C CA 1
ATOM 3184 C C . LYS C 1 122 ? 17.33900 12.37800 73.92500 1.000 80.29560 116 LYS C C 1
ATOM 3185 O O . LYS C 1 122 ? 16.92600 11.38000 73.32200 1.000 79.88131 116 LYS C O 1
ATOM 3187 N N . GLU C 1 123 ? 17.01900 13.62000 73.55100 1.000 80.35162 117 GLU C N 1
ATOM 3188 C CA . GLU C 1 123 ? 16.18100 13.90900 72.39300 1.000 80.50486 117 GLU C CA 1
ATOM 3189 C C . GLU C 1 123 ? 16.96100 13.93200 71.07700 1.000 76.22325 117 GLU C C 1
ATOM 3190 O O . GLU C 1 123 ? 16.51000 14.58100 70.12800 1.000 78.37814 117 GLU C O 1
ATOM 3192 N N . GLN C 1 124 ? 18.11000 13.24900 71.00400 1.000 71.47886 118 GLN C N 1
ATOM 3193 C CA . GLN C 1 124 ? 18.88800 13.21000 69.76800 1.000 69.54861 118 GLN C CA 1
ATOM 3194 C C . GLN C 1 124 ? 18.10500 12.57200 68.62800 1.000 73.40256 118 GLN C C 1
ATOM 3195 O O . GLN C 1 124 ? 18.28400 12.95400 67.46200 1.000 67.71782 118 GLN C O 1
ATOM 3197 N N . GLY C 1 125 ? 17.26300 11.57900 68.93900 1.000 77.75351 119 GLY C N 1
ATOM 3198 C CA . GLY C 1 125 ? 16.45100 10.95600 67.90700 1.000 80.01488 119 GLY C CA 1
ATOM 3199 C C . GLY C 1 125 ? 15.58300 11.94300 67.14400 1.000 78.66273 119 GLY C C 1
ATOM 3200 O O . GLY C 1 125 ? 15.40900 11.81600 65.92900 1.000 76.84935 119 GLY C O 1
ATOM 3201 N N . LEU C 1 126 ? 15.04800 12.95500 67.83400 1.000 79.49338 120 LEU C N 1
ATOM 3202 C CA . LEU C 1 126 ? 14.26100 13.96100 67.12600 1.000 76.05781 120 LEU C CA 1
ATOM 3203 C C . LEU C 1 126 ? 15.16000 14.80800 66.23900 1.000 67.87124 120 LEU C C 1
ATOM 3204 O O . LEU C 1 126 ? 14.77000 15.17400 65.12500 1.000 63.54415 120 LEU C O 1
ATOM 3209 N N . VAL C 1 127 ? 16.36100 15.13900 66.71600 1.000 65.73360 121 VAL C N 1
ATOM 3210 C CA . VAL C 1 127 ? 17.27600 15.89900 65.87300 1.000 65.79810 121 VAL C CA 1
ATOM 3211 C C . VAL C 1 127 ? 17.73300 15.03900 64.70100 1.000 69.87632 121 VAL C C 1
ATOM 3212 O O . VAL C 1 127 ? 17.81100 15.51300 63.56100 1.000 74.59496 121 VAL C O 1
ATOM 3216 N N . MET C 1 128 ? 18.01600 13.75400 64.95500 1.000 68.47439 122 MET C N 1
ATOM 3217 C CA . MET C 1 128 ? 18.42000 12.86000 63.87200 1.000 66.34729 122 MET C CA 1
ATOM 3218 C C . MET C 1 128 ? 17.34400 12.78500 62.79600 1.000 61.91743 122 MET C C 1
ATOM 3219 O O . MET C 1 128 ? 17.64800 12.87200 61.59800 1.000 55.72069 122 MET C O 1
ATOM 3224 N N . LYS C 1 129 ? 16.07600 12.65600 63.21000 1.000 59.89537 123 LYS C N 1
ATOM 3225 C CA . LYS C 1 129 ? 14.97900 12.56800 62.25200 1.000 60.57034 123 LYS C CA 1
ATOM 3226 C C . LYS C 1 129 ? 14.82100 13.86700 61.47200 1.000 60.97150 123 LYS C C 1
ATOM 3227 O O . LYS C 1 129 ? 14.63400 13.84200 60.25100 1.000 58.43565 123 LYS C O 1
ATOM 3229 N N . GLU C 1 130 ? 14.88300 15.01100 62.15900 1.000 58.70112 124 GLU C N 1
ATOM 3230 C CA . GLU C 1 130 ? 14.74600 16.28800 61.46500 1.000 58.82636 124 GLU C CA 1
ATOM 3231 C C . GLU C 1 130 ? 15.96800 16.60400 60.60600 1.000 56.86876 124 GLU C C 1
ATOM 3232 O O . GLU C 1 130 ? 15.83500 17.25700 59.56400 1.000 60.06356 124 GLU C O 1
ATOM 3234 N N . ALA C 1 131 ? 17.16500 16.18700 61.03800 1.000 51.90140 125 ALA C N 1
ATOM 3235 C CA . ALA C 1 131 ? 18.36800 16.41700 60.23600 1.000 47.07830 125 ALA C CA 1
ATOM 3236 C C . ALA C 1 131 ? 18.31700 15.65200 58.92000 1.000 46.19120 125 ALA C C 1
ATOM 3237 O O . ALA C 1 131 ? 18.71700 16.17800 57.87300 1.000 37.35589 125 ALA C O 1
ATOM 3239 N N . LYS C 1 132 ? 17.85200 14.40100 58.96000 1.000 51.28584 126 LYS C N 1
ATOM 3240 C CA . LYS C 1 132 ? 17.85700 13.57100 57.76100 1.000 60.00562 126 LYS C CA 1
ATOM 3241 C C . LYS C 1 132 ? 17.00100 14.18500 56.66100 1.000 65.18093 126 LYS C C 1
ATOM 3242 O O . LYS C 1 132 ? 17.35300 14.10800 55.48000 1.000 67.93488 126 LYS C O 1
ATOM 3248 N N . ILE C 1 133 ? 15.88200 14.81200 57.02800 1.000 62.63146 127 ILE C N 1
ATOM 3249 C CA . ILE C 1 133 ? 15.03900 15.44700 56.02000 1.000 60.87055 127 ILE C CA 1
ATOM 3250 C C . ILE C 1 133 ? 15.68100 16.73600 55.52000 1.000 55.25550 127 ILE C C 1
ATOM 3251 O O . ILE C 1 133 ? 15.61500 17.05300 54.32800 1.000 56.72085 127 ILE C O 1
ATOM 3256 N N . LYS C 1 134 ? 16.29000 17.51100 56.42100 1.000 53.38728 128 LYS C N 1
ATOM 3257 C CA . LYS C 1 134 ? 16.83400 18.80800 56.03000 1.000 53.03245 128 LYS C CA 1
ATOM 3258 C C . LYS C 1 134 ? 18.18300 18.68000 55.33100 1.000 55.98736 128 LYS C C 1
ATOM 3259 O O . LYS C 1 134 ? 18.46500 19.42700 54.38800 1.000 53.86251 128 LYS C O 1
ATOM 3262 N N . LEU C 1 135 ? 19.03600 17.76200 55.78000 1.000 56.67783 129 LEU C N 1
ATOM 3263 C CA . LEU C 1 135 ? 20.36800 17.62200 55.20300 1.000 53.75744 129 LEU C CA 1
ATOM 3264 C C . LEU C 1 135 ? 20.46400 16.52700 54.15600 1.000 57.28142 129 LEU C C 1
ATOM 3265 O O . LEU C 1 135 ? 21.23000 16.66700 53.19700 1.000 56.38398 129 LEU C O 1
ATOM 3270 N N . GLY C 1 136 ? 19.70300 15.45400 54.30700 1.000 55.69802 130 GLY C N 1
ATOM 3271 C CA . GLY C 1 136 ? 19.69000 14.42600 53.28200 1.000 55.17472 130 GLY C CA 1
ATOM 3272 C C . GLY C 1 136 ? 21.03100 13.72500 53.19100 1.000 53.55390 130 GLY C C 1
ATOM 3273 O O . GLY C 1 136 ? 21.63800 13.35900 54.20200 1.000 46.73409 130 GLY C O 1
ATOM 3274 N N . ALA C 1 137 ? 21.50400 13.54100 51.95800 1.000 52.25890 131 ALA C N 1
ATOM 3275 C CA . ALA C 1 137 ? 22.72400 12.80200 51.67400 1.000 46.66255 131 ALA C CA 1
ATOM 3276 C C . ALA C 1 137 ? 23.95400 13.69200 51.58100 1.000 42.04152 131 ALA C C 1
ATOM 3277 O O . ALA C 1 137 ? 25.01500 13.21200 51.17500 1.000 47.92983 131 ALA C O 1
ATOM 3279 N N . SER C 1 138 ? 23.82900 14.97800 51.90600 1.000 35.06255 132 SER C N 1
ATOM 3280 C CA . SER C 1 138 ? 24.99200 15.84500 52.01900 1.000 34.30253 132 SER C CA 1
ATOM 3281 C C . SER C 1 138 ? 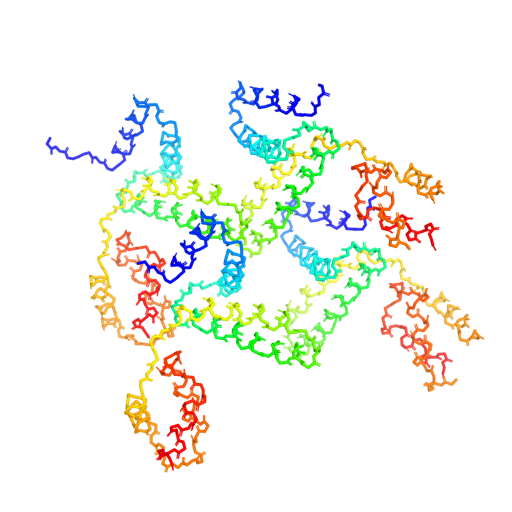25.75900 15.58700 53.31100 1.000 38.93689 132 SER C C 1
ATOM 3282 O O . SER C 1 138 ? 26.81100 16.19700 53.51500 1.000 41.28515 132 SER C O 1
ATOM 3285 N N . VAL C 1 139 ? 25.23600 14.72700 54.19200 1.000 41.88490 133 VAL C N 1
ATOM 3286 C CA . VAL C 1 139 ? 25.93300 14.25800 55.39100 1.000 40.24451 133 VAL C CA 1
ATOM 3287 C C . VAL C 1 139 ? 25.66400 12.76300 55.51500 1.000 36.80089 133 VAL C C 1
ATOM 3288 O O . VAL C 1 139 ? 24.52300 12.31400 55.36400 1.000 40.63267 133 VAL C O 1
ATOM 3292 N N . ASP C 1 140 ? 26.69400 11.99500 55.84300 1.000 36.73950 134 ASP C N 1
ATOM 3293 C CA . ASP C 1 140 ? 26.46700 10.57500 56.04400 1.000 48.95470 134 ASP C CA 1
ATOM 3294 C C . ASP C 1 140 ? 25.99800 10.34300 57.48100 1.000 43.76047 134 ASP C C 1
ATOM 3295 O O . ASP C 1 140 ? 26.19900 11.18200 58.36600 1.000 42.46241 134 ASP C O 1
ATOM 3300 N N . GLY C 1 141 ? 25.36400 9.18500 57.69700 1.000 43.76406 135 GLY C N 1
ATOM 3301 C CA . GLY C 1 141 ? 24.71800 8.92300 58.97700 1.000 50.08874 135 GLY C CA 1
ATOM 3302 C C . GLY C 1 141 ? 25.65100 9.00300 60.17400 1.000 51.98252 135 GLY C C 1
ATOM 3303 O O . GLY C 1 141 ? 25.33500 9.65700 61.17200 1.000 49.81486 135 GLY C O 1
ATOM 3304 N N . LYS C 1 142 ? 26.81000 8.33600 60.09200 1.000 53.34506 136 LYS C N 1
ATOM 3305 C CA . LYS C 1 142 ? 27.73700 8.31500 61.22300 1.000 51.38166 136 LYS C CA 1
ATOM 3306 C C . LYS C 1 142 ? 28.19700 9.71400 61.57300 1.000 46.24738 136 LYS C C 1
ATOM 3307 O O . LYS C 1 142 ? 28.23700 10.08600 62.74900 1.000 46.78235 136 LYS C O 1
ATOM 3313 N N . ARG C 1 143 ? 28.53800 10.51100 60.56100 1.000 49.13775 137 ARG C N 1
ATOM 3314 C CA . ARG C 1 143 ? 29.00200 11.86400 60.83100 1.000 50.37557 137 ARG C CA 1
ATOM 3315 C C . ARG C 1 143 ? 27.90100 12.69100 61.46900 1.000 48.58449 137 ARG C C 1
ATOM 3316 O O . ARG C 1 143 ? 28.16000 13.48700 62.38500 1.000 43.44620 137 ARG C O 1
ATOM 3324 N N . LEU C 1 144 ? 26.65500 12.47600 61.03100 1.000 37.68713 138 LEU C N 1
ATOM 3325 C CA . LEU C 1 144 ? 25.53100 13.20200 61.60200 1.000 45.71393 138 LEU C CA 1
ATOM 3326 C C . LEU C 1 144 ? 25.34700 12.83400 63.06400 1.000 46.24936 138 LEU C C 1
ATOM 3327 O O . LEU C 1 144 ? 25.17500 13.71400 63.91500 1.000 52.89729 138 LEU C O 1
ATOM 3332 N N . ASN C 1 145 ? 25.42200 11.53900 63.37400 1.000 48.61187 139 ASN C N 1
ATOM 3333 C CA . ASN C 1 145 ? 25.26100 11.07600 64.75200 1.000 59.08536 139 ASN C CA 1
ATOM 3334 C C . ASN C 1 145 ? 26.34700 11.64100 65.66600 1.000 56.67005 139 ASN C C 1
ATOM 3335 O O . ASN C 1 145 ? 26.05600 12.17600 66.74000 1.000 57.44527 139 ASN C O 1
ATOM 3340 N N . LEU C 1 146 ? 27.60700 11.54400 65.24700 1.000 53.37119 140 LEU C N 1
ATOM 3341 C CA . LEU C 1 146 ? 28.70500 11.98900 66.10000 1.000 47.67176 140 LEU C CA 1
ATOM 3342 C C . LEU C 1 146 ? 28.69800 13.49900 66.29700 1.000 49.22219 140 LEU C C 1
ATOM 3343 O O . LEU C 1 146 ? 29.02900 13.98800 67.38100 1.000 56.57914 140 LEU C O 1
ATOM 3348 N N . ALA C 1 147 ? 28.34300 14.26400 65.26300 1.000 50.05317 141 ALA C N 1
ATOM 3349 C CA . ALA C 1 147 ? 28.30300 15.71200 65.43200 1.000 53.59110 141 ALA C CA 1
ATOM 3350 C C . ALA C 1 147 ? 27.16200 16.11900 66.35300 1.000 56.10241 141 ALA C C 1
ATOM 3351 O O . ALA C 1 147 ? 27.28200 17.10200 67.09500 1.000 61.81172 141 ALA C O 1
ATOM 3353 N N . LEU C 1 148 ? 26.05700 15.37000 66.31300 1.000 50.95161 142 LEU C N 1
ATOM 3354 C CA . LEU C 1 148 ? 24.93300 15.61900 67.20900 1.000 55.05110 142 LEU C CA 1
ATOM 3355 C C . LEU C 1 148 ? 25.33100 15.37200 68.65600 1.000 59.19943 142 LEU C C 1
ATOM 3356 O O . LEU C 1 148 ? 25.03400 16.18200 69.54300 1.000 63.45522 142 LEU C O 1
ATOM 3361 N N . LYS C 1 149 ? 25.98000 14.23400 68.91500 1.000 61.28249 143 LYS C N 1
ATOM 3362 C CA . LYS C 1 149 ? 26.50700 13.94200 70.24400 1.000 64.51058 143 LYS C CA 1
ATOM 3363 C C . LYS C 1 149 ? 27.42100 15.06000 70.73600 1.000 67.35636 143 LYS C C 1
ATOM 3364 O O . LYS C 1 149 ? 27.37500 15.43900 71.91100 1.000 76.83788 143 LYS C O 1
ATOM 3366 N N . GLU C 1 150 ? 28.27600 15.58400 69.85300 1.000 63.40700 144 GLU C N 1
ATOM 3367 C CA . GLU C 1 150 ? 29.19100 16.65300 70.24500 1.000 69.37256 144 GLU C CA 1
ATOM 3368 C C . GLU C 1 150 ? 28.44700 17.93600 70.60100 1.000 73.74467 144 GLU C C 1
ATOM 3369 O O . GLU C 1 150 ? 28.89000 18.67900 71.48300 1.000 80.28475 144 GLU C O 1
ATOM 3375 N N . LEU C 1 151 ? 27.32600 18.21800 69.93400 1.000 72.34049 145 LEU C N 1
ATOM 3376 C CA . LEU C 1 151 ? 26.59200 19.45000 70.21200 1.000 71.50221 145 LEU C CA 1
ATOM 3377 C C . LEU C 1 151 ? 25.66400 19.29900 71.41500 1.000 75.05618 145 LEU C C 1
ATOM 3378 O O . LEU C 1 151 ? 25.51800 20.23600 72.20900 1.000 77.84563 145 LEU C O 1
ATOM 3383 N N . LEU C 1 152 ? 25.03100 18.14100 71.57100 1.000 74.13007 146 LEU C N 1
ATOM 3384 C CA . LEU C 1 152 ? 24.11500 17.92800 72.69000 1.000 70.93395 146 LEU C CA 1
ATOM 3385 C C . LEU C 1 152 ? 24.82300 17.28000 73.88200 1.000 67.57262 146 LEU C C 1
ATOM 3386 O O . LEU C 1 152 ? 24.19300 16.93900 74.88100 1.000 66.88656 146 LEU C O 1
ATOM 3391 N N . MET D 1 7 ? 3.51200 10.77300 6.22100 1.000 61.06089 1 MET D N 1
ATOM 3392 C CA . MET D 1 7 ? 2.13500 11.04300 6.66200 1.000 62.92607 1 MET D CA 1
ATOM 3393 C C . MET D 1 7 ? 2.05000 10.82000 8.16000 1.000 60.38084 1 MET D C 1
ATOM 3394 O O . MET D 1 7 ? 1.66200 11.70900 8.91600 1.000 62.13406 1 MET D O 1
ATOM 3396 N N . THR D 1 8 ? 2.39500 9.60400 8.57300 1.000 55.04963 2 THR D N 1
ATOM 3397 C CA . THR D 1 8 ? 2.69200 9.28600 9.95900 1.000 54.40006 2 THR D CA 1
ATOM 3398 C C . THR D 1 8 ? 3.98800 8.48800 9.97500 1.000 60.98561 2 THR D C 1
ATOM 3399 O O . THR D 1 8 ? 4.56500 8.17200 8.92900 1.000 64.86023 2 THR D O 1
ATOM 3403 N N . LEU D 1 9 ? 4.46800 8.20700 11.18400 1.000 59.36803 3 LEU D N 1
ATOM 3404 C CA . LEU D 1 9 ? 5.67000 7.40100 11.33700 1.000 60.40842 3 LEU D CA 1
ATOM 3405 C C . LEU D 1 9 ? 5.49700 6.03800 10.69700 1.000 64.52640 3 LEU D C 1
ATOM 3406 O O . LEU D 1 9 ? 6.46400 5.47700 10.17200 1.000 70.26000 3 LEU D O 1
ATOM 3411 N N . LYS D 1 10 ? 4.27500 5.49400 10.73400 1.000 61.05995 4 LYS D N 1
ATOM 3412 C CA . LYS D 1 10 ? 4.00900 4.21200 10.09500 1.000 55.89428 4 LYS D CA 1
ATOM 3413 C C . LYS D 1 10 ? 4.46000 4.22600 8.64100 1.000 51.91328 4 LYS D C 1
ATOM 3414 O O . LYS D 1 10 ? 5.13600 3.29800 8.18600 1.000 51.48490 4 LYS D O 1
ATOM 3420 N N . GLU D 1 11 ? 4.15400 5.30300 7.91700 1.000 43.33194 5 GLU D N 1
ATOM 3421 C CA . GLU D 1 11 ? 4.59100 5.39600 6.52800 1.000 49.26820 5 GLU D CA 1
ATOM 3422 C C . GLU D 1 11 ? 6.10700 5.50300 6.44000 1.000 46.74303 5 GLU D C 1
ATOM 3423 O O . GLU D 1 11 ? 6.73200 4.82200 5.62200 1.000 46.23714 5 GLU D O 1
ATOM 3425 N N . GLN D 1 12 ? 6.71500 6.32800 7.29700 1.000 44.00226 6 GLN D N 1
ATOM 3426 C CA . GLN D 1 12 ? 8.17100 6.43600 7.34700 1.000 43.66765 6 GLN D CA 1
ATOM 3427 C C . GLN D 1 12 ? 8.82900 5.09200 7.65000 1.000 41.88660 6 GLN D C 1
ATOM 3428 O O . GLN D 1 12 ? 9.83700 4.72700 7.03200 1.000 42.79418 6 GLN D O 1
ATOM 3434 N N . ILE D 1 13 ? 8.28300 4.35200 8.61200 1.000 39.67950 7 ILE D N 1
ATOM 3435 C CA . ILE D 1 13 ? 8.89800 3.10200 9.02900 1.000 38.12318 7 ILE D CA 1
ATOM 3436 C C . ILE D 1 13 ? 8.80300 2.04600 7.93500 1.000 42.08704 7 ILE D C 1
ATOM 3437 O O . ILE D 1 13 ? 9.72800 1.24900 7.75100 1.000 39.38332 7 ILE D O 1
ATOM 3442 N N . LEU D 1 14 ? 7.67700 1.98900 7.22200 1.000 43.64300 8 LEU D N 1
ATOM 3443 C CA . LEU D 1 14 ? 7.57400 1.06400 6.09200 1.000 48.63227 8 LEU D CA 1
ATOM 3444 C C . LEU D 1 14 ? 8.59200 1.40300 5.00700 1.000 54.71119 8 LEU D C 1
ATOM 3445 O O . LEU D 1 14 ? 9.12400 0.51100 4.33800 1.000 58.78814 8 LEU D O 1
ATOM 3450 N N . ASN D 1 15 ? 8.82700 2.69400 4.78000 1.000 46.30658 9 ASN D N 1
ATOM 3451 C CA . ASN D 1 15 ? 9.84800 3.10800 3.83000 1.000 51.60586 9 ASN D CA 1
ATOM 3452 C C . ASN D 1 15 ? 11.24000 2.68500 4.30000 1.000 49.23400 9 ASN D C 1
ATOM 3453 O O . ASN D 1 15 ? 12.08200 2.28000 3.49200 1.000 56.62309 9 ASN D O 1
ATOM 3458 N N . ASP D 1 16 ? 11.49500 2.76000 5.60900 1.000 47.99806 10 ASP D N 1
ATOM 3459 C CA . ASP D 1 16 ? 12.77000 2.30800 6.16700 1.000 46.34165 10 ASP D CA 1
ATOM 3460 C C . ASP D 1 16 ? 12.94400 0.79100 6.05700 1.000 45.22603 10 ASP D C 1
ATOM 3461 O O . ASP D 1 16 ? 14.07500 0.31000 5.92200 1.000 44.00359 10 ASP D O 1
ATOM 3466 N N . ILE D 1 17 ? 11.84600 0.02900 6.10800 1.000 42.50266 11 ILE D N 1
ATOM 3467 C CA . ILE D 1 17 ? 11.90400 -1.41100 5.85400 1.000 42.71151 11 ILE D CA 1
ATOM 3468 C C . ILE D 1 17 ? 12.27800 -1.68700 4.39500 1.000 51.44636 11 ILE D C 1
ATOM 3469 O O . ILE D 1 17 ? 13.14900 -2.51600 4.09900 1.000 47.04030 11 ILE D O 1
ATOM 3474 N N . LYS D 1 18 ? 11.60800 -1.00200 3.46400 1.000 51.09463 12 LYS D N 1
ATOM 3475 C CA . LYS D 1 18 ? 11.92300 -1.16000 2.04900 1.000 52.15556 12 LYS D CA 1
ATOM 3476 C C . LYS D 1 18 ? 13.35500 -0.73000 1.77000 1.000 62.12876 12 LYS D C 1
ATOM 3477 O O . LYS D 1 18 ? 14.07900 -1.39900 1.02300 1.000 55.97080 12 LYS D O 1
ATOM 3480 N N . GLU D 1 19 ? 13.77100 0.40200 2.34900 1.000 59.66703 13 GLU D N 1
ATOM 3481 C CA . GLU D 1 19 ? 15.15500 0.84500 2.21900 1.000 61.23211 13 GLU D CA 1
ATOM 3482 C C . GLU D 1 19 ? 16.12300 -0.20800 2.74900 1.000 62.34289 13 GLU D C 1
ATOM 3483 O O . GLU D 1 19 ? 17.15700 -0.48000 2.12500 1.000 62.20990 13 GLU D O 1
ATOM 3486 N N . ALA D 1 20 ? 15.81000 -0.79700 3.91300 1.000 56.10673 14 ALA D N 1
ATOM 3487 C CA . ALA D 1 20 ? 16.67600 -1.82100 4.49500 1.000 53.15905 14 ALA D CA 1
ATOM 3488 C C . ALA D 1 20 ? 16.75700 -3.06400 3.61500 1.000 50.66579 14 ALA D C 1
ATOM 3489 O O . ALA D 1 20 ? 17.83200 -3.66100 3.47100 1.000 52.08089 14 ALA D O 1
ATOM 3491 N N . MET D 1 21 ? 15.62900 -3.47000 3.01900 1.000 51.21457 15 MET D N 1
ATOM 3492 C CA . MET D 1 21 ? 15.64700 -4.63100 2.13800 1.000 53.64858 15 MET D CA 1
ATOM 3493 C C . MET D 1 21 ? 16.54100 -4.37600 0.92900 1.000 57.81345 15 MET D C 1
ATOM 3494 O O . MET D 1 21 ? 17.30200 -5.25800 0.51300 1.000 61.45619 15 MET D O 1
ATOM 3499 N N . LYS D 1 22 ? 16.47500 -3.16600 0.36500 1.000 63.11802 16 LYS D N 1
ATOM 3500 C CA . LYS D 1 22 ? 17.29400 -2.83300 -0.79500 1.000 67.63290 16 LYS D CA 1
ATOM 3501 C C . LYS D 1 22 ? 18.77500 -2.73400 -0.44900 1.000 77.01463 16 LYS D C 1
ATOM 3502 O O . LYS D 1 22 ? 19.61700 -2.83500 -1.34800 1.000 82.39264 16 LYS D O 1
ATOM 3508 N N . GLN D 1 23 ? 19.11500 -2.55300 0.82900 1.000 77.14103 17 GLN D N 1
ATOM 3509 C CA . GLN D 1 23 ? 20.50700 -2.49400 1.25700 1.000 74.90173 17 GLN D CA 1
ATOM 3510 C C . GLN D 1 23 ? 21.01000 -3.80800 1.83900 1.000 66.06483 17 GLN D C 1
ATOM 3511 O O . GLN D 1 23 ? 22.18200 -3.89000 2.22100 1.000 62.67513 17 GLN D O 1
ATOM 3517 N N . LYS D 1 24 ? 20.15600 -4.83000 1.91200 1.000 63.53273 18 LYS D N 1
ATOM 3518 C CA . LYS D 1 24 ? 20.53300 -6.14400 2.43000 1.000 60.79781 18 LYS D CA 1
ATOM 3519 C C . LYS D 1 24 ? 20.91900 -6.07100 3.90400 1.000 59.42711 18 LYS D C 1
ATOM 3520 O O . LYS D 1 24 ? 21.72600 -6.87000 4.38100 1.000 61.60682 18 LYS D O 1
ATOM 3524 N N . ASP D 1 25 ? 20.34100 -5.10700 4.63200 1.000 53.60348 19 ASP D N 1
ATOM 3525 C CA . ASP D 1 25 ? 20.55700 -4.96800 6.07400 1.000 50.94585 19 ASP D CA 1
ATOM 3526 C C . ASP D 1 25 ? 19.45300 -5.75900 6.76700 1.000 50.26015 19 ASP D C 1
ATOM 3527 O O . ASP D 1 25 ? 18.41000 -5.23300 7.16800 1.000 44.68128 19 ASP D O 1
ATOM 3532 N N . ASP D 1 26 ? 19.70500 -7.06200 6.89900 1.000 43.19812 20 ASP D N 1
ATOM 3533 C CA . ASP D 1 26 ? 18.68500 -7.97300 7.40500 1.000 42.66850 20 ASP D CA 1
ATOM 3534 C C . ASP D 1 26 ? 18.29500 -7.64700 8.84000 1.000 42.10876 20 ASP D C 1
ATOM 3535 O O . ASP D 1 26 ? 17.12000 -7.76500 9.20900 1.000 41.22934 20 ASP D O 1
ATOM 3540 N N . PHE D 1 27 ? 19.26200 -7.23900 9.66700 1.000 44.23756 21 PHE D N 1
ATOM 3541 C CA . PHE D 1 27 ? 18.95100 -6.92700 11.05900 1.000 41.78938 21 PHE D CA 1
ATOM 3542 C C . PHE D 1 27 ? 18.00100 -5.74200 11.16000 1.000 36.32517 21 PHE D C 1
ATOM 3543 O O . PHE D 1 27 ? 17.03900 -5.76600 11.93900 1.000 36.38948 21 PHE D O 1
ATOM 3551 N N . LYS D 1 28 ? 18.26800 -4.68800 10.38600 1.000 33.06477 22 LYS D N 1
ATOM 3552 C CA . LYS D 1 28 ? 17.38400 -3.53000 10.38500 1.000 34.23327 22 LYS D CA 1
ATOM 3553 C C . LYS D 1 28 ? 15.99600 -3.90900 9.87400 1.000 39.77830 22 LYS D C 1
ATOM 3554 O O . LYS D 1 28 ? 14.98100 -3.58000 10.50800 1.000 31.64751 22 LYS D O 1
ATOM 3560 N N . ARG D 1 29 ? 15.94900 -4.67500 8.77500 1.000 32.29879 23 ARG D N 1
ATOM 3561 C CA . ARG D 1 29 ? 14.69000 -5.12400 8.18900 1.000 35.06081 23 ARG D CA 1
ATOM 3562 C C . ARG D 1 29 ? 13.83100 -5.88300 9.19800 1.000 40.13008 23 ARG D C 1
ATOM 3563 O O . ARG D 1 29 ? 12.63300 -5.60500 9.34500 1.000 38.46661 23 ARG D O 1
ATOM 3571 N N . ASP D 1 30 ? 14.42300 -6.87600 9.86700 1.000 40.35398 24 ASP D N 1
ATOM 3572 C CA . ASP D 1 30 ? 13.68300 -7.75100 10.77000 1.000 37.72496 24 ASP D CA 1
ATOM 3573 C C . ASP D 1 30 ? 13.24800 -7.01500 12.03300 1.000 37.69360 24 ASP D C 1
ATOM 3574 O O . ASP D 1 30 ? 12.14300 -7.24600 12.55200 1.000 27.30541 24 ASP D O 1
ATOM 3579 N N . SER D 1 31 ? 14.09700 -6.12000 12.53700 1.000 35.18876 25 SER D N 1
ATOM 3580 C CA . SER D 1 31 ? 13.72300 -5.33900 13.71000 1.000 36.44173 25 SER D CA 1
ATOM 3581 C C . SER D 1 31 ? 12.54200 -4.43000 13.38400 1.000 40.77656 25 SER D C 1
ATOM 3582 O O . SER D 1 31 ? 11.56100 -4.36700 14.13300 1.000 43.33018 25 SER D O 1
ATOM 3585 N N . LEU D 1 32 ? 12.62500 -3.71200 12.26300 1.000 40.74376 26 LEU D N 1
ATOM 3586 C CA . LEU D 1 32 ? 11.54000 -2.82400 11.87200 1.000 39.98015 26 LEU D CA 1
ATOM 3587 C C . LEU D 1 32 ? 10.29400 -3.59300 11.44400 1.000 41.34258 26 LEU D C 1
ATOM 3588 O O . LEU D 1 32 ? 9.17700 -3.11400 11.65500 1.000 40.76934 26 LEU D O 1
ATOM 3593 N N . ARG D 1 33 ? 10.45800 -4.76300 10.81700 1.000 38.72503 27 ARG D N 1
ATOM 3594 C CA . ARG D 1 33 ? 9.30300 -5.61600 10.57200 1.000 30.26999 27 ARG D CA 1
ATOM 3595 C C . ARG D 1 33 ? 8.64100 -5.99700 11.88900 1.000 33.45045 27 ARG D C 1
ATOM 3596 O O . ARG D 1 33 ? 7.40800 -6.04100 11.99400 1.000 32.28227 27 ARG D O 1
ATOM 3604 N N . THR D 1 34 ? 9.45700 -6.26300 12.90700 1.000 34.05138 28 THR D N 1
ATOM 3605 C CA . THR D 1 34 ? 8.93300 -6.57100 14.22800 1.000 34.23175 28 THR D CA 1
ATOM 3606 C C . THR D 1 34 ? 8.09900 -5.41500 14.76100 1.000 30.27677 28 THR D C 1
ATOM 3607 O O . THR D 1 34 ? 7.00100 -5.61900 15.28900 1.000 35.34889 28 THR D O 1
ATOM 3611 N N . LEU D 1 35 ? 8.59200 -4.18900 14.60000 1.000 29.10552 29 LEU D N 1
ATOM 3612 C CA . LEU D 1 35 ? 7.82800 -3.01800 15.01600 1.000 32.58828 29 LEU D CA 1
ATOM 3613 C C . LEU D 1 35 ? 6.54200 -2.88200 14.20300 1.000 37.72673 29 LEU D C 1
ATOM 3614 O O . LEU D 1 35 ? 5.46400 -2.60600 14.75200 1.000 35.34582 29 LEU D O 1
ATOM 3619 N N . ASN D 1 36 ? 6.63600 -3.09600 12.89000 1.000 39.32677 30 ASN D N 1
ATOM 3620 C CA . ASN D 1 36 ? 5.46600 -2.97600 12.03100 1.000 38.90572 30 ASN D CA 1
ATOM 3621 C C . ASN D 1 36 ? 4.40000 -4.01100 12.37200 1.000 34.67556 30 ASN D C 1
ATOM 3622 O O . ASN D 1 36 ? 3.20000 -3.71300 12.31100 1.000 39.24031 30 ASN D O 1
ATOM 3627 N N . ALA D 1 37 ? 4.80300 -5.23000 12.73400 1.000 30.83848 31 ALA D N 1
ATOM 3628 C CA . ALA D 1 37 ? 3.79700 -6.22400 13.10500 1.000 28.08988 31 ALA D CA 1
ATOM 3629 C C . ALA D 1 37 ? 2.99700 -5.77300 14.32000 1.000 32.40648 31 ALA D C 1
ATOM 3630 O O . ALA D 1 37 ? 1.76900 -5.93900 14.35700 1.000 33.91411 31 ALA D O 1
ATOM 3632 N N . ALA D 1 38 ? 3.66700 -5.16100 15.30500 1.000 34.31620 32 ALA D N 1
ATOM 3633 C CA . ALA D 1 38 ? 2.96900 -4.65800 16.49000 1.000 31.52501 32 ALA D CA 1
ATOM 3634 C C . ALA D 1 38 ? 1.96700 -3.57000 16.12100 1.000 31.47069 32 ALA D C 1
ATOM 3635 O O . ALA D 1 38 ? 0.86500 -3.52300 16.67900 1.000 36.22980 32 ALA D O 1
ATOM 3637 N N . PHE D 1 39 ? 2.34200 -2.67800 15.19400 1.000 29.07561 33 PHE D N 1
ATOM 3638 C CA . PHE D 1 39 ? 1.41300 -1.67000 14.69200 1.000 33.17451 33 PHE D CA 1
ATOM 3639 C C . PHE D 1 39 ? 0.18000 -2.33400 14.09900 1.000 37.30697 33 PHE D C 1
ATOM 3640 O O . PHE D 1 39 ? -0.95000 -2.05100 14.50700 1.000 35.89608 33 PHE D O 1
ATOM 3648 N N . LYS D 1 40 ? 0.39400 -3.23700 13.13700 1.000 39.02992 34 LYS D N 1
ATOM 3649 C CA . LYS D 1 40 ? -0.69500 -3.97100 12.50700 1.000 38.43020 34 LYS D CA 1
ATOM 3650 C C . LYS D 1 40 ? -1.59600 -4.64000 13.53700 1.000 37.81424 34 LYS D C 1
ATOM 3651 O O . LYS D 1 40 ? -2.82900 -4.60300 13.42100 1.000 42.52438 34 LYS D O 1
ATOM 3654 N N . GLN D 1 41 ? -0.99700 -5.27000 14.54400 1.000 36.42720 35 GLN D N 1
ATOM 3655 C CA . GLN D 1 41 ? -1.78500 -6.02700 15.50200 1.000 42.76752 35 GLN D CA 1
ATOM 3656 C C . GLN D 1 41 ? -2.79600 -5.12400 16.19900 1.000 46.71910 35 GLN D C 1
ATOM 3657 O O . GLN D 1 41 ? -3.97000 -5.47900 16.34000 1.000 55.14597 35 GLN D O 1
ATOM 3663 N N . ILE D 1 42 ? -2.36100 -3.92600 16.59200 1.000 39.66175 36 ILE D N 1
ATOM 3664 C CA . ILE D 1 42 ? -3.23700 -2.97800 17.27100 1.000 38.88965 36 ILE D CA 1
ATOM 3665 C C . ILE D 1 42 ? -4.30400 -2.43800 16.33300 1.000 38.33733 36 ILE D C 1
ATOM 3666 O O . ILE D 1 42 ? -5.48200 -2.33600 16.70400 1.000 40.25831 36 ILE D O 1
ATOM 3671 N N . GLU D 1 43 ? -3.92800 -2.12200 15.09700 1.000 37.57275 37 GLU D N 1
ATOM 3672 C CA . GLU D 1 43 ? -4.91200 -1.59900 14.15700 1.000 41.46686 37 GLU D CA 1
ATOM 3673 C C . GLU D 1 43 ? -6.01000 -2.62100 13.89400 1.000 40.91043 37 GLU D C 1
ATOM 3674 O O . GLU D 1 43 ? -7.18500 -2.25800 13.74400 1.000 42.75598 37 GLU D O 1
ATOM 3680 N N . VAL D 1 44 ? -5.65600 -3.90400 13.84400 1.000 39.04179 38 VAL D N 1
ATOM 3681 C CA . VAL D 1 44 ? -6.67100 -4.93100 13.62700 1.000 42.63859 38 VAL D CA 1
ATOM 3682 C C . VAL D 1 44 ? -7.48200 -5.16800 14.90000 1.000 44.63513 38 VAL D C 1
ATOM 3683 O O . VAL D 1 44 ? -8.72300 -5.20200 14.87700 1.000 40.74990 38 VAL D O 1
ATOM 3687 N N . ASP D 1 45 ? -6.79600 -5.32800 16.03300 1.000 40.27499 39 ASP D N 1
ATOM 3688 C CA . ASP D 1 45 ? -7.51100 -5.62900 17.26900 1.000 43.15400 39 ASP D CA 1
ATOM 3689 C C . ASP D 1 45 ? -8.43800 -4.49200 17.68500 1.000 39.68308 39 ASP D C 1
ATOM 3690 O O . ASP D 1 45 ? -9.54400 -4.73800 18.17300 1.000 42.23625 39 ASP D O 1
ATOM 3695 N N . GLU D 1 46 ? -7.99200 -3.25000 17.55300 1.000 43.05275 40 GLU D N 1
ATOM 3696 C CA . GLU D 1 46 ? -8.76200 -2.11300 18.03200 1.000 38.30617 40 GLU D CA 1
ATOM 3697 C C . GLU D 1 46 ? -9.52900 -1.39600 16.92800 1.000 39.66247 40 GLU D C 1
ATOM 3698 O O . GLU D 1 46 ? -10.21800 -0.41400 17.21900 1.000 39.58943 40 GLU D O 1
ATOM 3704 N N . ARG D 1 47 ? -9.43100 -1.85700 15.67900 1.000 40.08093 41 ARG D N 1
ATOM 3705 C CA . ARG D 1 47 ? -10.08700 -1.21800 14.53000 1.000 41.26768 41 ARG D CA 1
ATOM 3706 C C . ARG D 1 47 ? -9.86000 0.29300 14.55300 1.000 42.61466 41 ARG D C 1
ATOM 3707 O O . ARG D 1 47 ? -10.79200 1.08900 14.57500 1.000 41.52946 41 ARG D O 1
ATOM 3715 N N . ILE D 1 48 ? -8.58400 0.67700 14.57000 1.000 44.93353 42 ILE D N 1
ATOM 3716 C CA . ILE D 1 48 ? -8.19200 2.07700 14.56800 1.000 44.02386 42 ILE D CA 1
ATOM 3717 C C . ILE D 1 48 ? -7.10100 2.27500 13.52300 1.000 44.28843 42 ILE D C 1
ATOM 3718 O O . ILE D 1 48 ? -6.48500 1.32200 13.03900 1.000 40.54460 42 ILE D O 1
ATOM 3723 N N . GLU D 1 49 ? -6.87000 3.53800 13.18000 1.000 43.42809 43 GLU D N 1
ATOM 3724 C CA . GLU D 1 49 ? -5.68600 3.94700 12.44100 1.000 41.51648 43 GLU D CA 1
ATOM 3725 C C . GLU D 1 49 ? -4.72600 4.64900 13.39700 1.000 36.14478 43 GLU D C 1
ATOM 3726 O O . GLU D 1 49 ? -5.14200 5.49200 14.19500 1.000 41.90801 43 GLU D O 1
ATOM 3732 N N . LEU D 1 50 ? -3.44700 4.30500 13.31500 1.000 35.22988 44 LEU D N 1
ATOM 3733 C CA . LEU D 1 50 ? -2.46100 4.80100 14.26800 1.000 36.17041 44 LEU D CA 1
ATOM 3734 C C . LEU D 1 50 ? -2.05700 6.22900 13.94100 1.000 38.56962 44 LEU D C 1
ATOM 3735 O O . LEU D 1 50 ? -1.55300 6.50200 12.85000 1.000 48.22885 44 LEU D O 1
ATOM 3740 N N . ASP D 1 51 ? -2.25600 7.13000 14.89200 1.000 37.86791 45 ASP D N 1
ATOM 3741 C CA . ASP D 1 51 ? -1.62800 8.43800 14.84900 1.000 36.81899 45 ASP D CA 1
ATOM 3742 C C . ASP D 1 51 ? -0.28500 8.36700 15.58100 1.000 38.77735 45 ASP D C 1
ATOM 3743 O O . ASP D 1 51 ? 0.02900 7.37200 16.24400 1.000 36.11769 45 ASP D O 1
ATOM 3748 N N . ASN D 1 52 ? 0.50400 9.44900 15.47800 1.000 40.21355 46 ASN D N 1
ATOM 3749 C CA . ASN D 1 52 ? 1.85200 9.45800 16.05200 1.000 38.22749 46 ASN D CA 1
ATOM 3750 C C . ASN D 1 52 ? 1.83500 9.28100 17.57100 1.000 38.17738 46 ASN D C 1
ATOM 3751 O O . ASN D 1 52 ? 2.76500 8.68800 18.12900 1.000 37.62666 46 ASN D O 1
ATOM 3756 N N . GLU D 1 53 ? 0.80600 9.80000 18.25300 1.000 38.71306 47 GLU D N 1
ATOM 3757 C CA . GLU D 1 53 ? 0.70900 9.66400 19.70900 1.000 39.77637 47 GLU D CA 1
ATOM 3758 C C . GLU D 1 53 ? 0.75700 8.20400 20.13700 1.000 35.67199 47 GLU D C 1
ATOM 3759 O O . GLU D 1 53 ? 1.47400 7.83800 21.07800 1.000 35.51573 47 GLU D O 1
ATOM 3765 N N . ARG D 1 54 ? -0.02700 7.35300 19.47200 1.000 34.21158 48 ARG D N 1
ATOM 3766 C CA . ARG D 1 54 ? -0.06600 5.93900 19.83200 1.000 30.97399 48 ARG D CA 1
ATOM 3767 C C . ARG D 1 54 ? 1.18400 5.19800 19.36200 1.000 31.85317 48 ARG D C 1
ATOM 3768 O O . ARG D 1 54 ? 1.63900 4.26300 20.03600 1.000 30.50936 48 ARG D O 1
ATOM 3776 N N . ILE D 1 55 ? 1.74700 5.58500 18.21400 1.000 33.99289 49 ILE D N 1
ATOM 3777 C CA . ILE D 1 55 ? 2.97500 4.93900 17.77400 1.000 35.90062 49 ILE D CA 1
ATOM 3778 C C . ILE D 1 55 ? 4.07900 5.14400 18.81100 1.000 26.37628 49 ILE D C 1
ATOM 3779 O O . ILE D 1 55 ? 4.74000 4.18400 19.21000 1.000 27.67093 49 ILE D O 1
ATOM 3784 N N . TYR D 1 56 ? 4.22200 6.36700 19.33500 1.000 27.19924 50 TYR D N 1
ATOM 3785 C CA . TYR D 1 56 ? 5.22100 6.63400 20.37600 1.000 28.46961 50 TYR D CA 1
ATOM 3786 C C . TYR D 1 56 ? 5.04300 5.71000 21.57400 1.000 30.38612 50 TYR D C 1
ATOM 3787 O O . TYR D 1 56 ? 6.01400 5.13700 22.08600 1.000 36.19404 50 TYR D O 1
ATOM 3796 N N . LYS D 1 57 ? 3.80200 5.55000 22.03700 1.000 34.77619 51 LYS D N 1
ATOM 3797 C CA . LYS D 1 57 ? 3.52900 4.66500 23.16500 1.000 27.95729 51 LYS D CA 1
ATOM 3798 C C . LYS D 1 57 ? 3.86400 3.22100 22.82400 1.000 30.36231 51 LYS D C 1
ATOM 3799 O O . LYS D 1 57 ? 4.34900 2.46900 23.67500 1.000 26.20707 51 LYS D O 1
ATOM 3805 N N . ILE D 1 58 ? 3.59400 2.80600 21.58400 1.000 28.52101 52 ILE D N 1
ATOM 3806 C CA . ILE D 1 58 ? 3.93600 1.44800 21.18200 1.000 31.17241 52 ILE D CA 1
ATOM 3807 C C . ILE D 1 58 ? 5.44500 1.26900 21.20900 1.000 35.61885 52 ILE D C 1
ATOM 3808 O O . ILE D 1 58 ? 5.96400 0.26200 21.71300 1.000 33.45147 52 ILE D O 1
ATOM 3813 N N . ILE D 1 59 ? 6.17600 2.24900 20.66400 1.000 29.96040 53 ILE D N 1
ATOM 3814 C CA . ILE D 1 59 ? 7.63600 2.16800 20.66800 1.000 27.01478 53 ILE D CA 1
ATOM 3815 C C . ILE D 1 59 ? 8.15700 2.15200 22.10500 1.000 30.27402 53 ILE D C 1
ATOM 3816 O O . ILE D 1 59 ? 9.00000 1.32200 22.46400 1.000 34.67325 53 ILE D O 1
ATOM 3821 N N . ALA D 1 60 ? 7.65700 3.06700 22.95200 1.000 28.01034 54 ALA D N 1
ATOM 3822 C CA . ALA D 1 60 ? 8.13900 3.11400 24.33700 1.000 33.00996 54 ALA D CA 1
ATOM 3823 C C . ALA D 1 60 ? 7.95500 1.77300 25.04500 1.000 33.78962 54 ALA D C 1
ATOM 3824 O O . ALA D 1 60 ? 8.87000 1.30000 25.72500 1.000 33.93134 54 ALA D O 1
ATOM 3826 N N . SER D 1 61 ? 6.79400 1.12600 24.87000 1.000 31.43111 55 SER D N 1
ATOM 3827 C CA . SER D 1 61 ? 6.56600 -0.16700 25.51400 1.000 28.81173 55 SER D CA 1
ATOM 3828 C C . SER D 1 61 ? 7.47700 -1.24300 24.92700 1.000 35.44770 55 SER D C 1
ATOM 3829 O O . SER D 1 61 ? 7.97700 -2.10500 25.66200 1.000 33.88453 55 SER D O 1
ATOM 3832 N N . GLU D 1 62 ? 7.70700 -1.21100 23.60300 1.000 31.25891 56 GLU D N 1
ATOM 3833 C CA . GLU D 1 62 ? 8.64400 -2.14900 22.99300 1.000 34.17136 56 GLU D CA 1
ATOM 3834 C C . GLU D 1 62 ? 10.06600 -1.90200 23.47700 1.000 29.62413 56 GLU D C 1
ATOM 3835 O O . GLU D 1 62 ? 10.82700 -2.85500 23.67900 1.000 30.69511 56 GLU D O 1
ATOM 3841 N N . ILE D 1 63 ? 10.43800 -0.63600 23.68700 1.000 29.38367 57 ILE D N 1
ATOM 3842 C CA . ILE D 1 63 ? 11.75800 -0.33900 24.24200 1.000 32.80285 57 ILE D CA 1
ATOM 3843 C C . ILE D 1 63 ? 11.85900 -0.85500 25.67300 1.000 34.41715 57 ILE D C 1
ATOM 3844 O O . ILE D 1 63 ? 12.86300 -1.46800 26.05800 1.000 39.68271 57 ILE D O 1
ATOM 3849 N N . LYS D 1 64 ? 10.81200 -0.62300 26.47400 1.000 37.81050 58 LYS D N 1
ATOM 3850 C CA . LYS D 1 64 ? 10.81400 -1.01300 27.88400 1.000 32.99132 58 LYS D CA 1
ATOM 3851 C C . LYS D 1 64 ? 10.99000 -2.51700 28.04200 1.000 32.86452 58 LYS D C 1
ATOM 3852 O O . LYS D 1 64 ? 11.77700 -2.96800 28.88100 1.000 35.47313 58 LYS D O 1
ATOM 3855 N N . LYS D 1 65 ? 10.27600 -3.30900 27.23200 1.000 33.76342 59 LYS D N 1
ATOM 3856 C CA . LYS D 1 65 ? 10.41800 -4.76200 27.28800 1.000 30.41228 59 LYS D CA 1
ATOM 3857 C C . LYS D 1 65 ? 11.85000 -5.18900 27.00700 1.000 34.09622 59 LYS D C 1
ATOM 3858 O O . LYS D 1 65 ? 12.37200 -6.11000 27.64900 1.000 38.07260 59 LYS D O 1
ATOM 3860 N N . ARG D 1 66 ? 12.49600 -4.52700 26.04600 1.000 28.38248 60 ARG D N 1
ATOM 3861 C CA . ARG D 1 66 ? 13.86500 -4.85700 25.67700 1.000 30.20521 60 ARG D CA 1
ATOM 3862 C C . ARG D 1 66 ? 14.85100 -4.42600 26.75700 1.000 30.35476 60 ARG D C 1
ATOM 3863 O O . ARG D 1 66 ? 15.86300 -5.10100 26.97700 1.000 31.37806 60 ARG D O 1
ATOM 3871 N N . LYS D 1 67 ? 14.61700 -3.27300 27.39000 1.000 28.91738 61 LYS D N 1
ATOM 3872 C CA . LYS D 1 67 ? 15.45900 -2.88600 28.52000 1.000 28.44147 61 LYS D CA 1
ATOM 3873 C C . LYS D 1 67 ? 15.37100 -3.91100 29.64600 1.000 33.78190 61 LYS D C 1
ATOM 3874 O O . LYS D 1 67 ? 16.38700 -4.29600 30.22900 1.000 33.43083 61 LYS D O 1
ATOM 3880 N N . ASP D 1 68 ? 14.16800 -4.38800 29.94300 1.000 38.03083 62 ASP D N 1
ATOM 3881 C CA . ASP D 1 68 ? 14.02200 -5.43600 30.94400 1.000 39.36052 62 ASP D CA 1
ATOM 3882 C C . ASP D 1 68 ? 14.73500 -6.71200 30.50800 1.000 36.74216 62 ASP D C 1
ATOM 3883 O O . ASP D 1 68 ? 15.29900 -7.43100 31.34100 1.000 36.81020 62 ASP D O 1
ATOM 3888 N N . ALA D 1 69 ? 14.65800 -7.05000 29.21400 1.000 30.17477 63 ALA D N 1
ATOM 3889 C CA . ALA D 1 69 ? 15.36200 -8.23000 28.72300 1.000 29.43665 63 ALA D CA 1
ATOM 3890 C C . ALA D 1 69 ? 16.88500 -8.08000 28.87500 1.000 29.22827 63 ALA D C 1
ATOM 3891 O O . ALA D 1 69 ? 17.59100 -9.06200 29.12100 1.000 33.43902 63 ALA D O 1
ATOM 3893 N N . ILE D 1 70 ? 17.40900 -6.86600 28.69300 1.000 33.45116 64 ILE D N 1
ATOM 3894 C CA . ILE D 1 70 ? 18.85700 -6.63500 28.76500 1.000 35.52014 64 ILE D CA 1
ATOM 3895 C C . ILE D 1 70 ? 19.40000 -6.97900 30.15400 1.000 38.97555 64 ILE D C 1
ATOM 3896 O O . ILE D 1 70 ? 20.48800 -7.55600 30.29000 1.000 38.44587 64 ILE D O 1
ATOM 3901 N N . GLU D 1 71 ? 18.65100 -6.64600 31.20800 1.000 37.61914 65 GLU D N 1
ATOM 3902 C CA . GLU D 1 71 ? 19.11100 -6.96700 32.55500 1.000 33.83419 65 GLU D CA 1
ATOM 3903 C C . GLU D 1 71 ? 19.22300 -8.47300 32.77700 1.000 33.50891 65 GLU D C 1
ATOM 3904 O O . GLU D 1 71 ? 20.15000 -8.92800 33.45100 1.000 31.05679 65 GLU D O 1
ATOM 3906 N N . LEU D 1 72 ? 18.31200 -9.26800 32.21000 1.000 37.47306 66 LEU D N 1
ATOM 3907 C CA . LEU D 1 72 ? 18.41300 -10.71900 32.37200 1.000 35.24841 66 LEU D CA 1
ATOM 3908 C C . LEU D 1 72 ? 19.58700 -11.29200 31.58400 1.000 34.95039 66 LEU D C 1
ATOM 3909 O O . LEU D 1 72 ? 20.26200 -12.22800 32.04600 1.000 31.54335 66 LEU D O 1
ATOM 3914 N N . TYR D 1 73 ? 19.82900 -10.75800 30.38200 1.000 31.98981 67 TYR D N 1
ATOM 3915 C CA . TYR D 1 73 ? 20.91400 -11.26900 29.55400 1.000 33.75453 67 TYR D CA 1
ATOM 3916 C C . TYR D 1 73 ? 22.25900 -11.03700 30.23700 1.000 30.38743 67 TYR D C 1
ATOM 3917 O O . TYR D 1 73 ? 23.11800 -11.92300 30.24800 1.000 30.39569 67 TYR D O 1
ATOM 3926 N N . LEU D 1 74 ? 22.44800 -9.84400 30.80700 1.000 29.45538 68 LEU D N 1
ATOM 3927 C CA . LEU D 1 74 ? 23.67700 -9.51400 31.51800 1.000 29.62373 68 LEU D CA 1
ATOM 3928 C C . LEU D 1 74 ? 23.84300 -10.37800 32.76800 1.000 37.86385 68 LEU D C 1
ATOM 3929 O O . LEU D 1 74 ? 24.91900 -10.94800 33.00000 1.000 37.02287 68 LEU D O 1
ATOM 3934 N N . LYS D 1 75 ? 22.78700 -10.49400 33.58200 1.000 33.52027 69 LYS D N 1
ATOM 3935 C CA . LYS D 1 75 ? 22.79600 -11.46200 34.67500 1.000 31.10131 69 LYS D CA 1
ATOM 3936 C C . LYS D 1 75 ? 23.35200 -12.80300 34.21800 1.000 30.01184 69 LYS D C 1
ATOM 3937 O O . LYS D 1 75 ? 24.15600 -13.42000 34.91900 1.000 31.13241 69 LYS D O 1
ATOM 3940 N N . ALA D 1 76 ? 22.95900 -13.25600 33.03300 1.000 33.69567 70 ALA D N 1
ATOM 3941 C CA . ALA D 1 76 ? 23.44200 -14.52200 32.50900 1.000 30.01635 70 ALA D CA 1
ATOM 3942 C C . ALA D 1 76 ? 24.81000 -14.40900 31.81100 1.000 24.56222 70 ALA D C 1
ATOM 3943 O O . ALA D 1 76 ? 25.27700 -15.40300 31.25600 1.000 30.90672 70 ALA D O 1
ATOM 3945 N N . ASN D 1 77 ? 25.46200 -13.24600 31.85400 1.000 25.15057 71 ASN D N 1
ATOM 3946 C CA . ASN D 1 77 ? 26.78000 -13.03000 31.23300 1.000 34.60172 71 ASN D CA 1
ATOM 3947 C C . ASN D 1 77 ? 26.76300 -13.24600 29.71500 1.000 38.54289 71 ASN D C 1
ATOM 3948 O O . ASN D 1 77 ? 27.77400 -13.65600 29.13300 1.000 40.24434 71 ASN D O 1
ATOM 3953 N N . ARG D 1 78 ? 25.64200 -12.96200 29.05000 1.000 23.13170 72 ARG D N 1
ATOM 3954 C CA . ARG D 1 78 ? 25.57200 -12.98100 27.58700 1.000 24.24552 72 ARG D CA 1
ATOM 3955 C C . ARG D 1 78 ? 25.51400 -11.53800 27.10000 1.000 23.23029 72 ARG D C 1
ATOM 3956 O O . ARG D 1 78 ? 24.44900 -10.98800 26.80900 1.000 29.74740 72 ARG D O 1
ATOM 3964 N N . GLU D 1 79 ? 26.69800 -10.93000 26.99800 1.000 25.39333 73 GLU D N 1
ATOM 3965 C CA . GLU D 1 79 ? 26.83100 -9.56300 26.51400 1.000 26.64498 73 GLU D CA 1
ATOM 3966 C C . GLU D 1 79 ? 26.39300 -9.44200 25.05900 1.000 27.02934 73 GLU D C 1
ATOM 3967 O O . GLU D 1 79 ? 26.01600 -8.35400 24.61500 1.000 30.11380 73 GLU D O 1
ATOM 3973 N N . ASP D 1 80 ? 26.46300 -10.53600 24.30200 1.000 27.81423 74 ASP D N 1
ATOM 3974 C CA . ASP D 1 80 ? 26.04300 -10.50000 22.90000 1.000 25.92367 74 ASP D CA 1
ATOM 3975 C C . ASP D 1 80 ? 24.55300 -10.27500 22.81100 1.000 29.89204 74 ASP D C 1
ATOM 3976 O O . ASP D 1 80 ? 24.07300 -9.47600 21.99800 1.000 34.25063 74 ASP D O 1
ATOM 3981 N N . LEU D 1 81 ? 23.80200 -11.03500 23.60300 1.000 27.55741 75 LEU D N 1
ATOM 3982 C CA . LEU D 1 81 ? 22.36000 -10.92200 23.57500 1.000 24.79602 75 LEU D CA 1
ATOM 3983 C C . LEU D 1 81 ? 21.94400 -9.52700 24.00000 1.000 32.01593 75 LEU D C 1
ATOM 3984 O O . LEU D 1 81 ? 21.06900 -8.91500 23.37600 1.000 34.98422 75 LEU D O 1
ATOM 3989 N N . ALA D 1 82 ? 22.58700 -8.99800 25.04300 1.000 25.70175 76 ALA D N 1
ATOM 3990 C CA . ALA D 1 82 ? 22.24100 -7.66900 25.54800 1.000 30.27922 76 ALA D CA 1
ATOM 3991 C C . ALA D 1 82 ? 22.46500 -6.60600 24.48800 1.000 31.32705 76 ALA D C 1
ATOM 3992 O O . ALA D 1 82 ? 21.61100 -5.74500 24.25200 1.000 33.57318 76 ALA D O 1
ATOM 3994 N N . GLN D 1 83 ? 23.61500 -6.66600 23.83200 1.000 29.90540 77 GLN D N 1
ATOM 3995 C CA . GLN D 1 83 ? 23.96000 -5.66600 22.83900 1.000 30.51910 77 GLN D CA 1
ATOM 3996 C C . GLN D 1 83 ? 22.99000 -5.69000 21.66600 1.000 30.75676 77 GLN D C 1
ATOM 3997 O O . GLN D 1 83 ? 22.60700 -4.63200 21.15000 1.000 28.29238 77 GLN D O 1
ATOM 4003 N N . LYS D 1 84 ? 22.58400 -6.88900 21.23600 1.000 29.84656 78 LYS D N 1
ATOM 4004 C CA . LYS D 1 84 ? 21.64700 -7.01300 20.12500 1.000 37.07635 78 LYS D CA 1
ATOM 4005 C C . LYS D 1 84 ? 20.33800 -6.29100 20.43200 1.000 38.64331 78 LYS D C 1
ATOM 4006 O O . LYS D 1 84 ? 19.82400 -5.53200 19.60200 1.000 39.02996 78 LYS D O 1
ATOM 4010 N N . GLU D 1 85 ? 19.79000 -6.50300 21.63400 1.000 38.40974 79 GLU D N 1
ATOM 4011 C CA . GLU D 1 85 ? 18.58100 -5.78600 22.03500 1.000 38.28256 79 GLU D CA 1
ATOM 4012 C C . GLU D 1 85 ? 18.83500 -4.28900 22.11300 1.000 36.36000 79 GLU D C 1
ATOM 4013 O O . GLU D 1 85 ? 17.94400 -3.48300 21.81600 1.000 34.83870 79 GLU D O 1
ATOM 4019 N N . GLN D 1 86 ? 20.02600 -3.89800 22.57200 1.000 30.02013 80 GLN D N 1
ATOM 4020 C CA . GLN D 1 86 ? 20.36400 -2.48200 22.61200 1.000 32.17628 80 GLN D CA 1
ATOM 4021 C C . GLN D 1 86 ? 20.38600 -1.90700 21.19800 1.000 38.24876 80 GLN D C 1
ATOM 4022 O O . GLN D 1 86 ? 20.00300 -0.75300 20.97300 1.000 41.70281 80 GLN D O 1
ATOM 4028 N N . ASN D 1 87 ? 20.86400 -2.69300 20.23300 1.000 30.48822 81 ASN D N 1
ATOM 4029 C CA . ASN D 1 87 ? 20.83700 -2.24900 18.84800 1.000 29.64676 81 ASN D CA 1
ATOM 4030 C C . ASN D 1 87 ? 19.39900 -2.05500 18.37000 1.000 34.12181 81 ASN D C 1
ATOM 4031 O O . ASN D 1 87 ? 19.10500 -1.09600 17.65000 1.000 42.73210 81 ASN D O 1
ATOM 4036 N N . GLU D 1 88 ? 18.48100 -2.93500 18.79100 1.000 29.14048 82 GLU D N 1
ATOM 4037 C CA . GLU D 1 88 ? 17.07400 -2.74600 18.44100 1.000 31.03111 82 GLU D CA 1
ATOM 4038 C C . GLU D 1 88 ? 16.51800 -1.47400 19.05400 1.000 33.29762 82 GLU D C 1
ATOM 4039 O O . GLU D 1 88 ? 15.79700 -0.71900 18.39200 1.000 32.71766 82 GLU D O 1
ATOM 4045 N N . ILE D 1 89 ? 16.84500 -1.21900 20.31700 1.000 32.73187 83 ILE D N 1
ATOM 4046 C CA . ILE D 1 89 ? 16.38600 0.00400 20.95900 1.000 34.57465 83 ILE D CA 1
ATOM 4047 C C . ILE D 1 89 ? 16.85600 1.20700 20.16900 1.000 34.94350 83 ILE D C 1
ATOM 4048 O O . ILE D 1 89 ? 16.06200 2.08500 19.80700 1.000 40.33297 83 ILE D O 1
ATOM 4053 N N . SER D 1 90 ? 18.14500 1.22100 19.82800 1.000 32.49547 84 SER D N 1
ATOM 4054 C CA . SER D 1 90 ? 18.72200 2.34100 19.10200 1.000 33.48433 84 SER D CA 1
ATOM 4055 C C . SER D 1 90 ? 18.01200 2.57700 17.77600 1.000 35.02242 84 SER D C 1
ATOM 4056 O O . SER D 1 90 ? 17.87800 3.72500 17.33500 1.000 39.55396 84 SER D O 1
ATOM 4059 N N . LEU D 1 91 ? 17.56400 1.50400 17.11400 1.000 35.63439 85 LEU D N 1
ATOM 4060 C CA . LEU D 1 91 ? 16.77100 1.67300 15.89700 1.000 42.52630 85 LEU D CA 1
ATOM 4061 C C . LEU D 1 91 ? 15.39600 2.27600 16.20300 1.000 42.65877 85 LEU D C 1
ATOM 4062 O O . LEU D 1 91 ? 14.89800 3.11200 15.43800 1.000 42.71245 85 LEU D O 1
ATOM 4067 N N . PHE D 1 92 ? 14.75500 1.85000 17.29600 1.000 38.01515 86 PHE D N 1
ATOM 4068 C CA . PHE D 1 92 ? 13.41100 2.35900 17.60300 1.000 33.92216 86 PHE D CA 1
ATOM 4069 C C . PHE D 1 92 ? 13.45800 3.80800 18.08000 1.000 35.09970 86 PHE D C 1
ATOM 4070 O O . PHE D 1 92 ? 12.55700 4.59500 17.77600 1.000 41.92887 86 PHE D O 1
ATOM 4078 N N . GLU D 1 93 ? 14.50400 4.17900 18.82200 1.000 36.97000 87 GLU D N 1
ATOM 4079 C CA . GLU D 1 93 ? 14.54500 5.50400 19.42800 1.000 39.15215 87 GLU D CA 1
ATOM 4080 C C . GLU D 1 93 ? 14.57200 6.61900 18.39200 1.000 41.93418 87 GLU D C 1
ATOM 4081 O O . GLU D 1 93 ? 14.13800 7.73600 18.68500 1.000 46.50931 87 GLU D O 1
ATOM 4087 N N . ILE D 1 94 ? 15.11000 6.35900 17.19700 1.000 42.59589 88 ILE D N 1
ATOM 4088 C CA . ILE D 1 94 ? 15.24200 7.43900 16.22000 1.000 44.47266 88 ILE D CA 1
ATOM 4089 C C . ILE D 1 94 ? 13.88600 8.02800 15.88200 1.000 42.05496 88 ILE D C 1
ATOM 4090 O O . ILE D 1 94 ? 13.79400 9.20000 15.50200 1.000 47.26626 88 ILE D O 1
ATOM 4095 N N . TYR D 1 95 ? 12.81300 7.24500 16.03000 1.000 41.34340 89 TYR D N 1
ATOM 4096 C CA . TYR D 1 95 ? 11.48300 7.71200 15.66700 1.000 38.63750 89 TYR D CA 1
ATOM 4097 C C . TYR D 1 95 ? 10.80000 8.48900 16.78600 1.000 42.71898 89 TYR D C 1
ATOM 4098 O O . TYR D 1 95 ? 9.72600 9.06300 16.55300 1.000 47.09936 89 TYR D O 1
ATOM 4107 N N . LEU D 1 96 ? 11.37300 8.51300 17.98400 1.000 62.73092 90 LEU D N 1
ATOM 4108 C CA . LEU D 1 96 ? 10.76000 9.26800 19.06200 1.000 56.17757 90 LEU D CA 1
ATOM 4109 C C . LEU D 1 96 ? 10.93400 10.76800 18.81800 1.000 60.50247 90 LEU D C 1
ATOM 4110 O O . LEU D 1 96 ? 11.92600 11.20000 18.21700 1.000 62.97989 90 LEU D O 1
ATOM 41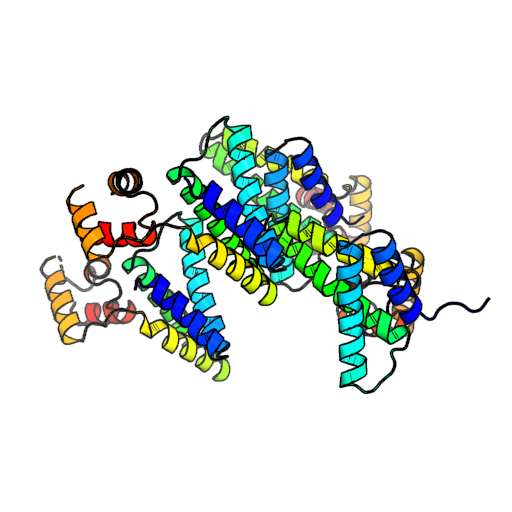15 N N . PRO D 1 97 ? 9.99800 11.58300 19.29500 1.000 63.22727 91 PRO D N 1
ATOM 4116 C CA . PRO D 1 97 ? 10.04100 13.02300 19.01300 1.000 69.72678 91 PRO D CA 1
ATOM 4117 C C . PRO D 1 97 ? 11.18100 13.73400 19.72800 1.000 76.40452 91 PRO D C 1
ATOM 4118 O O . PRO D 1 97 ? 11.83800 13.19900 20.62300 1.000 81.17067 91 PRO D O 1
ATOM 4122 N N . LYS D 1 98 ? 11.42700 14.96600 19.27900 1.000 76.37769 92 LYS D N 1
ATOM 4123 C CA . LYS D 1 98 ? 12.39900 15.83500 19.93400 1.000 74.98205 92 LYS D CA 1
ATOM 4124 C C . LYS D 1 98 ? 12.00800 16.05400 21.39400 1.000 69.81458 92 LYS D C 1
ATOM 4125 O O . LYS D 1 98 ? 10.86600 16.40700 21.69600 1.000 66.80502 92 LYS D O 1
ATOM 4127 N N . GLN D 1 99 ? 12.95000 15.82300 22.30200 1.000 70.95010 93 GLN D N 1
ATOM 4128 C CA . GLN D 1 99 ? 12.67900 15.96300 23.72800 1.000 69.97623 93 GLN D CA 1
ATOM 4129 C C . GLN D 1 99 ? 12.80600 17.41300 24.19000 1.000 69.60099 93 GLN D C 1
ATOM 4130 O O . GLN D 1 99 ? 13.72300 18.13500 23.78400 1.000 72.14151 93 GLN D O 1
ATOM 4136 N N . LEU D 1 100 ? 11.89600 17.82400 25.07200 1.000 63.46325 94 LEU D N 1
ATOM 4137 C CA . LEU D 1 100 ? 11.92700 19.17900 25.60700 1.000 60.98101 94 LEU D CA 1
ATOM 4138 C C . LEU D 1 100 ? 13.23200 19.42900 26.35500 1.000 65.26022 94 LEU D C 1
ATOM 4139 O O . LEU D 1 100 ? 13.81900 18.52300 26.95500 1.000 65.47905 94 LEU D O 1
ATOM 4144 N N . SER D 1 101 ? 13.70800 20.66900 26.28300 1.000 67.86984 95 SER D N 1
ATOM 4145 C CA . SER D 1 101 ? 14.85700 21.07300 27.07300 1.000 65.07073 95 SER D CA 1
ATO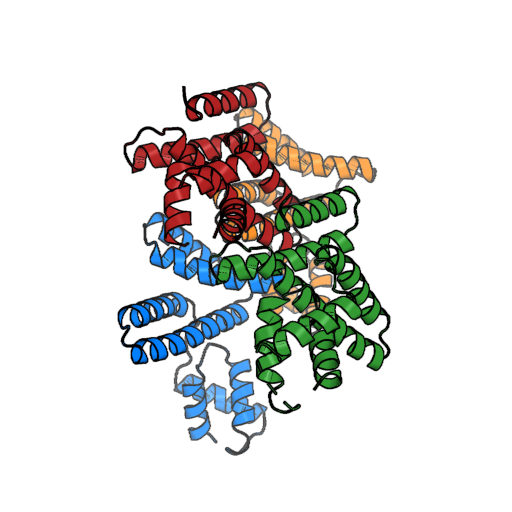M 4146 C C . SER D 1 101 ? 14.45500 21.26700 28.53300 1.000 61.72399 95 SER D C 1
ATOM 4147 O O . SER D 1 101 ? 13.27700 21.39500 28.86300 1.000 59.12108 95 SER D O 1
ATOM 4149 N N . ASP D 1 102 ? 15.45600 21.26900 29.42000 1.000 66.35149 96 ASP D N 1
ATOM 4150 C CA . ASP D 1 102 ? 15.16700 21.50300 30.83300 1.000 67.71327 96 ASP D CA 1
ATOM 4151 C C . ASP D 1 102 ? 14.48000 22.84700 31.03400 1.000 67.18673 96 ASP D C 1
ATOM 4152 O O . ASP D 1 102 ? 13.54200 22.96000 31.83100 1.000 65.82217 96 ASP D O 1
ATOM 4157 N N . GLU D 1 103 ? 14.93500 23.88100 30.32000 1.000 69.24782 97 GLU D N 1
ATOM 4158 C CA . GLU D 1 103 ? 14.29300 25.18700 30.43000 1.000 69.94497 97 GLU D CA 1
ATOM 4159 C C . GLU D 1 103 ? 12.90900 25.17600 29.78900 1.000 62.63978 97 GLU D C 1
ATOM 4160 O O . GLU D 1 103 ? 11.97600 25.79300 30.31300 1.000 59.16060 97 GLU D O 1
ATOM 4166 N N . GLU D 1 104 ? 12.76000 24.47400 28.65900 1.000 59.12478 98 GLU D N 1
ATOM 4167 C CA . GLU D 1 104 ? 11.45100 24.33300 28.02500 1.000 60.48004 98 GLU D CA 1
ATOM 4168 C C . GLU D 1 104 ? 10.50200 23.51600 28.89400 1.000 62.96194 98 GLU D C 1
ATOM 4169 O O . GLU D 1 104 ? 9.29400 23.78700 28.93200 1.000 55.87766 98 GLU D O 1
ATOM 4171 N N . LEU D 1 105 ? 11.02100 22.47600 29.55400 1.000 68.77931 99 LEU D N 1
ATOM 4172 C CA . LEU D 1 105 ? 10.19700 21.67500 30.45500 1.000 70.77185 99 LEU D CA 1
ATOM 4173 C C . LEU D 1 105 ? 9.77900 22.47300 31.68500 1.000 73.47136 99 LEU D C 1
ATOM 4174 O O . LEU D 1 105 ? 8.67100 22.28100 32.20100 1.000 74.49543 99 LEU D O 1
ATOM 4179 N N . THR D 1 106 ? 10.65400 23.36500 32.16200 1.000 72.65738 100 THR D N 1
ATOM 4180 C CA . THR D 1 106 ? 10.36000 24.15100 33.35700 1.000 69.62474 100 THR D CA 1
ATOM 4181 C C . THR D 1 106 ? 9.17000 25.07700 33.13000 1.000 68.22323 100 THR D C 1
ATOM 4182 O O . THR D 1 106 ? 8.24700 25.12800 33.95000 1.000 65.63196 100 THR D O 1
ATOM 4186 N N . LEU D 1 107 ? 9.17600 25.81200 32.01200 1.000 69.99297 101 LEU D N 1
ATOM 4187 C CA . LEU D 1 107 ? 8.04800 26.67500 31.66400 1.000 68.94044 101 LEU D CA 1
ATOM 4188 C C . LEU D 1 107 ? 6.76300 25.88800 31.44300 1.000 66.45838 101 LEU D C 1
ATOM 4189 O O . LEU D 1 107 ? 5.69000 26.30300 31.89800 1.000 66.84842 101 LEU D O 1
ATOM 4194 N N . ALA D 1 108 ? 6.84500 24.76200 30.73000 1.000 66.25303 102 ALA D N 1
ATOM 4195 C CA . ALA D 1 108 ? 5.64400 23.98700 30.44300 1.000 64.89830 102 ALA D CA 1
ATOM 4196 C C . ALA D 1 108 ? 4.99900 23.48800 31.72500 1.000 72.47034 102 ALA D C 1
ATOM 4197 O O . ALA D 1 108 ? 3.78000 23.60900 31.90300 1.000 71.13849 102 ALA D O 1
ATOM 4199 N N . LEU D 1 109 ? 5.81000 22.95400 32.64400 1.000 80.80695 103 LEU D N 1
ATOM 4200 C CA . LEU D 1 109 ? 5.28400 22.49400 33.92300 1.000 86.35237 103 LEU D CA 1
ATOM 4201 C C . LEU D 1 109 ? 4.83700 23.67400 34.77600 1.000 90.30962 103 LEU D C 1
ATOM 4202 O O . LEU D 1 109 ? 3.81700 23.59300 35.47300 1.000 93.35497 103 LEU D O 1
ATOM 4204 N N . LYS D 1 110 ? 5.58900 24.78100 34.72300 1.000 87.95408 104 LYS D N 1
ATOM 4205 C CA . LYS D 1 110 ? 5.19100 26.00000 35.42200 1.000 82.39331 104 LYS D CA 1
ATOM 4206 C C . LYS D 1 110 ? 3.83400 26.49300 34.93700 1.000 81.60689 104 LYS D C 1
ATOM 4207 O O . LYS D 1 110 ? 3.01900 26.97100 35.73500 1.000 84.47452 104 LYS D O 1
ATOM 4209 N N . GLN D 1 111 ? 3.58600 26.41800 33.62800 1.000 75.54810 105 GLN D N 1
ATOM 4210 C CA . GLN D 1 111 ? 2.27500 26.78100 33.10400 1.000 72.04243 105 GLN D CA 1
ATOM 4211 C C . GLN D 1 111 ? 1.18100 25.95200 33.76200 1.000 79.81086 105 GLN D C 1
ATOM 4212 O O . GLN D 1 111 ? 0.18200 26.49500 34.24700 1.000 85.32602 105 GLN D O 1
ATOM 4218 N N . LEU D 1 112 ? 1.35900 24.63400 33.80300 1.000 82.15157 106 LEU D N 1
ATOM 4219 C CA . LEU D 1 112 ? 0.39000 23.75200 34.44600 1.000 84.28502 106 LEU D CA 1
ATOM 4220 C C . LEU D 1 112 ? 0.45500 23.92000 35.96500 1.000 85.67856 106 LEU D C 1
ATOM 4221 O O . LEU D 1 112 ? -0.54500 23.78200 36.66700 1.000 86.54005 106 LEU D O 1
ATOM 4223 N N . GLN D 1 124 ? 0.78900 15.96000 43.63200 1.000 68.70494 118 GLN D N 1
ATOM 4224 C CA . GLN D 1 124 ? 1.84200 15.78800 42.63900 1.000 69.38125 118 GLN D CA 1
ATOM 4225 C C . GLN D 1 124 ? 1.50300 14.63300 41.70800 1.000 72.51414 118 GLN D C 1
ATOM 4226 O O . GLN D 1 124 ? 1.78800 14.68200 40.51000 1.000 73.12932 118 GLN D O 1
ATOM 4228 N N . GLY D 1 125 ? 0.91800 13.58100 42.28400 1.000 102.57586 119 GLY D N 1
ATOM 4229 C CA . GLY D 1 125 ? 0.45200 12.46500 41.47900 1.000 104.52469 119 GLY D CA 1
ATOM 4230 C C . GLY D 1 125 ? -0.55600 12.88600 40.42900 1.000 102.58126 119 GLY D C 1
ATOM 4231 O O . GLY D 1 125 ? -0.60700 12.30500 39.34100 1.000 104.46835 119 GLY D O 1
ATOM 4232 N N . LEU D 1 126 ? -1.39600 13.87100 40.75300 1.000 97.45257 120 LEU D N 1
ATOM 4233 C CA . LEU D 1 126 ? -2.33600 14.40700 39.77600 1.000 92.10825 120 LEU D CA 1
ATOM 4234 C C . LEU D 1 126 ? -1.60800 15.21600 38.70800 1.000 91.53993 120 LEU D C 1
ATOM 4235 O O . LEU D 1 126 ? -1.98600 15.18400 37.52900 1.000 90.80243 120 LEU D O 1
ATOM 4237 N N . VAL D 1 127 ? -0.56900 15.95800 39.10800 1.000 90.50148 121 VAL D N 1
ATOM 4238 C CA . VAL D 1 127 ? 0.17700 16.79000 38.16600 1.000 89.79754 121 VAL D CA 1
ATOM 4239 C C . VAL D 1 127 ? 0.96700 15.93700 37.17300 1.000 91.53638 121 VAL D C 1
ATOM 4240 O O . VAL D 1 127 ? 1.02100 16.25400 35.98000 1.000 92.05716 121 VAL D O 1
ATOM 4242 N N . MET D 1 128 ? 1.60800 14.86100 37.64200 1.000 92.93313 122 MET D N 1
ATOM 4243 C CA . MET D 1 128 ? 2.36700 13.99600 36.73500 1.000 91.57494 122 MET D CA 1
ATOM 4244 C C . MET D 1 128 ? 1.46700 13.37600 35.66900 1.000 87.53352 122 MET D C 1
ATOM 4245 O O . MET D 1 128 ? 1.85500 13.28600 34.49500 1.000 87.81337 122 MET D O 1
ATOM 4247 N N . LYS D 1 129 ? 0.27500 12.91100 36.06800 1.000 84.04161 123 LYS D N 1
ATOM 4248 C CA . LYS D 1 129 ? -0.66500 12.30800 35.12200 1.000 82.69512 123 LYS D CA 1
ATOM 4249 C C . LYS D 1 129 ? -1.19400 13.33700 34.12800 1.000 78.01823 123 LYS D C 1
ATOM 4250 O O . LYS D 1 129 ? -1.26100 13.06700 32.92500 1.000 77.07836 123 LYS D O 1
ATOM 4252 N N . GLU D 1 130 ? -1.56500 14.52400 34.61000 1.000 75.57905 124 GLU D N 1
ATOM 4253 C CA . GLU D 1 130 ? -2.06300 15.56200 33.71600 1.000 77.81962 124 GLU D CA 1
ATOM 4254 C C . GLU D 1 130 ? -0.95900 16.08600 32.80600 1.000 83.22310 124 GLU D C 1
ATOM 4255 O O . GLU D 1 130 ? -1.23500 16.50000 31.67500 1.000 87.10976 124 GLU D O 1
ATOM 4257 N N . ALA D 1 131 ? 0.28700 16.10700 33.29400 1.000 86.63768 125 ALA D N 1
ATOM 4258 C CA . ALA D 1 131 ? 1.41300 16.53300 32.46800 1.000 87.52572 125 ALA D CA 1
ATOM 4259 C C . ALA D 1 131 ? 1.62200 15.58700 31.29000 1.000 95.97215 125 ALA D C 1
ATOM 4260 O O . ALA D 1 131 ? 1.77000 16.03000 30.14300 1.000 98.90508 125 ALA D O 1
ATOM 4262 N N . LYS D 1 132 ? 1.63300 14.27400 31.55600 1.000 99.58064 126 LYS D N 1
ATOM 4263 C CA . LYS D 1 132 ? 1.84800 13.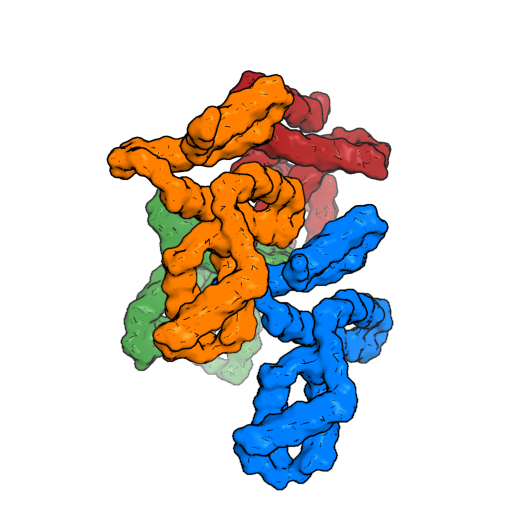29200 30.49400 1.000 101.56410 126 LYS D CA 1
ATOM 4264 C C . LYS D 1 132 ? 0.80000 13.40500 29.39200 1.000 97.00864 126 LYS D C 1
ATOM 4265 O O . LYS D 1 132 ? 1.07800 13.07400 28.23400 1.000 94.64459 126 LYS D O 1
ATOM 4267 N N . ILE D 1 133 ? -0.40300 13.87200 29.73000 1.000 94.65323 127 ILE D N 1
ATOM 4268 C CA . ILE D 1 133 ? -1.41400 14.12300 28.71100 1.000 95.26055 127 ILE D CA 1
ATOM 4269 C C . ILE D 1 133 ? -1.03800 15.33900 27.87400 1.000 91.25402 127 ILE D C 1
ATOM 4270 O O . ILE D 1 133 ? -1.23700 15.35300 26.65400 1.000 92.17526 127 ILE D O 1
ATOM 4272 N N . LYS D 1 134 ? -0.51600 16.38900 28.51600 1.000 87.59525 128 LYS D N 1
ATOM 4273 C CA . LYS D 1 134 ? -0.21300 17.62900 27.80700 1.000 87.08037 128 LYS D CA 1
ATOM 4274 C C . LYS D 1 134 ? 1.10800 17.55700 27.04300 1.000 87.16876 128 LYS D C 1
ATOM 4275 O O . LYS D 1 134 ? 1.21900 18.10800 25.94100 1.000 89.90128 128 LYS D O 1
ATOM 4277 N N . LEU D 1 135 ? 2.11700 16.89300 27.60600 1.000 81.66316 129 LEU D N 1
ATOM 4278 C CA . LEU D 1 135 ? 3.44600 16.83200 27.00100 1.000 77.37910 129 LEU D CA 1
ATOM 4279 C C . LEU D 1 135 ? 3.68400 15.57900 26.17100 1.000 76.46821 129 LEU D C 1
ATOM 4280 O O . LEU D 1 135 ? 4.50800 15.61000 25.25300 1.000 72.48536 129 LEU D O 1
ATOM 4285 N N . GLY D 1 136 ? 3.02300 14.47600 26.50400 1.000 76.97081 130 GLY D N 1
ATOM 4286 C CA . GLY D 1 136 ? 3.11400 13.27000 25.69200 1.000 77.02481 130 GLY D CA 1
ATOM 4287 C C . GLY D 1 136 ? 4.49500 12.64400 25.74400 1.000 75.86541 130 GLY D C 1
ATOM 4288 O O . GLY D 1 136 ? 5.09700 12.50000 26.81300 1.000 75.48157 130 GLY D O 1
ATOM 4289 N N . ALA D 1 137 ? 5.01400 12.27800 24.57400 1.000 79.63464 131 ALA D N 1
ATOM 4290 C CA . ALA D 1 137 ? 6.28000 11.56800 24.47200 1.000 78.20533 131 ALA D CA 1
ATOM 4291 C C . ALA D 1 137 ? 7.47100 12.50800 24.32400 1.000 71.61682 131 ALA D C 1
ATOM 4292 O O . ALA D 1 137 ? 8.59000 12.03600 24.10800 1.000 71.59388 131 ALA D O 1
ATOM 4294 N N . SER D 1 138 ? 7.26900 13.82300 24.43500 1.000 72.04553 132 SER D N 1
ATOM 4295 C CA . SER D 1 138 ? 8.40200 14.74300 24.40900 1.000 70.08627 132 SER D CA 1
ATOM 4296 C C . SER D 1 138 ? 9.15700 14.78500 25.73100 1.000 76.12674 132 SER D C 1
ATOM 4297 O O . SER D 1 138 ? 10.19300 15.45600 25.81100 1.000 79.96171 132 SER D O 1
ATOM 4300 N N . VAL D 1 139 ? 8.64900 14.13700 26.77500 1.000 81.10304 133 VAL D N 1
ATOM 4301 C CA . VAL D 1 139 ? 9.36500 14.05100 28.04400 1.000 80.69933 133 VAL D CA 1
ATOM 4302 C C . VAL D 1 139 ? 9.11300 12.68500 28.66200 1.000 84.12038 133 VAL D C 1
ATOM 4303 O O . VAL D 1 139 ? 8.00700 12.14500 28.57800 1.000 84.83037 133 VAL D O 1
ATOM 4305 N N . ASP D 1 140 ? 10.15600 12.12400 29.26700 1.000 86.86098 134 ASP D N 1
ATOM 4306 C CA . ASP D 1 140 ? 10.07400 10.84700 29.95900 1.000 88.82043 134 ASP D CA 1
ATOM 4307 C C . ASP D 1 140 ? 9.68600 11.03300 31.42500 1.000 85.23612 134 ASP D C 1
ATOM 4308 O O . ASP D 1 140 ? 9.79600 12.12300 31.99900 1.000 79.52160 134 ASP D O 1
ATOM 4310 N N . GLY D 1 141 ? 9.22400 9.93200 32.02200 1.000 88.12285 135 GLY D N 1
ATOM 4311 C CA . GLY D 1 141 ? 8.79000 9.97000 33.40800 1.000 87.91145 135 GLY D CA 1
ATOM 4312 C C . GLY D 1 141 ? 9.87500 10.46600 34.34600 1.000 85.74661 135 GLY D C 1
ATOM 4313 O O . GLY D 1 141 ? 9.60700 11.25600 35.25500 1.000 84.99057 135 GLY D O 1
ATOM 4314 N N . LYS D 1 142 ? 11.11200 9.99400 34.14700 1.000 82.56984 136 LYS D N 1
ATOM 4315 C CA . LYS D 1 142 ? 12.21200 10.35200 35.04000 1.000 76.70376 136 LYS D CA 1
ATOM 4316 C C . LYS D 1 142 ? 12.45500 11.85800 35.05700 1.000 70.17097 136 LYS D C 1
ATOM 4317 O O . LYS D 1 142 ? 12.59300 12.46100 36.12800 1.000 68.89227 136 LYS D O 1
ATOM 4319 N N . ARG D 1 143 ? 12.51500 12.48900 33.88000 1.000 65.52109 137 ARG D N 1
ATOM 4320 C CA . ARG D 1 143 ? 12.74100 13.93000 33.85600 1.000 61.96100 137 ARG D CA 1
ATOM 4321 C C . ARG D 1 143 ? 11.55300 14.69100 34.42500 1.000 59.67964 137 ARG D C 1
ATOM 4322 O O . ARG D 1 143 ? 11.73300 15.75200 35.03400 1.000 58.61519 137 ARG D O 1
ATOM 4330 N N . LEU D 1 144 ? 10.34000 14.17200 34.22500 1.000 59.51751 138 LEU D N 1
ATOM 4331 C CA . LEU D 1 144 ? 9.14800 14.81600 34.76800 1.000 63.00145 138 LEU D CA 1
ATOM 4332 C C . LEU D 1 144 ? 9.15600 14.83200 36.29700 1.000 61.31188 138 LEU D C 1
ATOM 4333 O O . LEU D 1 144 ? 8.85400 15.86100 36.91300 1.000 57.09972 138 LEU D O 1
ATOM 4338 N N . ASN D 1 145 ? 9.51400 13.70500 36.92300 1.000 65.82972 139 ASN D N 1
ATOM 4339 C CA . ASN D 1 145 ? 9.49200 13.60900 38.38300 1.000 69.65099 139 ASN D CA 1
ATOM 4340 C C . ASN D 1 145 ? 10.44900 14.60900 39.02600 1.000 67.90741 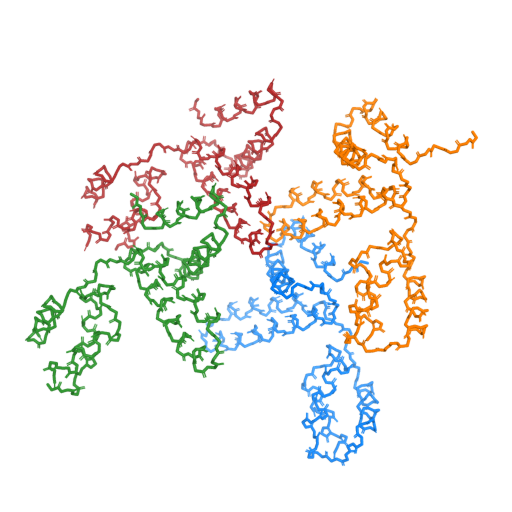139 ASN D C 1
ATOM 4341 O O . ASN D 1 145 ? 10.08700 15.30600 39.98200 1.000 69.52957 139 ASN D O 1
ATOM 4346 N N . LEU D 1 146 ? 11.68600 14.67600 38.53300 1.000 63.72539 140 LEU D N 1
ATOM 4347 C CA . LEU D 1 146 ? 12.65600 15.58400 39.13500 1.000 62.99105 140 LEU D CA 1
ATOM 4348 C C . LEU D 1 146 ? 12.26100 17.04100 38.91400 1.000 63.54533 140 LEU D C 1
ATOM 4349 O O . LEU D 1 146 ? 12.41000 17.87200 39.81800 1.000 59.36064 140 LEU D O 1
ATOM 4351 N N . ALA D 1 147 ? 11.71300 17.36000 37.73600 1.000 69.21348 141 ALA D N 1
ATOM 4352 C CA . ALA D 1 147 ? 11.32200 18.73800 37.44400 1.000 71.95404 141 ALA D CA 1
ATOM 4353 C C . ALA D 1 147 ? 10.12000 19.16900 38.27400 1.000 70.78697 141 ALA D C 1
ATOM 4354 O O . ALA D 1 147 ? 10.03500 20.32900 38.69500 1.000 71.56514 141 ALA D O 1
ATOM 4356 N N . LEU D 1 148 ? 9.18600 18.24800 38.52400 1.000 70.61297 142 LEU D N 1
ATOM 4357 C CA . LEU D 1 148 ? 8.05000 18.54900 39.38800 1.000 69.95132 142 LEU D CA 1
ATOM 4358 C C . LEU D 1 148 ? 8.50300 18.80000 40.82200 1.000 71.95678 142 LEU D C 1
ATOM 4359 O O . LEU D 1 148 ? 8.00600 19.71700 41.48300 1.000 70.75827 142 LEU D O 1
ATOM 4364 N N . LYS D 1 149 ? 9.41700 17.96400 41.32800 1.000 76.82190 143 LYS D N 1
ATOM 4365 C CA . LYS D 1 149 ? 9.94700 18.13300 42.68000 1.000 80.96652 143 LYS D CA 1
ATOM 4366 C C . LYS D 1 149 ? 10.47800 19.54500 42.91000 1.000 78.96933 143 LYS D C 1
ATOM 4367 O O . LYS D 1 149 ? 10.23500 20.14800 43.96100 1.000 79.29183 143 LYS D O 1
ATOM 4369 N N . GLU D 1 150 ? 11.22600 20.08000 41.94200 1.000 80.06286 144 GLU D N 1
ATOM 4370 C CA . GLU D 1 150 ? 11.76200 21.43400 42.07700 1.000 82.05904 144 GLU D CA 1
ATOM 4371 C C . GLU D 1 150 ? 10.65900 22.49300 42.02100 1.000 79.94838 144 GLU D C 1
ATOM 4372 O O . GLU D 1 150 ? 10.71800 23.49500 42.74400 1.000 79.99801 144 GLU D O 1
ATOM 4374 N N . LEU D 1 151 ? 9.63300 22.28100 41.18900 1.000 76.94586 145 LEU D N 1
ATOM 4375 C CA . LEU D 1 151 ? 8.57700 23.27900 41.02700 1.000 74.16467 145 LEU D CA 1
ATOM 4376 C C . LEU D 1 151 ? 7.52000 23.19500 42.11700 1.000 74.80460 145 LEU D C 1
ATOM 4377 O O . LEU D 1 151 ? 6.81200 24.18100 42.35000 1.000 76.64461 145 LEU D O 1
ATOM 4382 N N . LEU D 1 152 ? 7.39500 22.04700 42.77500 1.000 73.73473 146 LEU D N 1
ATOM 4383 C CA . LEU D 1 152 ? 6.56500 21.91600 43.96400 1.000 77.97488 146 LEU D CA 1
ATOM 4384 C C . LEU D 1 152 ? 7.45100 21.94100 45.21200 1.000 80.74661 146 LEU D C 1
ATOM 4385 O O . LEU D 1 152 ? 6.96400 22.02600 46.33900 1.000 82.30322 146 LEU D O 1
#